Protein AF-H3H8M2-F1 (afdb_monomer_lite)

Sequence (584 aa):
SKSEDDYGRGIILCLHNGIVAMGVSLIKELRCLGNTEVVQVYHCFPDEISDESRQLLTRNDSRVEIIDVCTEILAQKGPENLFLGNVKTAKAFQNYWIKPLALYHTKLREVILLDGDAVLMQDPAVIRTMSGYVRTGTTFFRDRVAKMNRFLNKKTEDGKPYIRYLIDSFPYEKLGLTGPEPSEQLQTTFSYRGDTGHEMDSSMVLIDKTRAGKALEVLRELIFNTRFHLQFSWGDKESFWLAYELAHQEYFFSPWGLSLLESVPNNDLAHPNTMCGSMAHFMPTENDTELSELLYVNGKALLEPFPSGVEKTVKGKRSRMFNLNPTHLTPRYRHADFDLATSKSFECMDNLGSVPLPHYFFNRLLRRRFHYFAAETNAYEALDDCPKRTFSTVDKVIHHLEAEEARNMLGGVNAALGIAPCENCGQPSSKRCSRCKAFSVCRQACMVAAWHKHKPDCDKVVEARKQLEAAGTSVSGEPCLMDPETVMRLNHRGLAMYDKHGVSEPPGRGSTMPLNKKLAFFLDVLKVHDTSSPEIKDLPLAEKMFLNRRYNNTYRHAVDTFSASELSQLHALMRTHHVGNSNR

Organism: Phytophthora ramorum (NCBI:txid164328)

Structure (mmCIF, N/CA/C/O backbone):
data_AF-H3H8M2-F1
#
_entry.id   AF-H3H8M2-F1
#
loop_
_atom_site.group_PDB
_atom_site.id
_atom_site.type_symbol
_atom_site.label_atom_id
_atom_site.label_alt_id
_atom_site.label_comp_id
_atom_site.label_asym_id
_atom_site.label_entity_id
_atom_site.label_seq_id
_atom_site.pdbx_PDB_ins_code
_atom_site.Cartn_x
_atom_site.Cartn_y
_atom_site.Cartn_z
_atom_site.occupancy
_atom_site.B_iso_or_equiv
_atom_site.auth_seq_id
_atom_site.auth_comp_id
_atom_site.auth_asym_id
_atom_site.auth_atom_id
_atom_site.pdbx_PDB_model_num
ATOM 1 N N . SER A 1 1 ? -15.695 -28.467 -5.679 1.00 43.31 1 SER A N 1
ATOM 2 C CA . SER A 1 1 ? -16.069 -27.548 -4.588 1.00 43.31 1 SER A CA 1
ATOM 3 C C . SER A 1 1 ? -14.795 -27.155 -3.867 1.00 43.31 1 SER A C 1
ATOM 5 O O . SER A 1 1 ? -13.965 -28.027 -3.654 1.00 43.31 1 SER A O 1
ATOM 7 N N . LYS A 1 2 ? -14.601 -25.866 -3.569 1.00 49.25 2 LYS A N 1
ATOM 8 C CA . LYS A 1 2 ? -13.481 -25.396 -2.736 1.00 49.25 2 LYS A CA 1
ATOM 9 C C . LYS A 1 2 ? -13.726 -25.855 -1.293 1.00 49.25 2 LYS A C 1
ATOM 11 O O . LYS A 1 2 ? -14.863 -25.739 -0.830 1.00 49.25 2 LYS A O 1
ATOM 16 N N . SER A 1 3 ? -12.739 -26.459 -0.632 1.00 51.00 3 SER A N 1
ATOM 17 C CA . SER A 1 3 ? -12.866 -26.916 0.764 1.00 51.00 3 SER A CA 1
ATOM 18 C C . SER A 1 3 ? -12.775 -25.734 1.732 1.00 51.00 3 SER A C 1
ATOM 20 O O . SER A 1 3 ? -12.189 -24.715 1.384 1.00 51.00 3 SER A O 1
ATOM 22 N N . GLU A 1 4 ? -13.297 -25.855 2.959 1.00 54.50 4 GLU A N 1
ATOM 23 C CA . GLU A 1 4 ? -13.151 -24.807 3.994 1.00 54.50 4 GLU A CA 1
ATOM 24 C C . GLU A 1 4 ? -11.687 -24.404 4.261 1.00 54.50 4 GLU A C 1
ATOM 26 O O . GLU A 1 4 ? -11.431 -23.285 4.701 1.00 54.50 4 GLU A O 1
ATOM 31 N N . ASP A 1 5 ? -10.737 -25.287 3.948 1.00 66.25 5 ASP A N 1
ATOM 32 C CA . ASP A 1 5 ? -9.297 -25.048 4.081 1.00 66.25 5 ASP A CA 1
ATOM 33 C C . ASP A 1 5 ? -8.745 -24.038 3.048 1.00 66.25 5 ASP A C 1
ATOM 35 O O . ASP A 1 5 ? -7.760 -23.351 3.319 1.00 66.25 5 ASP A O 1
ATOM 39 N N . ASP A 1 6 ? -9.415 -23.852 1.897 1.00 76.69 6 ASP A N 1
ATOM 40 C CA . ASP A 1 6 ? -8.961 -22.933 0.832 1.00 76.69 6 ASP A CA 1
ATOM 41 C C . ASP A 1 6 ? -8.985 -21.456 1.269 1.00 76.69 6 ASP A C 1
ATOM 43 O O . ASP A 1 6 ? -8.263 -20.634 0.701 1.00 76.69 6 ASP A O 1
ATOM 47 N N . TYR A 1 7 ? -9.787 -21.123 2.288 1.00 92.81 7 TYR A N 1
ATOM 48 C CA . TYR A 1 7 ? -9.911 -19.776 2.856 1.00 92.81 7 TYR A CA 1
ATOM 49 C C . TYR A 1 7 ? -9.234 -19.637 4.230 1.00 92.81 7 TYR A C 1
ATOM 51 O O . TYR A 1 7 ? -9.512 -18.695 4.974 1.00 92.81 7 TYR A O 1
ATOM 59 N N . GLY A 1 8 ? -8.321 -20.546 4.585 1.00 96.00 8 GLY A N 1
ATOM 60 C CA . GLY A 1 8 ? -7.522 -20.406 5.804 1.00 96.00 8 GLY A CA 1
ATOM 61 C C . GLY A 1 8 ? -6.655 -19.141 5.786 1.00 96.00 8 GLY A C 1
ATOM 62 O O . GLY A 1 8 ? -6.664 -18.364 6.739 1.00 96.00 8 GLY A O 1
ATOM 63 N N . ARG A 1 9 ? -5.950 -18.893 4.677 1.00 96.69 9 ARG A N 1
ATOM 64 C CA . ARG A 1 9 ? -5.019 -17.765 4.513 1.00 96.69 9 ARG A CA 1
ATOM 65 C C . ARG A 1 9 ? -5.138 -17.158 3.127 1.00 96.69 9 ARG A C 1
ATOM 67 O O . ARG A 1 9 ? -5.289 -17.888 2.147 1.00 96.69 9 ARG A O 1
ATOM 74 N N . GLY A 1 10 ? -5.054 -15.837 3.040 1.00 98.19 10 GLY A N 1
ATOM 75 C CA . GLY A 1 10 ? -5.107 -15.164 1.752 1.00 98.19 10 GLY A CA 1
ATOM 76 C C . GLY A 1 10 ? -4.739 -13.695 1.798 1.00 98.19 10 GLY A C 1
ATOM 77 O O . GLY A 1 10 ? -4.568 -13.092 2.862 1.00 98.19 10 GLY A O 1
ATOM 78 N N . ILE A 1 11 ? -4.644 -13.132 0.601 1.00 98.75 11 ILE A N 1
ATOM 79 C CA . ILE A 1 11 ? -4.289 -11.739 0.365 1.00 98.75 11 ILE A CA 1
ATOM 80 C C . ILE A 1 11 ? -5.506 -10.999 -0.181 1.00 98.75 11 ILE A C 1
ATOM 82 O O . ILE A 1 11 ? -6.207 -11.517 -1.047 1.00 98.75 11 ILE A O 1
ATOM 86 N N . ILE A 1 12 ? -5.743 -9.779 0.296 1.00 98.81 12 ILE A N 1
ATOM 87 C CA . ILE A 1 12 ? -6.755 -8.872 -0.252 1.00 98.81 12 ILE A CA 1
ATOM 88 C C . ILE A 1 12 ? -6.067 -7.723 -0.979 1.00 98.81 12 ILE A C 1
ATOM 90 O O . ILE A 1 12 ? -5.209 -7.048 -0.413 1.00 98.81 12 ILE A O 1
ATOM 94 N N . LEU A 1 13 ? -6.511 -7.468 -2.208 1.00 98.62 13 LEU A N 1
ATOM 95 C CA . LEU A 1 13 ? -6.214 -6.257 -2.967 1.00 98.62 13 LEU A CA 1
ATOM 96 C C . LEU A 1 13 ? -7.521 -5.521 -3.236 1.00 98.62 13 LEU A C 1
ATOM 98 O O . LEU A 1 13 ? -8.530 -6.146 -3.538 1.00 98.62 13 LEU A O 1
ATOM 102 N N . CYS A 1 14 ? -7.511 -4.197 -3.156 1.00 98.31 14 CYS A N 1
ATOM 103 C CA . CYS A 1 14 ? -8.659 -3.374 -3.525 1.00 98.31 14 CYS A CA 1
ATOM 104 C C . CYS A 1 14 ? -8.285 -2.539 -4.743 1.00 98.31 14 CYS A C 1
ATOM 106 O O . CYS A 1 14 ? -7.380 -1.710 -4.654 1.00 98.31 14 CYS A O 1
ATOM 108 N N . LEU A 1 15 ? -8.931 -2.789 -5.881 1.00 97.31 15 LEU A N 1
ATOM 109 C CA . LEU A 1 15 ? -8.530 -2.228 -7.170 1.00 97.31 15 LEU A CA 1
ATOM 110 C C . LEU A 1 15 ? -9.713 -1.568 -7.881 1.00 97.31 15 LEU A C 1
ATOM 112 O O . LEU A 1 15 ? -10.867 -1.926 -7.681 1.00 97.31 15 LEU A O 1
ATOM 116 N N . HIS A 1 16 ? -9.387 -0.637 -8.768 1.00 94.56 16 HIS A N 1
ATOM 117 C CA . HIS A 1 16 ? -10.276 -0.080 -9.784 1.00 94.56 16 HIS A CA 1
ATOM 118 C C . HIS A 1 16 ? -9.493 -0.016 -11.102 1.00 94.56 16 HIS A C 1
ATOM 120 O O . HIS A 1 16 ? -8.261 -0.074 -11.070 1.00 94.56 16 HIS A O 1
ATOM 126 N N . ASN A 1 17 ? -10.164 0.148 -12.249 1.00 88.94 17 ASN A N 1
ATOM 127 C CA . ASN A 1 17 ? -9.526 0.110 -13.581 1.00 88.94 17 ASN A CA 1
ATOM 128 C C . ASN A 1 17 ? -8.201 0.895 -13.685 1.00 88.94 17 ASN A C 1
ATOM 130 O O . ASN A 1 17 ? -7.234 0.404 -14.255 1.00 88.94 17 ASN A O 1
ATOM 134 N N . GLY A 1 18 ? -8.124 2.083 -13.078 1.00 86.44 18 GLY A N 1
ATOM 135 C CA . GLY A 1 18 ? -6.943 2.955 -13.138 1.00 86.44 18 GLY A CA 1
ATOM 136 C C . GLY A 1 18 ? -5.697 2.465 -12.385 1.00 86.44 18 GLY A C 1
ATOM 137 O O . GLY A 1 18 ? -4.658 3.104 -12.496 1.00 86.44 18 GLY A O 1
ATOM 138 N N . ILE A 1 19 ? -5.786 1.381 -11.607 1.00 89.75 19 ILE A N 1
ATOM 139 C CA . ILE A 1 19 ? -4.643 0.762 -10.911 1.00 89.75 19 ILE A CA 1
ATOM 140 C C . ILE A 1 19 ? -4.572 -0.759 -11.127 1.00 89.75 19 ILE A C 1
ATOM 142 O O . ILE A 1 19 ? -3.836 -1.453 -10.423 1.00 89.75 19 ILE A O 1
ATOM 146 N N . VAL A 1 20 ? -5.317 -1.305 -12.098 1.00 93.06 20 VAL A N 1
ATOM 147 C CA . VAL A 1 20 ? -5.342 -2.755 -12.362 1.00 93.06 20 VAL A CA 1
ATOM 148 C C . VAL A 1 20 ? -3.960 -3.275 -12.738 1.00 93.06 20 VAL A C 1
ATOM 150 O O . VAL A 1 20 ? -3.546 -4.292 -12.190 1.00 93.06 20 VAL A O 1
ATOM 153 N N . ALA A 1 21 ? -3.205 -2.577 -13.588 1.00 87.88 21 ALA A N 1
ATOM 154 C CA . ALA A 1 21 ? -1.858 -3.011 -13.956 1.00 87.88 21 ALA A CA 1
ATOM 155 C C . ALA A 1 21 ? -0.913 -3.085 -12.747 1.00 87.88 21 ALA A C 1
ATOM 157 O O . ALA A 1 21 ? -0.100 -4.008 -12.653 1.00 87.88 21 ALA A O 1
ATOM 158 N N . MET A 1 22 ? -1.051 -2.169 -11.777 1.00 93.00 22 MET A N 1
ATOM 159 C CA . MET A 1 22 ? -0.317 -2.232 -10.505 1.00 93.00 22 MET A CA 1
ATOM 160 C C . MET A 1 22 ? -0.703 -3.485 -9.721 1.00 93.00 22 MET A C 1
ATOM 162 O O . MET A 1 22 ? 0.174 -4.223 -9.277 1.00 93.00 22 MET A O 1
ATOM 166 N N . GLY A 1 23 ? -1.998 -3.782 -9.619 1.00 96.62 23 GLY A N 1
ATOM 167 C CA . GLY A 1 23 ? -2.487 -4.997 -8.968 1.00 96.62 23 GLY A CA 1
ATOM 168 C C . GLY A 1 23 ? -2.015 -6.288 -9.645 1.00 96.62 23 GLY A C 1
ATOM 169 O O . GLY A 1 23 ? -1.478 -7.164 -8.974 1.00 96.62 23 GLY A O 1
ATOM 170 N N . VAL A 1 24 ? -2.134 -6.391 -10.972 1.00 95.88 24 VAL A N 1
ATOM 171 C CA . VAL A 1 24 ? -1.671 -7.544 -11.772 1.00 95.88 24 VAL A CA 1
ATOM 172 C C . VAL A 1 24 ? -0.198 -7.812 -11.512 1.00 95.88 24 VAL A C 1
ATOM 174 O O . VAL A 1 24 ? 0.211 -8.933 -11.212 1.00 95.88 24 VAL A O 1
ATOM 177 N N . SER A 1 25 ? 0.610 -6.762 -11.582 1.00 94.81 25 SER A N 1
ATOM 178 C CA . SER A 1 25 ? 2.041 -6.882 -11.367 1.00 94.81 25 SER A CA 1
ATOM 179 C C . SER A 1 25 ? 2.388 -7.222 -9.908 1.00 94.81 25 SER A C 1
ATOM 181 O O . SER A 1 25 ? 3.399 -7.880 -9.674 1.00 94.81 25 SER A O 1
ATOM 183 N N . LEU A 1 26 ? 1.565 -6.829 -8.921 1.00 97.44 26 LEU A N 1
ATOM 184 C CA . LEU A 1 26 ? 1.757 -7.218 -7.516 1.00 97.44 26 LEU A CA 1
ATOM 185 C C . LEU A 1 26 ? 1.469 -8.702 -7.325 1.00 97.44 26 LEU A C 1
ATOM 187 O O . LEU A 1 26 ? 2.231 -9.395 -6.658 1.00 97.44 26 LEU A O 1
ATOM 191 N N . ILE A 1 27 ? 0.393 -9.197 -7.941 1.00 97.81 27 ILE A N 1
ATOM 192 C CA . ILE A 1 27 ? 0.036 -10.618 -7.926 1.00 97.81 27 ILE A CA 1
ATOM 193 C C . ILE A 1 27 ? 1.191 -11.445 -8.496 1.00 97.81 27 ILE A C 1
ATOM 195 O O . ILE A 1 27 ? 1.619 -12.412 -7.867 1.00 97.81 27 ILE A O 1
ATOM 199 N N . LYS A 1 28 ? 1.759 -11.040 -9.639 1.00 95.12 28 LYS A N 1
ATOM 200 C CA . LYS A 1 28 ? 2.917 -11.734 -10.223 1.00 95.12 28 LYS A CA 1
ATOM 201 C C . LYS A 1 28 ? 4.154 -11.652 -9.327 1.00 95.12 28 LYS A C 1
ATOM 203 O O . LYS A 1 28 ? 4.811 -12.671 -9.129 1.00 95.12 28 LYS A O 1
ATOM 208 N N . GLU A 1 29 ? 4.424 -10.506 -8.703 1.00 94.31 29 GLU A N 1
ATOM 209 C CA . GLU A 1 29 ? 5.527 -10.379 -7.741 1.00 94.31 29 GLU A CA 1
ATOM 210 C C . GLU A 1 29 ? 5.353 -11.317 -6.537 1.00 94.31 29 GLU A C 1
ATOM 212 O O . GLU A 1 29 ? 6.296 -12.018 -6.174 1.00 94.31 29 GLU A O 1
ATOM 217 N N . LEU A 1 30 ? 4.144 -11.413 -5.973 1.00 96.81 30 LEU A N 1
ATOM 218 C CA . LEU A 1 30 ? 3.816 -12.365 -4.907 1.00 96.81 30 LEU A CA 1
ATOM 219 C C . LEU A 1 30 ? 4.126 -13.807 -5.338 1.00 96.81 30 LEU A C 1
ATOM 221 O O . LEU A 1 30 ? 4.801 -14.533 -4.604 1.00 96.81 30 LEU A O 1
ATOM 225 N N . ARG A 1 31 ? 3.727 -14.212 -6.554 1.00 95.44 31 ARG A N 1
ATOM 226 C CA . ARG A 1 31 ? 4.056 -15.547 -7.093 1.00 95.44 31 ARG A CA 1
ATOM 227 C C . ARG A 1 31 ? 5.559 -15.746 -7.262 1.00 95.44 31 ARG A C 1
ATOM 229 O O . ARG A 1 31 ? 6.084 -16.795 -6.895 1.00 95.44 31 ARG A O 1
ATOM 236 N N . CYS A 1 32 ? 6.276 -14.733 -7.740 1.00 92.69 32 CYS A N 1
ATOM 237 C CA . CYS A 1 32 ? 7.730 -14.785 -7.884 1.00 92.69 32 CYS A CA 1
ATOM 238 C C . CYS A 1 32 ? 8.490 -14.819 -6.553 1.00 92.69 32 CYS A C 1
ATOM 240 O O . CYS A 1 32 ? 9.657 -15.224 -6.529 1.00 92.69 32 CYS A O 1
ATOM 242 N N . LEU A 1 33 ? 7.855 -14.390 -5.462 1.00 92.81 33 LEU A N 1
ATOM 243 C CA . LEU A 1 33 ? 8.352 -14.519 -4.093 1.00 92.81 33 LEU A CA 1
ATOM 244 C C . LEU A 1 33 ? 7.975 -15.861 -3.445 1.00 92.81 33 LEU A C 1
ATOM 246 O O . LEU A 1 33 ? 8.435 -16.144 -2.345 1.00 92.81 33 LEU A O 1
ATOM 250 N N . GLY A 1 34 ? 7.221 -16.714 -4.148 1.00 94.31 34 GLY A N 1
ATOM 251 C CA . GLY A 1 34 ? 6.831 -18.049 -3.693 1.00 94.31 34 GLY A CA 1
ATOM 252 C C . GLY A 1 34 ? 5.456 -18.113 -3.027 1.00 94.31 34 GLY A C 1
ATOM 253 O O . GLY A 1 34 ? 5.039 -19.199 -2.625 1.00 94.31 34 GLY A O 1
ATOM 254 N N . ASN A 1 35 ? 4.728 -16.996 -2.949 1.00 96.38 35 ASN A N 1
ATOM 255 C CA . ASN A 1 35 ? 3.405 -16.975 -2.345 1.00 96.38 35 ASN A CA 1
ATOM 256 C C . ASN A 1 35 ? 2.401 -17.724 -3.233 1.00 96.38 35 ASN A C 1
ATOM 258 O O . ASN A 1 35 ? 2.204 -17.384 -4.402 1.00 96.38 35 ASN A O 1
ATOM 262 N N . THR A 1 36 ? 1.718 -18.714 -2.665 1.00 94.94 36 THR A N 1
ATOM 263 C CA . THR A 1 36 ? 0.711 -19.530 -3.365 1.00 94.94 36 THR A CA 1
ATOM 264 C C . THR A 1 36 ? -0.693 -19.341 -2.803 1.00 94.94 36 THR A C 1
ATOM 266 O O . THR A 1 36 ? -1.595 -20.095 -3.155 1.00 94.94 36 THR A O 1
ATOM 269 N N . GLU A 1 37 ? -0.906 -18.348 -1.937 1.00 96.50 37 GLU A N 1
ATOM 270 C CA . GLU A 1 37 ? -2.197 -18.114 -1.293 1.00 96.50 37 GLU A CA 1
ATOM 271 C C . GLU A 1 37 ? -3.232 -17.567 -2.286 1.00 96.50 37 GLU A C 1
ATOM 273 O O . GLU A 1 37 ? -2.901 -17.044 -3.358 1.00 96.50 37 GLU A O 1
ATOM 278 N N . VAL A 1 38 ? -4.514 -17.708 -1.936 1.00 98.00 38 VAL A N 1
ATOM 279 C CA . VAL A 1 38 ? -5.595 -17.079 -2.704 1.00 98.00 38 VAL A CA 1
ATOM 280 C C . VAL A 1 38 ? -5.462 -15.559 -2.613 1.00 98.00 38 VAL A C 1
ATOM 282 O O . VAL A 1 38 ? -5.185 -15.017 -1.542 1.00 98.00 38 VAL A O 1
ATOM 285 N N . VAL A 1 39 ? -5.644 -14.877 -3.742 1.00 98.62 39 VAL A N 1
ATOM 286 C CA . VAL A 1 39 ? -5.700 -13.415 -3.798 1.00 98.62 39 VAL A CA 1
ATOM 287 C C . VAL A 1 39 ? -7.126 -13.015 -4.136 1.00 98.62 39 VAL A C 1
ATOM 289 O O . VAL A 1 39 ? -7.642 -13.383 -5.188 1.00 98.62 39 VAL A O 1
ATOM 292 N N . GLN A 1 40 ? -7.759 -12.253 -3.255 1.00 98.69 40 GLN A N 1
ATOM 293 C CA . GLN A 1 40 ? -9.082 -11.690 -3.476 1.00 98.69 40 GLN A CA 1
ATOM 294 C C . GLN A 1 40 ? -8.959 -10.220 -3.866 1.00 98.69 40 GLN A C 1
ATOM 296 O O . GLN A 1 40 ? -8.516 -9.384 -3.080 1.00 98.69 40 GLN A O 1
ATOM 301 N N . VAL A 1 41 ? -9.359 -9.909 -5.092 1.00 98.75 41 VAL A N 1
ATOM 302 C CA . VAL A 1 41 ? -9.433 -8.556 -5.632 1.00 98.75 41 VAL A CA 1
ATOM 303 C C . VAL A 1 41 ? -10.841 -8.021 -5.418 1.00 98.75 41 VAL A C 1
ATOM 305 O O . VAL A 1 41 ? -11.792 -8.455 -6.065 1.00 98.75 41 VAL A O 1
ATOM 308 N N . TYR A 1 42 ? -10.966 -7.062 -4.516 1.00 98.75 42 TYR A N 1
ATOM 309 C CA . TYR A 1 42 ? -12.210 -6.385 -4.194 1.00 98.75 42 TYR A CA 1
ATOM 310 C C . TYR A 1 42 ? -12.384 -5.112 -5.021 1.00 98.75 42 TYR A C 1
ATOM 312 O O . TYR A 1 42 ? -11.442 -4.337 -5.202 1.00 98.75 42 TYR A O 1
ATOM 320 N N . HIS A 1 43 ? -13.612 -4.899 -5.483 1.00 98.38 43 HIS A N 1
ATOM 321 C CA . HIS A 1 43 ? -14.092 -3.676 -6.130 1.00 98.38 43 HIS A CA 1
ATOM 322 C C . HIS A 1 43 ? -15.599 -3.516 -5.861 1.00 98.38 43 HIS A C 1
ATOM 324 O O . HIS A 1 43 ? -16.230 -4.388 -5.254 1.00 98.38 43 HIS A O 1
ATOM 330 N N . CYS A 1 44 ? -16.171 -2.395 -6.273 1.00 96.69 44 CYS A N 1
ATOM 331 C CA . CYS A 1 44 ? -17.564 -2.033 -6.088 1.00 96.69 44 CYS A CA 1
ATOM 332 C C . CYS A 1 44 ? -18.225 -1.657 -7.416 1.00 96.69 44 CYS A C 1
ATOM 334 O O . CYS A 1 44 ? -17.907 -0.634 -8.021 1.00 96.69 44 CYS A O 1
ATOM 336 N N . PHE A 1 45 ? -19.269 -2.417 -7.746 1.00 97.25 45 PHE A N 1
ATOM 337 C CA . PHE A 1 45 ? -20.083 -2.342 -8.954 1.00 97.25 45 PHE A CA 1
ATOM 338 C C . PHE A 1 45 ? -19.380 -2.823 -10.234 1.00 97.25 45 PHE A C 1
ATOM 340 O O . PHE A 1 45 ? -18.165 -2.690 -10.381 1.00 97.25 45 PHE A O 1
ATOM 347 N N . PRO A 1 46 ? -20.132 -3.373 -11.209 1.00 93.56 46 PRO A N 1
ATOM 348 C CA . PRO A 1 46 ? -19.536 -3.967 -12.405 1.00 93.56 46 PRO A CA 1
ATOM 349 C C . PRO A 1 46 ? -18.734 -2.985 -13.267 1.00 93.56 46 PRO A C 1
ATOM 351 O O . PRO A 1 46 ? -17.824 -3.408 -13.971 1.00 93.56 46 PRO A O 1
ATOM 354 N N . ASP A 1 47 ? -19.056 -1.692 -13.217 1.00 92.69 47 ASP A N 1
ATOM 355 C CA . ASP A 1 47 ? -18.430 -0.632 -14.009 1.00 92.69 47 ASP A CA 1
ATOM 356 C C . ASP A 1 47 ? -17.061 -0.170 -13.477 1.00 92.69 47 ASP A C 1
ATOM 358 O O . ASP A 1 47 ? -16.312 0.477 -14.212 1.00 92.69 47 ASP A O 1
ATOM 362 N N . GLU A 1 48 ? -16.688 -0.517 -12.239 1.00 94.50 48 GLU A N 1
ATOM 363 C CA . GLU A 1 48 ? -15.400 -0.111 -11.655 1.00 94.50 48 GLU A CA 1
ATOM 364 C C . GLU A 1 48 ? -14.208 -0.925 -12.196 1.00 94.50 48 GLU A C 1
ATOM 366 O O . GLU A 1 48 ? -13.101 -0.386 -12.337 1.00 94.50 48 GLU A O 1
ATOM 371 N N . ILE A 1 49 ? -14.438 -2.198 -12.552 1.00 95.25 49 ILE A N 1
ATOM 372 C CA . ILE A 1 49 ? -13.459 -3.079 -13.210 1.00 95.25 49 ILE A CA 1
ATOM 373 C C . ILE A 1 49 ? -14.062 -3.702 -14.475 1.00 95.25 49 ILE A C 1
ATOM 375 O O . ILE A 1 49 ? -14.997 -4.504 -14.390 1.00 95.25 49 ILE A O 1
ATOM 379 N N . SER A 1 50 ? -13.462 -3.392 -15.631 1.00 94.75 50 SER A N 1
ATOM 380 C CA . SER A 1 50 ? -13.891 -3.891 -16.946 1.00 94.75 50 SER A CA 1
ATOM 381 C C . SER A 1 50 ? -13.616 -5.386 -17.135 1.00 94.75 50 SER A C 1
ATOM 383 O O . SER A 1 50 ? -12.776 -5.972 -16.447 1.00 94.75 50 SER A O 1
ATOM 385 N N . ASP A 1 51 ? -14.281 -6.010 -18.106 1.00 94.75 51 ASP A N 1
ATOM 386 C CA . ASP A 1 51 ? -14.082 -7.428 -18.419 1.00 94.75 51 ASP A CA 1
ATOM 387 C C . ASP A 1 51 ? -12.647 -7.738 -18.868 1.00 94.75 51 ASP A C 1
ATOM 389 O O . ASP A 1 51 ? -12.093 -8.771 -18.489 1.00 94.75 51 ASP A O 1
ATOM 393 N N . GLU A 1 52 ? -12.001 -6.828 -19.600 1.00 92.19 52 GLU A N 1
ATOM 394 C CA . GLU A 1 52 ? -10.592 -6.950 -19.992 1.00 92.19 52 GLU A CA 1
ATOM 395 C C . GLU A 1 52 ? -9.681 -6.942 -18.761 1.00 92.19 52 GLU A C 1
ATOM 397 O O . GLU A 1 52 ? -8.784 -7.776 -18.632 1.00 92.19 52 GLU A O 1
ATOM 402 N N . SER A 1 53 ? -9.952 -6.042 -17.814 1.00 94.12 53 SER A N 1
ATOM 403 C CA . SER A 1 53 ? -9.203 -5.957 -16.560 1.00 94.12 53 SER A CA 1
ATOM 404 C C . SER A 1 53 ? -9.396 -7.202 -15.693 1.00 94.12 53 SER A C 1
ATOM 406 O O . SER A 1 53 ? -8.440 -7.699 -15.094 1.00 94.12 53 SER A O 1
ATOM 408 N N . ARG A 1 54 ? -10.610 -7.768 -15.673 1.00 96.12 54 ARG A N 1
ATOM 409 C CA . ARG A 1 54 ? -10.900 -9.036 -14.984 1.00 96.12 54 ARG A CA 1
ATOM 410 C C . ARG A 1 54 ? -10.126 -10.205 -15.584 1.00 96.12 54 ARG A C 1
ATOM 412 O O . ARG A 1 54 ? -9.544 -11.006 -14.849 1.00 96.12 54 ARG A O 1
ATOM 419 N N . GLN A 1 55 ? -10.104 -10.298 -16.912 1.00 94.50 55 GLN A N 1
ATOM 420 C CA . GLN A 1 55 ? -9.344 -11.322 -17.629 1.00 94.50 55 GLN A CA 1
ATOM 421 C C . GLN A 1 55 ? -7.842 -11.178 -17.379 1.00 94.50 55 GLN A C 1
ATOM 423 O O . GLN A 1 55 ? -7.156 -12.179 -17.183 1.00 94.50 55 GLN A O 1
ATOM 428 N N . LEU A 1 56 ? -7.331 -9.946 -17.329 1.00 92.50 56 LEU A N 1
ATOM 429 C CA . LEU A 1 56 ? -5.922 -9.687 -17.056 1.00 92.50 56 LEU A CA 1
ATOM 430 C C . LEU A 1 56 ? -5.518 -10.096 -15.631 1.00 92.50 56 LEU A C 1
ATOM 432 O O . LEU A 1 56 ? -4.500 -10.762 -15.457 1.00 92.50 56 LEU A O 1
ATOM 436 N N . LEU A 1 57 ? -6.326 -9.754 -14.622 1.00 95.75 57 LEU A N 1
ATOM 437 C CA . LEU A 1 57 ? -6.082 -10.118 -13.217 1.00 95.75 57 LEU A CA 1
ATOM 438 C C . LEU A 1 57 ? -6.056 -11.632 -12.986 1.00 95.75 57 LEU A C 1
ATOM 440 O O . LEU A 1 57 ? -5.271 -12.117 -12.178 1.00 95.75 57 LEU A O 1
ATOM 444 N N . THR A 1 58 ? -6.901 -12.375 -13.698 1.00 95.50 58 THR A N 1
ATOM 445 C CA . THR A 1 58 ? -7.022 -13.839 -13.568 1.00 95.50 58 THR A CA 1
ATOM 446 C C . THR A 1 58 ? -6.125 -14.610 -14.540 1.00 95.50 58 THR A C 1
ATOM 448 O O . THR A 1 58 ? -6.098 -15.844 -14.535 1.00 95.50 58 THR A O 1
ATOM 451 N N . ARG A 1 59 ? -5.356 -13.904 -15.379 1.00 90.56 59 ARG A N 1
ATOM 452 C CA . ARG A 1 59 ? -4.533 -14.512 -16.423 1.00 90.56 59 ARG A CA 1
ATOM 453 C C . ARG A 1 59 ? -3.484 -15.450 -15.830 1.00 90.56 59 ARG A C 1
ATOM 455 O O . ARG A 1 59 ? -2.536 -15.020 -15.164 1.00 90.56 59 ARG A O 1
ATOM 462 N N . ASN A 1 60 ? -3.614 -16.728 -16.178 1.00 84.81 60 ASN A N 1
ATOM 463 C CA . ASN A 1 60 ? -2.716 -17.803 -15.756 1.00 84.81 60 ASN A CA 1
ATOM 464 C C . ASN A 1 60 ? -2.575 -17.912 -14.226 1.00 84.81 60 ASN A C 1
ATOM 466 O O . ASN A 1 60 ? -1.572 -18.421 -13.734 1.00 84.81 60 ASN A O 1
ATOM 470 N N . ASP A 1 61 ? -3.574 -17.450 -13.467 1.00 93.19 61 ASP A N 1
ATOM 471 C CA . ASP A 1 61 ? -3.620 -17.598 -12.013 1.00 93.19 61 ASP A CA 1
ATOM 472 C C . ASP A 1 61 ? -5.043 -17.954 -11.564 1.00 93.19 61 ASP A C 1
ATOM 474 O O . ASP A 1 61 ? -5.906 -17.102 -11.352 1.00 93.19 61 ASP A O 1
ATOM 478 N N . SER A 1 62 ? -5.287 -19.254 -11.398 1.00 93.69 62 SER A N 1
ATOM 479 C CA . SER A 1 62 ? -6.577 -19.782 -10.946 1.00 93.69 62 SER A CA 1
ATOM 480 C C . SER A 1 62 ? -6.880 -19.492 -9.471 1.00 93.69 62 SER A C 1
ATOM 482 O O . SER A 1 62 ? -7.947 -19.868 -8.986 1.00 93.69 62 SER A O 1
ATOM 484 N N . ARG A 1 63 ? -5.939 -18.887 -8.733 1.00 96.12 63 ARG A N 1
ATOM 485 C CA . ARG A 1 63 ? -6.085 -18.516 -7.320 1.00 96.12 63 ARG A CA 1
ATOM 486 C C . ARG A 1 63 ? -6.401 -17.034 -7.126 1.00 96.12 63 ARG A C 1
ATOM 488 O O . ARG A 1 63 ? -6.410 -16.577 -5.984 1.00 96.12 63 ARG A O 1
ATOM 495 N N . VAL A 1 64 ? -6.671 -16.298 -8.202 1.00 98.12 64 VAL A N 1
ATOM 496 C CA . VAL A 1 64 ? -7.200 -14.933 -8.134 1.00 98.12 64 VAL A CA 1
ATOM 497 C C . VAL A 1 64 ? -8.724 -14.972 -8.208 1.00 98.12 64 VAL A C 1
ATOM 499 O O . VAL A 1 64 ? -9.304 -15.537 -9.133 1.00 98.1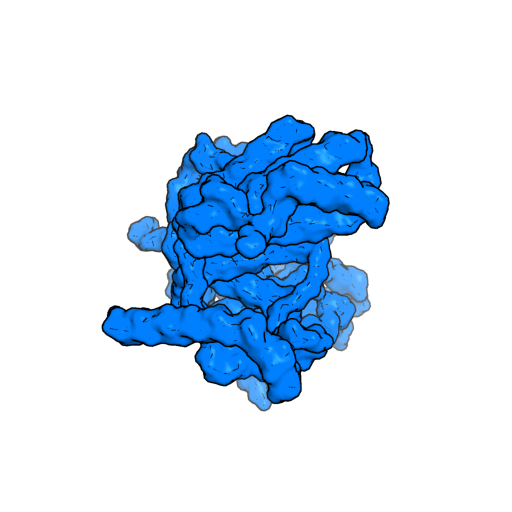2 64 VAL A O 1
ATOM 502 N N . GLU A 1 65 ? -9.378 -14.355 -7.231 1.00 98.06 65 GLU A N 1
ATOM 503 C CA . GLU A 1 65 ? -10.828 -14.182 -7.171 1.00 98.06 65 GLU A CA 1
ATOM 504 C C . GLU A 1 65 ? -11.156 -12.696 -7.275 1.00 98.06 65 GLU A C 1
ATOM 506 O O . GLU A 1 65 ? -10.536 -11.886 -6.596 1.00 98.06 65 GLU A O 1
ATOM 511 N N . ILE A 1 66 ? -12.135 -12.326 -8.099 1.00 98.38 66 ILE A N 1
ATOM 512 C CA . ILE A 1 66 ? -12.579 -10.934 -8.233 1.00 98.38 66 ILE A CA 1
ATOM 513 C C . ILE A 1 66 ? -13.974 -10.816 -7.635 1.00 98.38 66 ILE A C 1
ATOM 515 O O . ILE A 1 66 ? -14.889 -11.509 -8.075 1.00 98.38 66 ILE A O 1
ATOM 519 N N . ILE A 1 67 ? -14.129 -9.932 -6.653 1.00 98.50 67 ILE A N 1
ATOM 520 C CA . ILE A 1 67 ? -15.320 -9.829 -5.808 1.00 98.50 67 ILE A CA 1
ATOM 521 C C . ILE A 1 67 ? -15.915 -8.431 -5.958 1.00 98.50 67 ILE A C 1
ATOM 523 O O . ILE A 1 67 ? -15.271 -7.435 -5.627 1.00 98.50 67 ILE A O 1
ATOM 527 N N . ASP A 1 68 ? -17.150 -8.365 -6.462 1.00 98.19 68 ASP A N 1
ATOM 528 C CA . ASP A 1 68 ? -17.966 -7.146 -6.434 1.00 98.19 68 ASP A CA 1
ATOM 529 C C . ASP A 1 68 ? -18.715 -7.069 -5.102 1.00 98.19 68 ASP A C 1
ATOM 531 O O . ASP A 1 68 ? -19.865 -7.499 -4.979 1.00 98.19 68 ASP A O 1
ATOM 535 N N . VAL A 1 69 ? -18.049 -6.526 -4.086 1.00 98.19 69 VAL A N 1
ATOM 536 C CA . VAL A 1 69 ? -18.586 -6.534 -2.721 1.00 98.19 69 VAL A CA 1
ATOM 537 C C . VAL A 1 69 ? -19.830 -5.661 -2.588 1.00 98.19 69 VAL A C 1
ATOM 539 O O . VAL A 1 69 ? -20.740 -5.982 -1.823 1.00 98.19 69 VAL A O 1
ATOM 542 N N . CYS A 1 70 ? -19.908 -4.569 -3.351 1.00 98.00 70 CYS A N 1
ATOM 543 C CA . CYS A 1 70 ? -21.060 -3.681 -3.301 1.00 98.00 70 CYS A CA 1
ATOM 544 C C . CYS A 1 70 ? -22.319 -4.366 -3.847 1.00 98.00 70 CYS A C 1
ATOM 546 O O . CYS A 1 70 ? -23.365 -4.334 -3.192 1.00 98.00 70 CYS A O 1
ATOM 548 N N . THR A 1 71 ? -22.220 -5.010 -5.012 1.00 97.19 71 THR A N 1
ATOM 549 C CA . THR A 1 71 ? -23.347 -5.734 -5.616 1.00 97.19 71 THR A CA 1
ATOM 550 C C . THR A 1 71 ? -23.739 -6.954 -4.782 1.00 97.19 71 THR A C 1
ATOM 552 O O . THR A 1 71 ? -24.930 -7.164 -4.546 1.00 97.19 71 THR A O 1
ATOM 555 N N . GLU A 1 72 ? -22.765 -7.723 -4.279 1.00 97.44 72 GLU A N 1
ATOM 556 C CA . GLU A 1 72 ? -23.029 -8.907 -3.451 1.00 97.44 72 GLU A CA 1
ATOM 557 C C . GLU A 1 72 ? -23.787 -8.567 -2.162 1.00 97.44 72 GLU A C 1
ATOM 559 O O . GLU A 1 72 ? -24.764 -9.247 -1.841 1.00 97.44 72 GLU A O 1
ATOM 564 N N . ILE A 1 73 ? -23.402 -7.497 -1.455 1.00 97.44 73 ILE A N 1
ATOM 565 C CA . ILE A 1 73 ? -24.087 -7.051 -0.230 1.00 97.44 73 ILE A CA 1
ATOM 566 C C . ILE A 1 73 ? -25.467 -6.457 -0.548 1.00 97.44 73 ILE A C 1
ATOM 568 O O . ILE A 1 73 ? -26.431 -6.735 0.166 1.00 97.44 73 ILE A O 1
ATOM 572 N N . LEU A 1 74 ? -25.601 -5.659 -1.617 1.00 96.62 74 LEU A N 1
ATOM 573 C CA . LEU A 1 74 ? -26.896 -5.089 -2.020 1.00 96.62 74 LEU A CA 1
ATOM 574 C C . LEU A 1 74 ? -27.925 -6.168 -2.379 1.00 96.62 74 LEU A C 1
ATOM 576 O O . LEU A 1 74 ? -29.119 -5.956 -2.162 1.00 96.62 74 LEU A O 1
ATOM 580 N N . ALA A 1 75 ? -27.473 -7.306 -2.909 1.00 95.62 75 ALA A N 1
ATOM 581 C CA . ALA A 1 75 ? -28.324 -8.442 -3.247 1.00 95.62 75 ALA A CA 1
ATOM 582 C C . ALA A 1 75 ? -28.803 -9.242 -2.018 1.00 95.62 75 ALA A C 1
ATOM 584 O O . ALA A 1 75 ? -29.769 -10.005 -2.129 1.00 95.62 75 ALA A O 1
ATOM 585 N N . GLN A 1 76 ? -28.168 -9.074 -0.851 1.00 95.31 76 GLN A N 1
ATOM 586 C CA . GLN A 1 76 ? -28.589 -9.746 0.378 1.00 95.31 76 GLN A CA 1
ATOM 587 C C . GLN A 1 76 ? -29.932 -9.213 0.895 1.00 95.31 76 GLN A C 1
ATOM 589 O O . GLN A 1 76 ? -30.386 -8.115 0.557 1.00 95.31 76 GLN A O 1
ATOM 594 N N . LYS A 1 77 ? -30.572 -9.996 1.768 1.00 90.94 77 LYS A N 1
ATOM 595 C CA . LYS A 1 77 ? -31.816 -9.631 2.461 1.00 90.94 77 LYS A CA 1
ATOM 596 C C . LYS A 1 77 ? -31.586 -9.549 3.969 1.00 90.94 77 LYS A C 1
ATOM 598 O O . LYS A 1 77 ? -30.746 -10.256 4.515 1.00 90.94 77 LYS A O 1
ATOM 603 N N . GLY A 1 78 ? -32.391 -8.733 4.647 1.00 89.75 78 GLY A N 1
ATOM 604 C CA . GLY A 1 78 ? -32.343 -8.608 6.104 1.00 89.75 78 GLY A CA 1
ATOM 605 C C . GLY A 1 78 ? -31.016 -8.010 6.601 1.00 89.75 78 GLY A C 1
ATOM 606 O O . GLY A 1 78 ? -30.494 -7.108 5.945 1.00 89.75 78 GLY A O 1
ATOM 607 N N . PRO A 1 79 ? -30.477 -8.471 7.746 1.00 86.00 79 PRO A N 1
ATOM 608 C CA . PRO A 1 79 ? -29.310 -7.859 8.394 1.00 86.00 79 PRO A CA 1
ATOM 609 C C . PRO A 1 79 ? -28.004 -7.997 7.597 1.00 86.00 79 PRO A C 1
ATOM 611 O O . PRO A 1 79 ? -27.091 -7.203 7.802 1.00 86.00 79 PRO A O 1
ATOM 614 N N . GLU A 1 80 ? -27.929 -8.954 6.669 1.00 87.88 80 GLU A N 1
ATOM 615 C CA . GLU A 1 80 ? -26.771 -9.152 5.786 1.00 87.88 80 GLU A CA 1
ATOM 616 C C . GLU A 1 80 ? -26.677 -8.078 4.687 1.00 87.88 80 GLU A C 1
ATOM 618 O O . GLU A 1 80 ? -25.612 -7.852 4.114 1.00 87.88 80 GLU A O 1
ATOM 623 N N . ASN A 1 81 ? -27.773 -7.361 4.403 1.00 92.00 81 ASN A N 1
ATOM 624 C CA . ASN A 1 81 ? -27.735 -6.194 3.525 1.00 92.00 81 ASN A CA 1
ATOM 625 C C . ASN A 1 81 ? -27.242 -4.973 4.306 1.00 92.00 81 ASN A C 1
ATOM 627 O O . ASN A 1 81 ? -28.031 -4.143 4.763 1.00 92.00 81 ASN A O 1
ATOM 631 N N . LEU A 1 82 ? -25.922 -4.851 4.443 1.00 93.44 82 LEU A N 1
ATOM 632 C CA . LEU A 1 82 ? -25.291 -3.776 5.219 1.00 93.44 82 LEU A CA 1
ATOM 633 C C . LEU A 1 82 ? -25.603 -2.369 4.682 1.00 93.44 82 LEU A C 1
ATOM 635 O O . LEU A 1 82 ? -25.510 -1.388 5.416 1.00 93.44 82 LEU A O 1
ATOM 639 N N . PHE A 1 83 ? -25.991 -2.254 3.410 1.00 94.75 83 PHE A N 1
ATOM 640 C CA . PHE A 1 83 ? -26.379 -0.982 2.798 1.00 94.75 83 PHE A CA 1
ATOM 641 C C . PHE A 1 83 ? -27.863 -0.654 2.963 1.00 94.75 83 PHE A C 1
ATOM 643 O O . PHE A 1 83 ? -28.283 0.422 2.539 1.00 94.75 83 PHE A O 1
ATOM 650 N N . LEU A 1 84 ? -28.660 -1.560 3.540 1.00 91.25 84 LEU A N 1
ATOM 651 C CA . LEU A 1 84 ? -30.114 -1.435 3.673 1.00 91.25 84 LEU A CA 1
ATOM 652 C C . LEU A 1 84 ? -30.799 -1.146 2.322 1.00 91.25 84 LEU A C 1
ATOM 654 O O . LEU A 1 84 ? -31.734 -0.351 2.236 1.00 91.25 84 LEU A O 1
ATOM 658 N N . GLY A 1 85 ? -30.278 -1.735 1.240 1.00 87.50 85 GLY A N 1
ATOM 659 C CA . GLY A 1 85 ? -30.735 -1.491 -0.134 1.00 87.50 85 GLY A CA 1
ATOM 660 C C . GLY A 1 85 ? -30.372 -0.112 -0.708 1.00 87.50 85 GLY A C 1
ATOM 661 O O . GLY A 1 85 ? -30.771 0.212 -1.826 1.00 87.50 85 GLY A O 1
ATOM 662 N N . ASN A 1 86 ? -29.612 0.717 0.013 1.00 92.94 86 ASN A N 1
ATOM 663 C CA . ASN A 1 86 ? -29.251 2.060 -0.427 1.00 92.94 86 ASN A CA 1
ATOM 664 C C . ASN A 1 86 ? -27.972 2.064 -1.280 1.00 92.94 86 ASN A C 1
ATOM 666 O O . ASN A 1 86 ? -26.846 2.063 -0.775 1.00 92.94 86 ASN A O 1
ATOM 670 N N . VAL A 1 87 ? -28.153 2.179 -2.597 1.00 94.75 87 VAL A N 1
ATOM 671 C CA . VAL A 1 87 ? -27.059 2.264 -3.579 1.00 94.75 87 VAL A CA 1
ATOM 672 C C . VAL A 1 87 ? -26.126 3.455 -3.319 1.00 94.75 87 VAL A C 1
ATOM 674 O O . VAL A 1 87 ? -24.926 3.355 -3.562 1.00 94.75 87 VAL A O 1
ATOM 677 N N . LYS A 1 88 ? -26.627 4.583 -2.796 1.00 94.75 88 LYS A N 1
ATOM 678 C CA . LYS A 1 88 ? -25.785 5.751 -2.480 1.00 94.75 88 LYS A CA 1
ATOM 679 C C . LYS A 1 88 ? -24.804 5.437 -1.350 1.00 94.75 88 LYS A C 1
ATOM 681 O O . LYS A 1 88 ? -23.654 5.864 -1.417 1.00 94.75 88 LYS A O 1
ATOM 686 N N . THR A 1 89 ? -25.240 4.676 -0.347 1.00 93.56 89 THR A N 1
ATOM 687 C CA . THR A 1 89 ? -24.370 4.214 0.742 1.00 93.56 89 THR A CA 1
ATOM 688 C C . THR A 1 89 ? -23.299 3.268 0.211 1.00 93.56 89 THR A C 1
ATOM 690 O O . THR A 1 89 ? -22.131 3.438 0.547 1.00 93.56 89 THR A O 1
ATOM 693 N N . ALA A 1 90 ? -23.660 2.336 -0.676 1.00 96.12 90 ALA A N 1
ATOM 694 C CA . ALA A 1 90 ? -22.699 1.450 -1.334 1.00 96.12 90 ALA A CA 1
ATOM 695 C C . ALA A 1 90 ? -21.661 2.230 -2.166 1.00 96.12 90 ALA A C 1
ATOM 697 O O . ALA A 1 90 ? -20.462 2.027 -2.005 1.00 96.12 90 ALA A O 1
ATOM 698 N N . LYS A 1 91 ? -22.084 3.224 -2.961 1.00 96.19 91 LYS A N 1
ATOM 699 C CA . LYS A 1 91 ? -21.166 4.108 -3.713 1.00 96.19 91 LYS A CA 1
ATOM 700 C C . LYS A 1 91 ? -20.183 4.879 -2.828 1.00 96.19 91 LYS A C 1
ATOM 702 O O . LYS A 1 91 ? -19.090 5.209 -3.276 1.00 96.19 91 LYS A O 1
ATOM 707 N N . ALA A 1 92 ? -20.509 5.123 -1.556 1.00 95.56 92 ALA A N 1
ATOM 708 C CA . ALA A 1 92 ? -19.579 5.742 -0.608 1.00 95.56 92 ALA A CA 1
ATOM 709 C C . ALA A 1 92 ? -18.380 4.839 -0.233 1.00 95.56 92 ALA A C 1
ATOM 711 O O . ALA A 1 92 ? -17.480 5.285 0.488 1.00 95.56 92 ALA A O 1
ATOM 712 N N . PHE A 1 93 ? -18.359 3.590 -0.706 1.00 97.25 93 PHE A N 1
ATOM 713 C CA . PHE A 1 93 ? -17.233 2.665 -0.598 1.00 97.25 93 PHE A CA 1
ATOM 714 C C . PHE A 1 93 ? -16.382 2.568 -1.873 1.00 97.25 93 PHE A C 1
ATOM 716 O O . PHE A 1 93 ? -15.345 1.935 -1.800 1.00 97.25 93 PHE A O 1
ATOM 723 N N . GLN A 1 94 ? -16.713 3.234 -2.990 1.00 95.38 94 GLN A N 1
ATOM 724 C CA . GLN A 1 94 ? -15.837 3.324 -4.181 1.00 95.38 94 GLN A CA 1
ATOM 725 C C . GLN A 1 94 ? -14.651 4.285 -3.942 1.00 95.38 94 GLN A C 1
ATOM 727 O O . GLN A 1 94 ? -14.526 5.346 -4.552 1.00 95.38 94 GLN A O 1
ATOM 732 N N . ASN A 1 95 ? -13.851 3.987 -2.920 1.00 94.81 95 ASN A N 1
ATOM 733 C CA . ASN A 1 95 ? -12.659 4.701 -2.468 1.00 94.81 95 ASN A CA 1
ATOM 734 C C . ASN A 1 95 ? -11.934 3.826 -1.421 1.00 94.81 95 ASN A C 1
ATOM 736 O O . ASN A 1 95 ? -12.305 2.678 -1.202 1.00 94.81 95 ASN A O 1
ATOM 740 N N . TYR A 1 96 ? -10.945 4.381 -0.716 1.00 95.25 96 TYR A N 1
ATOM 741 C CA . TYR A 1 96 ? -10.156 3.688 0.312 1.00 95.25 96 TYR A CA 1
ATOM 742 C C . TYR A 1 96 ? -10.962 2.880 1.347 1.00 95.25 96 TYR A C 1
ATOM 744 O O . TYR A 1 96 ? -10.505 1.833 1.800 1.00 95.25 96 TYR A O 1
ATOM 752 N N . TRP A 1 97 ? -12.183 3.305 1.689 1.00 97.75 97 TRP A N 1
ATOM 753 C CA . TRP A 1 97 ? -13.042 2.601 2.644 1.00 97.75 97 TRP A CA 1
ATOM 754 C C . TRP A 1 97 ? -13.501 1.211 2.180 1.00 97.75 97 TRP A C 1
ATOM 756 O O . TRP A 1 97 ? -14.008 0.446 3.001 1.00 97.75 97 TRP A O 1
ATOM 766 N N . ILE A 1 98 ? -13.304 0.841 0.909 1.00 98.12 98 ILE A N 1
ATOM 767 C CA . ILE A 1 98 ? -13.516 -0.536 0.452 1.00 98.12 98 ILE A CA 1
ATOM 768 C C . ILE A 1 98 ? -12.604 -1.534 1.173 1.00 98.12 98 ILE A C 1
ATOM 770 O O . ILE A 1 98 ? -13.012 -2.669 1.380 1.00 98.12 98 ILE A O 1
ATOM 774 N N . LYS A 1 99 ? -11.406 -1.125 1.613 1.00 98.62 99 LYS A N 1
ATOM 775 C CA . LYS A 1 99 ? -10.445 -1.999 2.301 1.00 98.62 99 LYS A CA 1
ATOM 776 C C . LYS A 1 99 ? -11.018 -2.625 3.586 1.00 98.62 99 LYS A C 1
ATOM 778 O O . LYS A 1 99 ? -11.043 -3.853 3.687 1.00 98.62 99 LYS A O 1
ATOM 783 N N . PRO A 1 100 ? -11.536 -1.848 4.559 1.00 98.50 100 PRO A N 1
ATOM 784 C CA . PRO A 1 100 ? -12.164 -2.425 5.744 1.00 98.50 100 PRO A CA 1
ATOM 785 C C . PRO A 1 100 ? -13.484 -3.142 5.429 1.00 98.50 100 PRO A C 1
ATOM 787 O O . PRO A 1 100 ? -13.806 -4.122 6.098 1.00 98.50 100 PRO A O 1
ATOM 790 N N . LEU A 1 101 ? -14.220 -2.731 4.385 1.00 98.56 101 LEU A N 1
ATOM 791 C CA . LEU A 1 101 ? -15.390 -3.483 3.916 1.00 98.56 101 LEU A CA 1
ATOM 792 C C . LEU A 1 101 ? -14.993 -4.872 3.390 1.00 98.56 101 LEU A C 1
ATOM 794 O O . LEU A 1 101 ? -15.646 -5.858 3.721 1.00 98.56 101 LEU A O 1
ATOM 798 N N . ALA A 1 102 ? -13.906 -4.962 2.622 1.00 98.62 102 ALA A N 1
ATOM 799 C CA . ALA A 1 102 ? -13.363 -6.205 2.090 1.00 98.62 102 ALA A CA 1
ATOM 800 C C . ALA A 1 102 ? -12.913 -7.146 3.213 1.00 98.62 102 ALA A C 1
ATOM 802 O O . ALA A 1 102 ? -13.279 -8.323 3.218 1.00 98.62 102 ALA A O 1
ATOM 803 N N . LEU A 1 103 ? -12.195 -6.611 4.207 1.00 98.62 103 LEU A N 1
ATOM 804 C CA . LEU A 1 103 ? -11.798 -7.346 5.408 1.00 98.62 103 LEU A CA 1
ATOM 805 C C . LEU A 1 103 ? -13.011 -7.877 6.190 1.00 98.62 103 LEU A C 1
ATOM 807 O O . LEU A 1 103 ? -13.006 -9.029 6.631 1.00 98.62 103 LEU A O 1
ATOM 811 N N . TYR A 1 104 ? -14.059 -7.066 6.359 1.00 97.94 104 TYR A N 1
ATOM 812 C CA . TYR A 1 104 ? -15.286 -7.506 7.023 1.00 97.94 104 TYR A CA 1
ATOM 813 C C . TYR A 1 104 ? -15.979 -8.621 6.220 1.00 97.94 104 TYR A C 1
ATOM 815 O O . TYR A 1 104 ? -16.278 -9.678 6.773 1.00 97.94 104 TYR A O 1
ATOM 823 N N . HIS A 1 105 ? -16.141 -8.419 4.909 1.00 97.88 105 HIS A N 1
ATOM 824 C CA . HIS A 1 105 ? -16.869 -9.305 3.996 1.00 97.88 105 HIS A CA 1
ATOM 825 C C . HIS A 1 105 ? -16.198 -10.665 3.752 1.00 97.88 105 HIS A C 1
ATOM 827 O O . HIS A 1 105 ? -16.884 -11.673 3.603 1.00 97.88 105 HIS A O 1
ATOM 833 N N . THR A 1 106 ? -14.866 -10.710 3.650 1.00 97.75 106 THR A N 1
ATOM 834 C CA . THR A 1 106 ? -14.155 -11.924 3.218 1.00 97.75 106 THR A CA 1
ATOM 835 C C . THR A 1 106 ? -14.410 -13.131 4.123 1.00 97.75 106 THR A C 1
ATOM 837 O O . THR A 1 106 ? -14.570 -13.003 5.337 1.00 97.75 106 THR A O 1
ATOM 840 N N . LYS A 1 107 ? -14.356 -14.333 3.544 1.00 95.62 107 LYS A N 1
ATOM 841 C CA . LYS A 1 107 ? -14.340 -15.601 4.290 1.00 95.62 107 LYS A CA 1
ATOM 842 C C . LYS A 1 107 ? -12.938 -16.029 4.732 1.00 95.62 107 LYS A C 1
ATOM 844 O O . LYS A 1 107 ? -12.818 -17.025 5.439 1.00 95.62 107 LYS A O 1
ATOM 849 N N . LEU A 1 108 ? -11.898 -15.300 4.321 1.00 98.00 108 LEU A N 1
ATOM 850 C CA . LEU A 1 108 ? -10.528 -15.554 4.753 1.00 98.00 108 LEU A CA 1
ATOM 851 C C . LEU A 1 108 ? -10.407 -15.450 6.274 1.00 98.00 108 LEU A C 1
ATOM 853 O O . LEU A 1 108 ? -10.965 -14.530 6.872 1.00 98.00 108 LEU A O 1
ATOM 857 N N . ARG A 1 109 ? -9.673 -16.378 6.894 1.00 97.69 109 ARG A N 1
ATOM 858 C CA . ARG A 1 109 ? -9.396 -16.349 8.339 1.00 97.69 109 ARG A CA 1
ATOM 859 C C . ARG A 1 109 ? -8.192 -15.464 8.648 1.00 97.69 109 ARG A C 1
ATOM 861 O O . ARG A 1 109 ? -8.341 -14.488 9.372 1.00 97.69 109 ARG A O 1
ATOM 868 N N . GLU A 1 110 ? -7.038 -15.744 8.046 1.00 98.50 110 GLU A N 1
ATOM 869 C CA . GLU A 1 110 ? -5.822 -14.932 8.190 1.00 98.50 110 GLU A CA 1
ATOM 870 C C . GLU A 1 110 ? -5.571 -14.098 6.923 1.00 98.50 110 GLU A C 1
ATOM 872 O O . GLU A 1 110 ? -5.138 -14.605 5.882 1.00 98.50 110 GLU A O 1
ATOM 877 N N . VAL A 1 111 ? -5.824 -12.797 7.016 1.00 98.75 111 VAL A N 1
ATOM 878 C CA . VAL A 1 111 ? -5.792 -11.845 5.902 1.00 98.75 111 VAL A CA 1
ATOM 879 C C . VAL A 1 111 ? -4.499 -11.039 5.910 1.00 98.75 111 VAL A C 1
ATOM 881 O O . VAL A 1 111 ? -4.107 -10.511 6.949 1.00 98.75 111 VAL A O 1
ATOM 884 N N . ILE A 1 112 ? -3.891 -10.882 4.733 1.00 98.81 112 ILE A N 1
ATOM 885 C CA . ILE A 1 112 ? -2.918 -9.822 4.441 1.00 98.81 112 ILE A CA 1
ATOM 886 C C . ILE A 1 112 ? -3.550 -8.884 3.412 1.00 98.81 112 ILE A C 1
ATOM 888 O O . ILE A 1 112 ? -3.737 -9.252 2.257 1.00 98.81 112 ILE A O 1
ATOM 892 N N . LEU A 1 113 ? -3.901 -7.670 3.810 1.00 98.81 113 LEU A N 1
ATOM 893 C CA . LEU A 1 113 ? -4.351 -6.630 2.891 1.00 98.81 113 LEU A CA 1
ATOM 894 C C . LEU A 1 113 ? -3.134 -5.856 2.386 1.00 98.81 113 LEU A C 1
ATOM 896 O O . LEU A 1 113 ? -2.287 -5.480 3.194 1.00 98.81 113 LEU A O 1
ATOM 900 N N . LEU A 1 114 ? -3.058 -5.612 1.077 1.00 98.56 114 LEU A N 1
ATOM 901 C CA . LEU A 1 114 ? -1.975 -4.851 0.450 1.00 98.56 114 LEU A CA 1
ATOM 902 C C . LEU A 1 114 ? -2.514 -3.751 -0.460 1.00 98.56 114 LEU A C 1
ATOM 904 O O . LEU A 1 114 ? -3.500 -3.940 -1.177 1.00 98.56 114 LEU A O 1
ATOM 908 N N . ASP A 1 115 ? -1.805 -2.628 -0.484 1.00 97.44 115 ASP A N 1
ATOM 909 C CA . ASP A 1 115 ? -1.947 -1.643 -1.549 1.00 97.44 115 ASP A CA 1
ATOM 910 C C . ASP A 1 115 ? -1.332 -2.135 -2.863 1.00 97.44 115 ASP A C 1
ATOM 912 O O . ASP A 1 115 ? -0.294 -2.799 -2.885 1.00 97.44 115 ASP A O 1
ATOM 916 N N . GLY A 1 116 ? -1.957 -1.767 -3.986 1.00 95.31 116 GLY A N 1
ATOM 917 C CA . GLY A 1 116 ? -1.498 -2.165 -5.320 1.00 95.31 116 GLY A CA 1
ATOM 918 C C . GLY A 1 116 ? -0.106 -1.631 -5.680 1.00 95.31 116 GLY A C 1
ATOM 919 O O . GLY A 1 116 ? 0.600 -2.250 -6.474 1.00 95.31 116 GLY A O 1
ATOM 920 N N . ASP A 1 117 ? 0.321 -0.522 -5.076 1.00 93.62 117 ASP A N 1
ATOM 921 C CA . ASP A 1 117 ? 1.623 0.121 -5.284 1.00 93.62 117 ASP A CA 1
ATOM 922 C C . ASP A 1 117 ? 2.682 -0.264 -4.231 1.00 93.62 117 ASP A C 1
ATOM 924 O O . ASP A 1 117 ? 3.726 0.387 -4.122 1.00 93.62 117 ASP A O 1
ATOM 928 N N . ALA A 1 118 ? 2.454 -1.347 -3.481 1.00 96.19 118 ALA A N 1
ATOM 929 C CA . ALA A 1 118 ? 3.478 -1.951 -2.640 1.00 96.19 118 ALA A CA 1
ATOM 930 C C . ALA A 1 118 ? 4.556 -2.673 -3.479 1.00 96.19 118 ALA A C 1
ATOM 932 O O . ALA A 1 118 ? 4.274 -3.413 -4.431 1.00 96.19 118 ALA A O 1
ATOM 933 N N . VAL A 1 119 ? 5.815 -2.486 -3.085 1.00 94.81 119 VAL A N 1
ATOM 934 C CA . VAL A 1 119 ? 7.002 -3.171 -3.605 1.00 94.81 119 VAL A CA 1
ATOM 935 C C . VAL A 1 119 ? 7.590 -4.019 -2.480 1.00 94.81 119 VAL A C 1
ATOM 937 O O . VAL A 1 119 ? 8.144 -3.494 -1.514 1.00 94.81 119 VAL A O 1
ATOM 940 N N . LEU A 1 120 ? 7.444 -5.336 -2.600 1.00 95.94 120 LEU A N 1
ATOM 941 C CA . LEU A 1 120 ? 7.785 -6.307 -1.560 1.00 95.94 120 LEU A CA 1
ATOM 942 C C . LEU A 1 120 ? 9.221 -6.813 -1.729 1.00 95.94 120 LEU A C 1
ATOM 944 O O . LEU A 1 120 ? 9.656 -7.111 -2.841 1.00 95.94 120 LEU A O 1
ATOM 948 N N . MET A 1 121 ? 9.965 -6.929 -0.630 1.00 92.69 121 MET A N 1
ATOM 949 C CA . MET A 1 121 ? 11.324 -7.488 -0.657 1.00 92.69 121 MET A CA 1
ATOM 950 C C . MET A 1 121 ? 11.326 -9.014 -0.509 1.00 92.69 121 MET A C 1
ATOM 952 O O . MET A 1 121 ? 12.195 -9.698 -1.068 1.00 92.69 121 MET A O 1
ATOM 956 N N . GLN A 1 122 ? 10.320 -9.536 0.193 1.00 92.06 122 GLN A N 1
ATOM 957 C CA . GLN A 1 122 ? 10.080 -10.951 0.465 1.00 92.06 122 GLN A CA 1
ATOM 958 C C . GLN A 1 122 ? 8.577 -11.250 0.566 1.00 92.06 122 GLN A C 1
ATOM 960 O O . GLN A 1 122 ? 7.764 -10.325 0.570 1.00 92.06 122 GLN A O 1
ATOM 965 N N . ASP A 1 123 ? 8.208 -12.533 0.625 1.00 96.50 123 ASP A N 1
ATOM 966 C CA . ASP A 1 123 ? 6.812 -12.947 0.812 1.00 96.50 123 ASP A CA 1
ATOM 967 C C . ASP A 1 123 ? 6.277 -12.417 2.160 1.00 96.50 123 ASP A C 1
ATOM 969 O O . ASP A 1 123 ? 6.817 -12.784 3.208 1.00 96.50 123 ASP A O 1
ATOM 973 N N . PRO A 1 124 ? 5.225 -11.574 2.174 1.00 97.69 124 PRO A N 1
ATOM 974 C CA . PRO A 1 124 ? 4.694 -10.987 3.402 1.00 97.69 124 PRO A CA 1
ATOM 975 C C . PRO A 1 124 ? 4.075 -12.028 4.345 1.00 97.69 124 PRO A C 1
ATOM 977 O O . PRO A 1 124 ? 3.887 -11.734 5.526 1.00 97.69 124 PRO A O 1
ATOM 980 N N . ALA A 1 125 ? 3.808 -13.256 3.878 1.00 97.44 125 ALA A N 1
ATOM 981 C CA . ALA A 1 125 ? 3.340 -14.348 4.730 1.00 97.44 125 ALA A CA 1
ATOM 982 C C . ALA A 1 125 ? 4.299 -14.661 5.894 1.00 97.44 125 ALA A C 1
ATOM 984 O O . ALA A 1 125 ? 3.844 -15.135 6.937 1.00 97.44 125 ALA A O 1
ATOM 985 N N . VAL A 1 126 ? 5.594 -14.335 5.760 1.00 96.94 126 VAL A N 1
ATOM 986 C CA . VAL A 1 126 ? 6.597 -14.490 6.828 1.00 96.94 126 VAL A CA 1
ATOM 987 C C . VAL A 1 126 ? 6.229 -13.721 8.104 1.00 96.94 126 VAL A C 1
ATOM 989 O O . VAL A 1 126 ? 6.578 -14.137 9.203 1.00 96.94 126 VAL A O 1
ATOM 992 N N . ILE A 1 127 ? 5.465 -12.629 8.002 1.00 97.75 127 ILE A N 1
ATOM 993 C CA . ILE A 1 127 ? 5.064 -11.828 9.168 1.00 97.75 127 ILE A CA 1
ATOM 994 C C . ILE A 1 127 ? 4.179 -12.644 10.118 1.00 97.75 127 ILE A C 1
ATOM 996 O O . ILE A 1 127 ? 4.220 -12.430 11.328 1.00 97.75 127 ILE A O 1
ATOM 1000 N N . ARG A 1 128 ? 3.442 -13.641 9.608 1.00 96.88 128 ARG A N 1
ATOM 1001 C CA . ARG A 1 128 ? 2.593 -14.502 10.441 1.00 96.88 128 ARG A CA 1
ATOM 1002 C C . ARG A 1 128 ? 3.384 -15.359 11.432 1.00 96.88 128 ARG A C 1
ATOM 1004 O O . ARG A 1 128 ? 2.814 -15.846 12.403 1.00 96.88 128 ARG A O 1
ATOM 1011 N N . THR A 1 129 ? 4.689 -15.538 11.212 1.00 95.94 129 THR A N 1
ATOM 1012 C CA . THR A 1 129 ? 5.570 -16.259 12.142 1.00 95.94 129 THR A CA 1
ATOM 1013 C C . THR A 1 129 ? 6.233 -15.338 13.166 1.00 95.94 129 THR A C 1
ATOM 1015 O O . THR A 1 129 ? 6.942 -15.825 14.044 1.00 95.94 129 THR A O 1
ATOM 1018 N N . MET A 1 130 ? 6.046 -14.020 13.058 1.00 95.62 130 MET A N 1
ATOM 1019 C CA . MET A 1 130 ? 6.647 -13.042 13.965 1.00 95.62 130 MET A CA 1
ATOM 1020 C C . MET A 1 130 ? 5.884 -13.001 15.290 1.00 95.62 130 MET A C 1
ATOM 1022 O O . MET A 1 130 ? 4.662 -13.164 15.325 1.00 95.62 130 MET A O 1
ATOM 1026 N N . SER A 1 131 ? 6.601 -12.744 16.385 1.00 95.38 131 SER A N 1
ATOM 1027 C CA . SER A 1 131 ? 6.061 -12.785 17.751 1.00 95.38 131 SER A CA 1
ATOM 1028 C C . SER A 1 131 ? 4.817 -11.912 17.934 1.00 95.38 131 SER A C 1
ATOM 1030 O O . SER A 1 131 ? 3.837 -12.372 18.517 1.00 95.38 131 SER A O 1
ATOM 1032 N N . GLY A 1 132 ? 4.819 -10.693 17.387 1.00 96.38 132 GLY A N 1
ATOM 1033 C CA . GLY A 1 132 ? 3.688 -9.768 17.473 1.00 96.38 132 GLY A CA 1
ATOM 1034 C C . GLY A 1 132 ? 2.406 -10.300 16.821 1.00 96.38 132 GLY A C 1
ATOM 1035 O O . GLY A 1 132 ? 1.328 -10.219 17.421 1.00 96.38 132 GLY A O 1
ATOM 1036 N N . TYR A 1 133 ? 2.520 -10.923 15.640 1.00 98.25 133 TYR A N 1
ATOM 1037 C CA . TYR A 1 133 ? 1.380 -11.554 14.967 1.00 98.25 133 TYR A CA 1
ATOM 1038 C C . TYR A 1 133 ? 0.936 -12.825 15.687 1.00 98.25 133 TYR A C 1
ATOM 1040 O O . TYR A 1 133 ? -0.251 -13.008 15.927 1.00 98.25 133 TYR A O 1
ATOM 1048 N N . VAL A 1 134 ? 1.865 -13.693 16.096 1.00 97.81 134 VAL A N 1
ATOM 1049 C CA . VAL A 1 134 ? 1.517 -14.911 16.845 1.00 97.81 134 VAL A CA 1
ATOM 1050 C C . VAL A 1 134 ? 0.757 -14.548 18.126 1.00 97.81 134 VAL A C 1
ATOM 1052 O O . VAL A 1 134 ? -0.300 -15.124 18.396 1.00 97.81 134 VAL A O 1
ATOM 1055 N N . ARG A 1 135 ? 1.225 -13.530 18.859 1.00 97.06 135 ARG A N 1
ATOM 1056 C CA . ARG A 1 135 ? 0.620 -13.060 20.113 1.00 97.06 135 ARG A CA 1
ATOM 1057 C C . ARG A 1 135 ? -0.761 -12.441 19.922 1.00 97.06 135 ARG A C 1
ATOM 1059 O O . ARG A 1 135 ? -1.688 -12.857 20.604 1.00 97.06 135 ARG A O 1
ATOM 1066 N N . THR A 1 136 ? -0.932 -11.529 18.963 1.00 97.94 136 THR A N 1
ATOM 1067 C CA . THR A 1 136 ? -2.164 -10.708 18.856 1.00 97.94 136 THR A CA 1
ATOM 1068 C C . THR A 1 136 ? -3.066 -11.054 17.670 1.00 97.94 136 THR A C 1
ATOM 1070 O O . THR A 1 136 ? -4.267 -10.814 17.702 1.00 97.94 136 THR A O 1
ATOM 1073 N N . GLY A 1 137 ? -2.520 -11.695 16.637 1.00 98.31 137 GLY A N 1
ATOM 1074 C CA . GLY A 1 137 ? -3.215 -12.006 15.390 1.00 98.31 137 GLY A CA 1
ATOM 1075 C C . GLY A 1 137 ? -3.264 -10.792 14.483 1.00 98.31 137 GLY A C 1
ATOM 1076 O O . GLY A 1 137 ? -3.968 -10.797 13.484 1.00 98.31 137 GLY A O 1
ATOM 1077 N N . THR A 1 138 ? -2.542 -9.731 14.831 1.00 98.75 138 THR A N 1
ATOM 1078 C CA . THR A 1 138 ? -2.516 -8.491 14.073 1.00 98.75 138 THR A CA 1
ATOM 1079 C C . THR A 1 138 ? -1.085 -8.055 13.824 1.00 98.75 138 THR A C 1
ATOM 1081 O O . THR A 1 138 ? -0.164 -8.392 14.569 1.00 98.75 138 THR A O 1
ATOM 1084 N N . THR A 1 139 ? -0.867 -7.318 12.745 1.00 98.75 139 THR A N 1
ATOM 1085 C CA . THR A 1 139 ? 0.343 -6.516 12.574 1.00 98.75 139 THR A CA 1
ATOM 1086 C C . THR A 1 139 ? -0.011 -5.273 11.780 1.00 98.75 139 THR A C 1
ATOM 1088 O O . THR A 1 139 ? -0.444 -5.360 10.628 1.00 98.75 139 THR A O 1
ATOM 1091 N N . PHE A 1 140 ? 0.175 -4.122 12.419 1.00 98.69 140 PHE A N 1
ATOM 1092 C CA . PHE A 1 140 ? -0.043 -2.796 11.850 1.00 98.69 140 PHE A CA 1
ATOM 1093 C C . PHE A 1 140 ? 1.274 -2.025 11.760 1.00 98.69 140 PHE A C 1
ATOM 1095 O O . PHE A 1 140 ? 2.193 -2.247 12.550 1.00 98.69 140 PHE A O 1
ATOM 1102 N N . PHE A 1 141 ? 1.371 -1.100 10.810 1.00 98.44 141 PHE A N 1
ATOM 1103 C CA . PHE A 1 141 ? 2.564 -0.285 10.590 1.00 98.44 141 PHE A CA 1
ATOM 1104 C C . PHE A 1 141 ? 2.276 1.182 10.914 1.00 98.44 141 PHE A C 1
ATOM 1106 O O . PHE A 1 141 ? 1.139 1.635 10.797 1.00 98.44 141 PHE A O 1
ATOM 1113 N N . ARG A 1 142 ? 3.291 1.922 11.372 1.00 97.00 142 ARG A N 1
ATOM 1114 C CA . ARG A 1 142 ? 3.142 3.325 11.792 1.00 97.00 142 ARG A CA 1
ATOM 1115 C C . ARG A 1 142 ? 3.153 4.255 10.581 1.00 97.00 142 ARG A C 1
ATOM 1117 O O . ARG A 1 142 ? 3.965 4.058 9.687 1.00 97.00 142 ARG A O 1
ATOM 1124 N N . ASP A 1 143 ? 2.296 5.270 10.543 1.00 95.31 143 ASP A N 1
ATOM 1125 C CA . ASP A 1 143 ? 2.397 6.336 9.531 1.00 95.31 143 ASP A CA 1
ATOM 1126 C C . ASP A 1 143 ? 3.444 7.385 9.958 1.00 95.31 143 ASP A C 1
ATOM 1128 O O . ASP A 1 143 ? 4.081 7.306 11.013 1.00 95.31 143 ASP A O 1
ATOM 1132 N N . ARG A 1 144 ? 3.621 8.407 9.124 1.00 91.44 144 ARG A N 1
ATOM 1133 C CA . ARG A 1 144 ? 4.417 9.590 9.420 1.00 91.44 144 ARG A CA 1
ATOM 1134 C C . ARG A 1 144 ? 3.844 10.303 10.638 1.00 91.44 144 ARG A C 1
ATOM 1136 O O . ARG A 1 144 ? 2.685 10.723 10.647 1.00 91.44 144 ARG A O 1
ATOM 1143 N N . VAL A 1 145 ? 4.700 10.538 11.625 1.00 91.38 145 VAL A N 1
ATOM 1144 C CA . VAL A 1 145 ? 4.375 11.408 12.752 1.00 91.38 145 VAL A CA 1
ATOM 1145 C C . VAL A 1 145 ? 4.471 12.846 12.263 1.00 91.38 145 VAL A C 1
ATOM 1147 O O . VAL A 1 145 ? 5.565 13.347 12.020 1.00 91.38 145 VAL A O 1
ATOM 1150 N N . ALA A 1 146 ? 3.323 13.500 12.080 1.00 85.25 146 ALA A N 1
ATOM 1151 C CA . ALA A 1 146 ? 3.273 14.851 11.543 1.00 85.25 146 ALA A CA 1
ATOM 1152 C C . ALA A 1 146 ? 2.279 15.740 12.280 1.00 85.25 146 ALA A C 1
ATOM 1154 O O . ALA A 1 146 ? 1.088 15.430 12.389 1.00 85.25 146 ALA A O 1
ATOM 1155 N N . LYS A 1 147 ? 2.765 16.910 12.711 1.00 84.69 147 LYS A N 1
ATOM 1156 C CA . LYS A 1 147 ? 1.946 17.932 13.368 1.00 84.69 147 LYS A CA 1
ATOM 1157 C C . LYS A 1 147 ? 0.880 18.445 12.407 1.00 84.69 147 LYS A C 1
ATOM 1159 O O . LYS A 1 147 ? 1.152 19.238 11.508 1.00 84.69 147 LYS A O 1
ATOM 1164 N N . MET A 1 148 ? -0.356 18.005 12.614 1.00 87.50 148 MET A N 1
ATOM 1165 C CA . MET A 1 148 ? -1.509 18.486 11.862 1.00 87.50 148 MET A CA 1
ATOM 1166 C C . MET A 1 148 ? -2.762 18.523 12.730 1.00 87.50 148 MET A C 1
ATOM 1168 O O . MET A 1 148 ? -3.021 17.607 13.504 1.00 87.50 148 MET A O 1
ATOM 1172 N N . ASN A 1 149 ? -3.571 19.568 12.559 1.00 90.81 149 ASN A N 1
ATOM 1173 C CA . ASN A 1 149 ? -4.893 19.691 13.178 1.00 90.81 149 ASN A CA 1
ATOM 1174 C C . ASN A 1 149 ? -5.966 19.096 12.246 1.00 90.81 149 ASN A C 1
ATOM 1176 O O . ASN A 1 149 ? -6.817 19.805 11.707 1.00 90.81 149 ASN A O 1
ATOM 1180 N N . ARG A 1 150 ? -5.843 17.798 11.955 1.00 93.00 150 ARG A N 1
ATOM 1181 C CA . ARG A 1 150 ? -6.754 17.021 11.099 1.00 93.00 150 ARG A CA 1
ATOM 1182 C C . ARG A 1 150 ? -6.898 15.607 11.655 1.00 93.00 150 ARG A C 1
ATOM 1184 O O . ARG A 1 150 ? -6.069 15.179 12.455 1.00 93.00 150 ARG A O 1
ATOM 1191 N N . PHE A 1 151 ? -7.929 14.898 11.196 1.00 95.38 151 PHE A N 1
ATOM 1192 C CA . PHE A 1 151 ? -8.147 13.483 11.508 1.00 95.38 151 PHE A CA 1
ATOM 1193 C C . PHE A 1 151 ? -8.181 13.240 13.019 1.00 95.38 151 PHE A C 1
ATOM 1195 O O . PHE A 1 151 ? -8.920 13.950 13.701 1.00 95.38 151 PHE A O 1
ATOM 1202 N N . LEU A 1 152 ? -7.379 12.315 13.551 1.00 95.88 152 LEU A N 1
ATOM 1203 C CA . LEU A 1 152 ? -7.331 11.990 14.981 1.00 95.88 152 LEU A CA 1
ATOM 1204 C C . LEU A 1 152 ? -7.048 13.206 15.872 1.00 95.88 152 LEU A C 1
ATOM 1206 O O . LEU A 1 152 ? -7.555 13.291 16.990 1.00 95.88 152 LEU A O 1
ATOM 1210 N N . ASN A 1 153 ? -6.280 14.175 15.371 1.00 94.81 153 ASN A N 1
ATOM 1211 C CA . ASN A 1 153 ? -5.891 15.360 16.129 1.00 94.81 153 ASN A CA 1
ATOM 1212 C C . ASN A 1 153 ? -6.733 16.601 15.817 1.00 94.81 153 ASN A C 1
ATOM 1214 O O . ASN A 1 153 ? -6.482 17.668 16.383 1.00 94.81 153 ASN A O 1
ATOM 1218 N N . LYS A 1 154 ? -7.741 16.493 14.940 1.00 95.06 154 LYS A N 1
ATOM 1219 C CA . LYS A 1 154 ? -8.702 17.584 14.766 1.00 95.06 154 LYS A CA 1
ATOM 1220 C C . LYS A 1 154 ? -9.354 17.870 16.118 1.00 95.06 154 LYS A C 1
ATOM 1222 O O . LYS A 1 154 ? -9.733 16.938 16.821 1.00 95.06 154 LYS A O 1
ATOM 1227 N N . LYS A 1 155 ? -9.457 19.141 16.501 1.00 93.94 155 LYS A N 1
ATOM 1228 C CA . LYS A 1 155 ? -10.153 19.515 17.736 1.00 93.94 155 LYS A CA 1
ATOM 1229 C C . LYS A 1 155 ? -11.664 19.607 17.504 1.00 93.94 155 LYS A C 1
ATOM 1231 O O . LYS A 1 155 ? -12.108 20.093 16.461 1.00 93.94 155 LYS A O 1
ATOM 1236 N N . THR A 1 156 ? -12.443 19.123 18.461 1.00 92.81 156 THR A N 1
ATOM 1237 C CA . THR A 1 156 ? -13.871 19.427 18.610 1.00 92.81 156 THR A CA 1
ATOM 1238 C C . THR A 1 156 ? -14.068 20.891 19.027 1.00 92.81 156 THR A C 1
ATOM 1240 O O . THR A 1 156 ? -13.096 21.612 19.267 1.00 92.81 156 THR A O 1
ATOM 1243 N N . GLU A 1 157 ? -15.319 21.349 19.099 1.00 90.81 157 GLU A N 1
ATOM 1244 C CA . GLU A 1 157 ? -15.646 22.726 19.504 1.00 90.81 157 GLU A CA 1
ATOM 1245 C C . GLU A 1 157 ? -15.150 23.057 20.923 1.00 90.81 157 GLU A C 1
ATOM 1247 O O . GLU A 1 157 ? -14.676 24.163 21.166 1.00 90.81 157 GLU A O 1
ATOM 1252 N N . ASP A 1 158 ? -15.159 22.076 21.828 1.00 91.38 158 ASP A N 1
ATOM 1253 C CA . ASP A 1 158 ? -14.619 22.145 23.193 1.00 91.38 158 ASP A CA 1
ATOM 1254 C C . ASP A 1 158 ? -13.090 21.942 23.269 1.00 91.38 158 ASP A C 1
ATOM 1256 O O . ASP A 1 158 ? -12.515 21.872 24.353 1.00 91.38 158 ASP A O 1
ATOM 1260 N N . GLY A 1 159 ? -12.397 21.864 22.127 1.00 91.31 159 GLY A N 1
ATOM 1261 C CA . GLY A 1 159 ? -10.933 21.793 22.062 1.00 91.31 159 GLY A CA 1
ATOM 1262 C C . GLY A 1 159 ? -10.342 20.390 22.246 1.00 91.31 159 GLY A C 1
ATOM 1263 O O . GLY A 1 159 ? -9.117 20.233 22.250 1.00 91.31 159 GLY A O 1
ATOM 1264 N N . LYS A 1 160 ? -11.176 19.353 22.361 1.00 92.25 160 LYS A N 1
ATOM 1265 C CA . LYS A 1 160 ? -10.746 17.966 22.567 1.00 92.25 160 LYS A CA 1
ATOM 1266 C C . LYS A 1 160 ? -10.269 17.329 21.253 1.00 92.25 160 LYS A C 1
ATOM 1268 O O . LYS A 1 160 ? -10.936 17.474 20.230 1.00 92.25 160 LYS A O 1
ATOM 1273 N N . PRO A 1 161 ? -9.127 16.613 21.223 1.00 94.88 161 PRO A N 1
ATOM 1274 C CA . PRO A 1 161 ? -8.732 15.849 20.039 1.00 94.88 161 PRO A CA 1
ATOM 1275 C C . PRO A 1 161 ? -9.794 14.803 19.669 1.00 94.88 161 PRO A C 1
ATOM 1277 O O . PRO A 1 161 ? -10.318 14.123 20.554 1.00 94.88 161 PRO A O 1
ATOM 1280 N N . TYR A 1 162 ? -10.058 14.624 18.374 1.00 95.56 162 TYR A N 1
ATOM 1281 C CA . TYR A 1 162 ? -11.025 13.655 17.850 1.00 95.56 162 TYR A CA 1
ATOM 1282 C C . TYR A 1 162 ? -10.776 12.231 18.337 1.00 95.56 162 TYR A C 1
ATOM 1284 O O . TYR A 1 162 ? -11.747 11.533 18.591 1.00 95.56 162 TYR A O 1
ATOM 1292 N N . ILE A 1 163 ? -9.524 11.805 18.525 1.00 96.75 163 ILE A N 1
ATOM 1293 C CA . ILE A 1 163 ? -9.228 10.489 19.105 1.00 96.75 163 ILE A CA 1
ATOM 1294 C C . ILE A 1 163 ? -9.816 10.345 20.513 1.00 96.75 163 ILE A C 1
ATOM 1296 O O . ILE A 1 163 ? -10.524 9.385 20.777 1.00 96.75 163 ILE A O 1
ATOM 1300 N N . ARG A 1 164 ? -9.615 11.325 21.401 1.00 96.62 164 ARG A N 1
ATOM 1301 C CA . ARG A 1 164 ? -10.171 11.276 22.764 1.00 96.62 164 ARG A CA 1
ATOM 1302 C C . ARG A 1 164 ? -11.686 11.394 22.748 1.00 96.62 164 ARG A C 1
ATOM 1304 O O . ARG A 1 164 ? -12.365 10.737 23.520 1.00 96.62 164 ARG A O 1
ATOM 1311 N N . TYR A 1 165 ? -12.224 12.244 21.874 1.00 96.44 165 TYR A N 1
ATOM 1312 C CA . TYR A 1 165 ? -13.669 12.331 21.687 1.00 96.44 165 TYR A CA 1
ATOM 1313 C C . TYR A 1 165 ? -14.252 10.992 21.223 1.00 96.44 165 TYR A C 1
ATOM 1315 O O . TYR A 1 165 ? -15.255 10.555 21.776 1.00 96.44 165 TYR A O 1
ATOM 1323 N N . LEU A 1 166 ? -13.613 10.329 20.256 1.00 97.00 166 LEU A N 1
ATOM 1324 C CA . LEU A 1 166 ? -14.032 9.026 19.754 1.00 97.00 166 LEU A CA 1
ATOM 1325 C C . LEU A 1 166 ? -14.018 7.984 20.869 1.00 97.00 166 LEU A C 1
ATOM 1327 O O . LEU A 1 166 ? -15.043 7.354 21.076 1.00 97.00 166 LEU A O 1
ATOM 1331 N N . ILE A 1 167 ? -12.913 7.851 21.610 1.00 97.62 167 ILE A N 1
ATOM 1332 C CA . ILE A 1 167 ? -12.825 6.910 22.736 1.00 97.62 167 ILE A CA 1
ATOM 1333 C C . ILE A 1 167 ? -13.943 7.167 23.746 1.00 97.62 167 ILE A C 1
ATOM 1335 O O . ILE A 1 167 ? -14.630 6.226 24.123 1.00 97.62 167 ILE A O 1
ATOM 1339 N N . ASP A 1 168 ? -14.177 8.421 24.129 1.00 96.44 168 ASP A N 1
ATOM 1340 C CA . ASP A 1 168 ? -15.119 8.745 25.205 1.00 96.44 168 ASP A CA 1
ATOM 1341 C C . ASP A 1 168 ? -16.594 8.657 24.789 1.00 96.44 168 ASP A C 1
ATOM 1343 O O . ASP A 1 168 ? -17.456 8.444 25.636 1.00 96.44 168 ASP A O 1
ATOM 1347 N N . SER A 1 169 ? -16.899 8.847 23.502 1.00 95.25 169 SER A N 1
ATOM 1348 C CA . SER A 1 169 ? -18.277 8.893 22.983 1.00 95.25 169 SER A CA 1
ATOM 1349 C C . SER A 1 169 ? -18.679 7.675 22.153 1.00 95.25 169 SER A C 1
ATOM 1351 O O . SER A 1 169 ? -19.817 7.607 21.682 1.00 95.25 169 SER A O 1
ATOM 1353 N N . PHE A 1 170 ? -17.769 6.718 21.945 1.00 97.69 170 PHE A N 1
ATOM 1354 C CA . PHE A 1 170 ? -18.073 5.515 21.182 1.00 97.69 170 PHE A CA 1
ATOM 1355 C C . PHE A 1 170 ? -19.228 4.734 21.842 1.00 97.69 170 PHE A C 1
ATOM 1357 O O . PHE A 1 170 ? -19.257 4.597 23.066 1.00 97.69 170 PHE A O 1
ATOM 1364 N N . PRO A 1 171 ? -20.203 4.213 21.074 1.00 96.38 171 PRO A N 1
ATOM 1365 C CA . PRO A 1 171 ? -21.373 3.539 21.633 1.00 96.38 171 PRO A CA 1
ATOM 1366 C C . PRO A 1 171 ? -21.051 2.100 22.078 1.00 96.38 171 PRO A C 1
ATOM 1368 O O . PRO A 1 171 ? -21.562 1.143 21.497 1.00 96.38 171 PRO A O 1
ATOM 1371 N N . TYR A 1 172 ? -20.221 1.931 23.112 1.00 97.75 172 TYR A N 1
ATOM 1372 C CA . TYR A 1 172 ? -19.799 0.617 23.627 1.00 97.75 172 TYR A CA 1
ATOM 1373 C C . TYR A 1 172 ? -20.991 -0.288 23.972 1.00 97.75 172 TYR A C 1
ATOM 1375 O O . T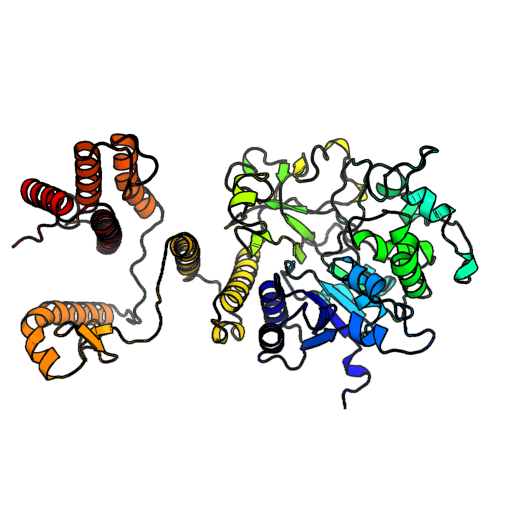YR A 1 172 ? -21.053 -1.434 23.523 1.00 97.75 172 TYR A O 1
ATOM 1383 N N . GLU A 1 173 ? -21.994 0.250 24.675 1.00 96.81 173 GLU A N 1
ATOM 1384 C CA . GLU A 1 173 ? -23.181 -0.502 25.103 1.00 96.81 173 GLU A CA 1
ATOM 1385 C C . GLU A 1 173 ? -23.959 -1.107 23.922 1.00 96.81 173 GLU A C 1
ATOM 1387 O O . GLU A 1 173 ? -24.456 -2.229 24.018 1.00 96.81 173 GLU A O 1
ATOM 1392 N N . LYS A 1 174 ? -23.999 -0.419 22.767 1.00 95.81 174 LYS A N 1
ATOM 1393 C CA . LYS A 1 174 ? -24.657 -0.906 21.537 1.00 95.81 174 LYS A CA 1
ATOM 1394 C C . LYS A 1 174 ? -24.054 -2.226 21.048 1.00 95.81 174 LYS A C 1
ATOM 1396 O O . LYS A 1 174 ? -24.745 -3.013 20.403 1.00 95.81 174 LYS A O 1
ATOM 1401 N N . LEU A 1 175 ? -22.773 -2.454 21.326 1.00 96.00 175 LEU A N 1
ATOM 1402 C CA . LEU A 1 175 ? -22.021 -3.638 20.910 1.00 96.00 175 LEU A CA 1
ATOM 1403 C C . LEU A 1 175 ? -21.781 -4.623 22.067 1.00 96.00 175 LEU A C 1
ATOM 1405 O O . LEU A 1 175 ? -21.069 -5.612 21.889 1.00 96.00 175 LEU A O 1
ATOM 1409 N N . GLY A 1 176 ? -22.393 -4.383 23.234 1.00 96.69 176 GLY A N 1
ATOM 1410 C CA . GLY A 1 176 ? -22.210 -5.205 24.431 1.00 96.69 176 GLY A CA 1
ATOM 1411 C C . GLY A 1 176 ? -20.826 -5.055 25.068 1.00 96.69 176 GLY A C 1
ATOM 1412 O O . GLY A 1 176 ? -20.334 -6.005 25.670 1.00 96.69 176 GLY A O 1
ATOM 1413 N N . LEU A 1 177 ? -20.191 -3.893 24.900 1.00 97.12 177 LEU A N 1
ATOM 1414 C CA . LEU A 1 177 ? -18.893 -3.548 25.478 1.00 97.12 177 LEU A CA 1
ATOM 1415 C C . LEU A 1 177 ? -19.069 -2.565 26.644 1.00 97.12 177 LEU A C 1
ATOM 1417 O O . LEU A 1 177 ? -20.044 -1.813 26.697 1.00 97.12 177 LEU A O 1
ATOM 1421 N N . THR A 1 178 ? -18.098 -2.543 27.552 1.00 94.75 178 THR A N 1
ATOM 1422 C CA . THR A 1 178 ? -17.953 -1.521 28.600 1.00 94.75 178 THR A CA 1
ATOM 1423 C C . THR A 1 178 ? -16.937 -0.468 28.164 1.00 94.75 178 THR A C 1
ATOM 1425 O O . THR A 1 178 ? -16.057 -0.760 27.363 1.00 94.75 178 THR A O 1
ATOM 1428 N N . GLY A 1 179 ? -17.037 0.761 28.661 1.00 91.00 179 GLY A N 1
ATOM 1429 C CA . GLY A 1 179 ? -16.088 1.823 28.323 1.00 91.00 179 GLY A CA 1
ATOM 1430 C C . GLY A 1 179 ? -16.603 3.210 28.712 1.00 91.00 179 GLY A C 1
ATOM 1431 O O . GLY A 1 179 ? -17.729 3.322 29.204 1.00 91.00 179 GLY A O 1
ATOM 1432 N N . PRO A 1 180 ? -15.808 4.268 28.492 1.00 94.06 180 PRO A N 1
ATOM 1433 C CA . PRO A 1 180 ? -14.484 4.260 27.857 1.00 94.06 180 PRO A CA 1
ATOM 1434 C C . PRO A 1 180 ? -13.367 3.712 28.760 1.00 94.06 180 PRO A C 1
ATOM 1436 O O . PRO A 1 180 ? -13.329 4.009 29.950 1.00 94.06 180 PRO A O 1
ATOM 1439 N N . GLU A 1 181 ? -12.431 2.953 28.184 1.00 94.44 181 GLU A N 1
ATOM 1440 C CA . GLU A 1 181 ? -11.244 2.428 28.882 1.00 94.44 181 GLU A CA 1
ATOM 1441 C C . GLU A 1 181 ? -10.041 2.400 27.913 1.00 94.44 181 GLU A C 1
ATOM 1443 O O . GLU A 1 181 ? -9.785 1.380 27.283 1.00 94.44 181 GLU A O 1
ATOM 1448 N N . PRO A 1 182 ? -9.343 3.533 27.698 1.00 96.25 182 PRO A N 1
ATOM 1449 C CA . PRO A 1 182 ? -8.212 3.589 26.770 1.00 96.25 182 PRO A CA 1
ATOM 1450 C C . PRO A 1 182 ? -7.051 2.718 27.260 1.00 96.25 182 PRO A C 1
ATOM 1452 O O . PRO A 1 182 ? -6.599 2.875 28.398 1.00 96.25 182 PRO A O 1
ATOM 1455 N N . SER A 1 183 ? -6.511 1.869 26.387 1.00 97.19 183 SER A N 1
ATOM 1456 C CA . SER A 1 183 ? -5.410 0.962 26.718 1.00 97.19 183 SER A CA 1
ATOM 1457 C C . SER A 1 183 ? -4.127 1.712 27.091 1.00 97.19 183 SER A C 1
ATOM 1459 O O . SER A 1 183 ? -3.881 2.838 26.644 1.00 97.19 183 SER A O 1
ATOM 1461 N N . GLU A 1 184 ? -3.250 1.075 27.876 1.00 96.06 184 GLU A N 1
ATOM 1462 C CA . GLU A 1 184 ? -1.917 1.628 28.165 1.00 96.06 184 GLU A CA 1
ATOM 1463 C C . GLU A 1 184 ? -1.147 1.922 26.868 1.00 96.06 184 GLU A C 1
ATOM 1465 O O . GLU A 1 184 ? -0.511 2.969 26.732 1.00 96.06 184 GLU A O 1
ATOM 1470 N N . GLN A 1 185 ? -1.275 1.041 25.871 1.00 94.69 185 GLN A N 1
ATOM 1471 C CA . GLN A 1 185 ? -0.682 1.230 24.553 1.00 94.69 185 GLN A CA 1
ATOM 1472 C C . GLN A 1 185 ? -1.192 2.513 23.886 1.00 94.69 185 GLN A C 1
ATOM 1474 O O . GLN A 1 185 ? -0.370 3.327 23.458 1.00 94.69 185 GLN A O 1
ATOM 1479 N N . LEU A 1 186 ? -2.510 2.739 23.827 1.00 96.69 186 LEU A N 1
ATOM 1480 C CA . LEU A 1 186 ? -3.087 3.955 23.248 1.00 96.69 186 LEU A CA 1
ATOM 1481 C C . LEU A 1 186 ? -2.588 5.212 23.964 1.00 96.69 186 LEU A C 1
ATOM 1483 O O . LEU A 1 186 ? -2.210 6.184 23.304 1.00 96.69 186 LEU A O 1
ATOM 1487 N N . GLN A 1 187 ? -2.545 5.190 25.297 1.00 95.75 187 GLN A N 1
ATOM 1488 C CA . GLN A 1 187 ? -2.159 6.350 26.103 1.00 95.75 187 GLN A CA 1
ATOM 1489 C C . GLN A 1 187 ? -0.740 6.857 25.791 1.00 95.75 187 GLN A C 1
ATOM 1491 O O . GLN A 1 187 ? -0.476 8.055 25.921 1.00 95.75 187 GLN A O 1
ATOM 1496 N N . THR A 1 188 ? 0.152 5.982 25.316 1.00 93.06 188 THR A N 1
ATOM 1497 C CA . THR A 1 188 ? 1.534 6.338 24.934 1.00 93.06 188 THR A CA 1
ATOM 1498 C C . THR A 1 188 ? 1.681 6.884 23.506 1.00 93.06 188 THR A C 1
ATOM 1500 O O . THR A 1 188 ? 2.719 7.459 23.159 1.00 93.06 188 THR A O 1
ATOM 1503 N N . THR A 1 189 ? 0.657 6.751 22.658 1.00 94.44 189 THR A N 1
ATOM 1504 C CA . THR A 1 189 ? 0.739 7.143 21.240 1.00 94.44 189 THR A CA 1
ATOM 1505 C C . THR A 1 189 ? 0.860 8.657 21.039 1.00 94.44 189 THR A C 1
ATOM 1507 O O . THR A 1 189 ? 0.420 9.471 21.859 1.00 94.44 189 THR A O 1
ATOM 1510 N N . PHE A 1 190 ? 1.460 9.073 19.918 1.00 94.81 190 PHE A N 1
ATOM 1511 C CA . PHE A 1 190 ? 1.512 10.492 19.546 1.00 94.81 190 PHE A CA 1
ATOM 1512 C C . PHE A 1 190 ? 0.110 11.032 19.231 1.00 94.81 190 PHE A C 1
ATOM 1514 O O . PHE A 1 190 ? -0.201 12.176 19.571 1.00 94.81 190 PHE A O 1
ATOM 1521 N N . SER A 1 191 ? -0.761 10.231 18.606 1.00 94.31 191 SER A N 1
ATOM 1522 C CA . SER A 1 191 ? -2.124 10.665 18.282 1.00 94.31 191 SER A CA 1
ATOM 1523 C C . SER A 1 191 ? -2.953 10.940 19.539 1.00 94.31 191 SER A C 1
ATOM 1525 O O . SER A 1 191 ? -3.571 12.003 19.625 1.00 94.31 191 SER A O 1
ATOM 1527 N N . TYR A 1 192 ? -2.903 10.073 20.559 1.00 95.12 192 TYR A N 1
ATOM 1528 C CA . TYR A 1 192 ? -3.649 10.270 21.811 1.00 95.12 192 TYR A CA 1
ATOM 1529 C C . TYR A 1 192 ? -3.161 11.471 22.635 1.00 95.12 192 TYR A C 1
ATOM 1531 O O . TYR A 1 192 ? -3.955 12.164 23.291 1.00 95.12 192 TYR A O 1
ATOM 1539 N N . ARG A 1 193 ? -1.860 11.779 22.563 1.00 92.25 193 ARG A N 1
ATOM 1540 C CA . ARG A 1 193 ? -1.279 13.019 23.107 1.00 92.25 193 ARG A CA 1
ATOM 1541 C C . ARG A 1 193 ? -1.711 14.272 22.341 1.00 92.25 193 ARG A C 1
ATOM 1543 O O . ARG A 1 193 ? -1.714 15.360 22.911 1.00 92.25 193 ARG A O 1
ATOM 1550 N N . GLY A 1 194 ? -2.178 14.115 21.104 1.00 90.88 194 GLY A N 1
ATOM 1551 C CA . GLY A 1 194 ? -2.584 15.213 20.231 1.00 90.88 194 GLY A CA 1
ATOM 1552 C C . GLY A 1 194 ? -1.424 15.814 19.434 1.00 90.88 194 GLY A C 1
ATOM 1553 O O . GLY A 1 194 ? -1.490 16.983 19.051 1.00 90.88 194 GLY A O 1
ATOM 1554 N N . ASP A 1 195 ? -0.374 15.031 19.184 1.00 91.19 195 ASP A N 1
ATOM 1555 C CA . ASP A 1 195 ? 0.832 15.468 18.476 1.00 91.19 195 ASP A CA 1
ATOM 1556 C C . ASP A 1 195 ? 0.768 15.196 16.963 1.00 91.19 195 ASP A C 1
ATOM 1558 O O . ASP A 1 195 ? 1.343 15.947 16.174 1.00 91.19 195 ASP A O 1
ATOM 1562 N N . THR A 1 196 ? 0.034 14.162 16.537 1.00 92.69 196 THR A N 1
ATOM 1563 C CA . THR A 1 196 ? -0.096 13.753 15.125 1.00 92.69 196 THR A CA 1
ATOM 1564 C C . THR A 1 196 ? -1.541 13.451 14.744 1.00 92.69 196 THR A C 1
ATOM 1566 O O . THR A 1 196 ? -2.322 12.967 15.560 1.00 92.69 196 THR A O 1
ATOM 1569 N N . GLY A 1 197 ? -1.904 13.740 13.492 1.00 93.44 197 GLY A N 1
ATOM 1570 C CA . GLY A 1 197 ? -3.216 13.388 12.934 1.00 93.44 197 GLY A CA 1
ATOM 1571 C C . GLY A 1 197 ? -3.319 11.947 12.424 1.00 93.44 197 GLY A C 1
ATOM 1572 O O . GLY A 1 197 ? -4.432 11.485 12.182 1.00 93.44 197 GLY A O 1
ATOM 1573 N N . HIS A 1 198 ? -2.184 11.262 12.270 1.00 93.94 198 HIS A N 1
ATOM 1574 C CA . HIS A 1 198 ? -2.087 9.898 11.752 1.00 93.94 198 HIS A CA 1
ATOM 1575 C C . HIS A 1 198 ? -1.284 9.016 12.691 1.00 93.94 198 HIS A C 1
ATOM 1577 O O . HIS A 1 198 ? -0.282 9.475 13.241 1.00 93.94 198 HIS A O 1
ATOM 1583 N N . GLU A 1 199 ? -1.709 7.765 12.828 1.00 95.50 199 GLU A N 1
ATOM 1584 C CA . GLU A 1 199 ? -0.998 6.754 13.612 1.00 95.50 199 GLU A CA 1
ATOM 1585 C C . GLU A 1 199 ? -0.634 5.542 12.749 1.00 95.50 199 GLU A C 1
ATOM 1587 O O . GLU A 1 199 ? 0.487 5.043 12.845 1.00 95.50 199 GLU A O 1
ATOM 1592 N N . MET A 1 200 ? -1.544 5.094 11.879 1.00 97.00 200 MET A N 1
ATOM 1593 C CA . MET A 1 200 ? -1.384 3.863 11.104 1.00 97.00 200 MET A CA 1
ATOM 1594 C C . MET A 1 200 ? -1.204 4.097 9.601 1.00 97.00 200 MET A C 1
ATOM 1596 O O . MET A 1 200 ? -1.971 4.822 8.970 1.00 97.00 200 MET A O 1
ATOM 1600 N N . ASP A 1 201 ? -0.238 3.394 9.013 1.00 97.06 201 ASP A N 1
ATOM 1601 C CA . ASP A 1 201 ? -0.158 3.169 7.572 1.00 97.06 201 ASP A CA 1
ATOM 1602 C C . ASP A 1 201 ? -0.934 1.890 7.198 1.00 97.06 201 ASP A C 1
ATOM 1604 O O . ASP A 1 201 ? -0.703 0.825 7.773 1.00 97.06 201 ASP A O 1
ATOM 1608 N N . SER A 1 202 ? -1.863 1.996 6.240 1.00 97.06 202 SER A N 1
ATOM 1609 C CA . SER A 1 202 ? -2.712 0.887 5.764 1.00 97.06 202 SER A CA 1
ATOM 1610 C C . SER A 1 202 ? -2.294 0.328 4.403 1.00 97.06 202 SER A C 1
ATOM 1612 O O . SER A 1 202 ? -3.095 -0.326 3.724 1.00 97.06 202 SER A O 1
ATOM 1614 N N . SER A 1 203 ? -1.048 0.574 3.995 1.00 97.25 203 SER A N 1
ATOM 1615 C CA . SER A 1 203 ? -0.470 -0.029 2.791 1.00 97.25 203 SER A CA 1
ATOM 1616 C C . SER A 1 203 ? -0.190 -1.532 2.932 1.00 97.25 203 SER A C 1
ATOM 1618 O O . SER A 1 203 ? -0.196 -2.256 1.933 1.00 97.25 203 SER A O 1
ATOM 1620 N N . MET A 1 204 ? -0.044 -2.020 4.168 1.00 98.62 204 MET A N 1
ATOM 1621 C CA . MET A 1 204 ? -0.101 -3.436 4.529 1.00 98.62 204 MET A CA 1
ATOM 1622 C C . MET A 1 204 ? -0.823 -3.612 5.871 1.00 98.62 204 MET A C 1
ATOM 1624 O O . MET A 1 204 ? -0.483 -2.949 6.849 1.00 98.62 204 MET A O 1
ATOM 1628 N N . VAL A 1 205 ? -1.800 -4.519 5.940 1.00 98.69 205 VAL A N 1
ATOM 1629 C CA . VAL A 1 205 ? -2.552 -4.826 7.171 1.00 98.69 205 VAL A CA 1
ATOM 1630 C C . VAL A 1 205 ? -2.663 -6.334 7.328 1.00 98.69 205 VAL A C 1
ATOM 1632 O O . VAL A 1 205 ? -3.148 -7.002 6.418 1.00 98.69 205 VAL A O 1
ATOM 1635 N N . LEU A 1 206 ? -2.247 -6.879 8.471 1.00 98.75 206 LEU A N 1
ATOM 1636 C CA . LEU A 1 206 ? -2.376 -8.308 8.752 1.00 98.75 206 LEU A CA 1
ATOM 1637 C C . LEU A 1 206 ? -3.347 -8.535 9.901 1.00 98.75 206 LEU A C 1
ATOM 1639 O O . LEU A 1 206 ? -3.152 -7.954 10.966 1.00 98.75 206 LEU A O 1
ATOM 1643 N N . ILE A 1 207 ? -4.362 -9.376 9.690 1.00 98.81 207 ILE A N 1
ATOM 1644 C CA . ILE A 1 207 ? -5.406 -9.683 10.679 1.00 98.81 207 ILE A CA 1
ATOM 1645 C C . ILE A 1 207 ? -5.800 -11.165 10.608 1.00 98.81 207 ILE A C 1
ATOM 1647 O O . ILE A 1 207 ? -6.183 -11.666 9.555 1.00 98.81 207 ILE A O 1
ATOM 1651 N N . ASP A 1 208 ? -5.752 -11.854 11.744 1.00 98.62 208 ASP A N 1
ATOM 1652 C CA . ASP A 1 208 ? -6.422 -13.123 12.011 1.00 98.62 208 ASP A CA 1
ATOM 1653 C C . ASP A 1 208 ? -7.826 -12.841 12.560 1.00 98.62 208 ASP A C 1
ATOM 1655 O O . ASP A 1 208 ? -8.028 -12.465 13.721 1.00 98.62 208 ASP A O 1
ATOM 1659 N N . LYS A 1 209 ? -8.823 -13.031 11.699 1.00 98.12 209 LYS A N 1
ATOM 1660 C CA . LYS A 1 209 ? -10.233 -12.791 12.002 1.00 98.12 209 LYS A CA 1
ATOM 1661 C C . LYS A 1 209 ? -10.780 -13.751 13.055 1.00 98.12 209 LYS A C 1
ATOM 1663 O O . LYS A 1 209 ? -11.757 -13.409 13.715 1.00 98.12 209 LYS A O 1
ATOM 1668 N N . THR A 1 210 ? -10.168 -14.922 13.247 1.00 96.44 210 THR A N 1
ATOM 1669 C CA . THR A 1 210 ? -10.633 -15.906 14.242 1.00 96.44 210 THR A CA 1
ATOM 1670 C C . THR A 1 210 ? -10.382 -15.452 15.677 1.00 96.44 210 THR A C 1
ATOM 1672 O O . THR A 1 210 ? -11.011 -15.954 16.605 1.00 96.44 210 THR A O 1
ATOM 1675 N N . ARG A 1 211 ? -9.508 -14.456 15.855 1.00 96.12 211 ARG A N 1
ATOM 1676 C CA . ARG A 1 211 ? -9.087 -13.920 17.155 1.00 96.12 211 ARG A CA 1
ATOM 1677 C C . ARG A 1 211 ? -9.480 -12.459 17.347 1.00 96.12 211 ARG A C 1
ATOM 1679 O O . ARG A 1 211 ? -9.029 -11.816 18.285 1.00 96.12 211 ARG A O 1
ATOM 1686 N N . ALA A 1 212 ? -10.307 -11.924 16.451 1.00 96.62 212 ALA A N 1
ATOM 1687 C CA . ALA A 1 212 ? -10.685 -10.518 16.457 1.00 96.62 212 ALA A CA 1
ATOM 1688 C C . ALA A 1 212 ? -11.690 -10.156 17.567 1.00 96.62 212 ALA A C 1
ATOM 1690 O O . ALA A 1 212 ? -11.945 -8.975 17.783 1.00 96.62 212 ALA A O 1
ATOM 1691 N N . GLY A 1 213 ? -12.299 -11.138 18.244 1.00 95.94 213 GLY A N 1
ATOM 1692 C CA . GLY A 1 213 ? -13.337 -10.878 19.245 1.00 95.94 213 GLY A CA 1
ATOM 1693 C C . GLY A 1 213 ? -14.456 -10.003 18.666 1.00 95.94 213 GLY A C 1
ATOM 1694 O O . GLY A 1 213 ? -15.028 -10.321 17.623 1.00 95.94 213 GLY A O 1
ATOM 1695 N N . LYS A 1 214 ? -14.731 -8.863 19.313 1.00 97.31 214 LYS A N 1
ATOM 1696 C CA . LYS A 1 214 ? -15.700 -7.855 18.844 1.00 97.31 214 LYS A CA 1
ATOM 1697 C C . LYS A 1 214 ? -15.129 -6.839 17.846 1.00 97.31 214 LYS A C 1
ATOM 1699 O O . LYS A 1 214 ? -15.897 -6.050 17.297 1.00 97.31 214 LYS A O 1
ATOM 1704 N N . ALA A 1 215 ? -13.829 -6.868 17.544 1.00 98.50 215 ALA A N 1
ATOM 1705 C CA . ALA A 1 215 ? -13.179 -5.854 16.713 1.00 98.50 215 ALA A CA 1
ATOM 1706 C C . ALA A 1 215 ? -13.795 -5.741 15.312 1.00 98.50 215 ALA A C 1
ATOM 1708 O O . ALA A 1 215 ? -13.968 -4.639 14.812 1.00 98.50 215 ALA A O 1
ATOM 1709 N N . LEU A 1 216 ? -14.223 -6.835 14.673 1.00 98.38 216 LEU A N 1
ATOM 1710 C CA . LEU A 1 216 ? -14.874 -6.737 13.356 1.00 98.38 216 LEU A CA 1
ATOM 1711 C C . LEU A 1 216 ? -16.279 -6.111 13.418 1.00 98.38 216 LEU A C 1
ATOM 1713 O O . LEU A 1 216 ? -16.695 -5.447 12.469 1.00 98.38 216 LEU A O 1
ATOM 1717 N N . GLU A 1 217 ? -17.008 -6.278 14.523 1.00 97.94 217 GLU A N 1
ATOM 1718 C CA . GLU A 1 217 ? -18.294 -5.598 14.737 1.00 97.94 217 GLU A CA 1
ATOM 1719 C C . GLU A 1 217 ? -18.089 -4.100 14.991 1.00 97.94 217 GLU A C 1
ATOM 1721 O O . GLU A 1 217 ? -18.818 -3.272 14.441 1.00 97.94 217 GLU A O 1
ATOM 1726 N N . VAL A 1 218 ? -17.053 -3.749 15.758 1.00 98.69 218 VAL A N 1
ATOM 1727 C CA . VAL A 1 218 ? -16.619 -2.361 15.956 1.00 98.69 218 VAL A CA 1
ATOM 1728 C C . VAL A 1 218 ? -16.165 -1.743 14.632 1.00 98.69 218 VAL A C 1
ATOM 1730 O O . VAL A 1 218 ? -16.585 -0.636 14.307 1.00 98.69 218 VAL A O 1
ATOM 1733 N N . LEU A 1 219 ? -15.386 -2.462 13.816 1.00 98.69 219 LEU A N 1
ATOM 1734 C CA . LEU A 1 219 ? -14.974 -2.010 12.486 1.00 98.69 219 LEU A CA 1
ATOM 1735 C C . LEU A 1 219 ? -16.196 -1.690 11.623 1.00 98.69 219 LEU A C 1
ATOM 1737 O O . LEU A 1 219 ? -16.238 -0.642 10.979 1.00 98.69 219 LEU A O 1
ATOM 1741 N N . ARG A 1 220 ? -17.220 -2.553 11.652 1.00 97.69 220 ARG A N 1
ATOM 1742 C CA . ARG A 1 220 ? -18.491 -2.296 10.966 1.00 97.69 220 ARG A CA 1
ATOM 1743 C C . ARG A 1 220 ? -19.137 -0.997 11.452 1.00 97.69 220 ARG A C 1
ATOM 1745 O O . ARG A 1 220 ? -19.557 -0.196 10.623 1.00 97.69 220 ARG A O 1
ATOM 1752 N N . GLU A 1 221 ? -19.207 -0.762 12.762 1.00 97.69 221 GLU A N 1
ATOM 1753 C CA . GLU A 1 221 ? -19.758 0.484 13.315 1.00 97.69 221 GLU A CA 1
ATOM 1754 C C . GLU A 1 221 ? -18.963 1.713 12.849 1.00 97.69 221 GLU A C 1
ATOM 1756 O O . GLU A 1 221 ? -19.554 2.699 12.394 1.00 97.69 221 GLU A O 1
ATOM 1761 N N . LEU A 1 222 ? -17.630 1.625 12.869 1.00 98.25 222 LEU A N 1
ATOM 1762 C CA . LEU A 1 222 ? -16.747 2.701 12.430 1.00 98.25 222 LEU A CA 1
ATOM 1763 C C . LEU A 1 222 ? -16.987 3.075 10.961 1.00 98.25 222 LEU A C 1
ATOM 1765 O O . LEU A 1 222 ? -17.094 4.262 10.637 1.00 98.25 222 LEU A O 1
ATOM 1769 N N . ILE A 1 223 ? -17.105 2.083 10.070 1.00 97.38 223 ILE A N 1
ATOM 1770 C CA . ILE A 1 223 ? -17.220 2.315 8.621 1.00 97.38 223 ILE A CA 1
ATOM 1771 C C . ILE A 1 223 ? -18.656 2.545 8.132 1.00 97.38 223 ILE A C 1
ATOM 1773 O O . ILE A 1 223 ? -18.840 3.098 7.050 1.00 97.38 223 ILE A O 1
ATOM 1777 N N . PHE A 1 224 ? -19.688 2.152 8.876 1.00 96.12 224 PHE A N 1
ATOM 1778 C CA . PHE A 1 224 ? -21.078 2.396 8.466 1.00 96.12 224 PHE A CA 1
ATOM 1779 C C . PHE A 1 224 ? -21.730 3.577 9.178 1.00 96.12 224 PHE A C 1
ATOM 1781 O O . PHE A 1 224 ? -22.638 4.171 8.603 1.00 96.12 224 PHE A O 1
ATOM 1788 N N . ASN A 1 225 ? -21.249 3.962 10.362 1.00 95.19 225 ASN A N 1
ATOM 1789 C CA . ASN A 1 225 ? -21.858 5.025 11.161 1.00 95.19 225 ASN A CA 1
ATOM 1790 C C . ASN A 1 225 ? -20.842 6.116 11.518 1.00 95.19 225 ASN A C 1
ATOM 1792 O O . ASN A 1 225 ? -20.965 7.250 11.052 1.00 95.19 225 ASN A O 1
ATOM 1796 N N . THR A 1 226 ? -19.799 5.788 12.287 1.00 96.06 226 THR A N 1
ATOM 1797 C CA . THR A 1 226 ? -18.902 6.797 12.878 1.00 96.06 226 THR A CA 1
ATOM 1798 C C . THR A 1 226 ? -18.232 7.685 11.832 1.00 96.06 226 THR A C 1
ATOM 1800 O O . THR A 1 226 ? -18.241 8.907 11.983 1.00 96.06 226 THR A O 1
ATOM 1803 N N . ARG A 1 227 ? -17.701 7.116 10.739 1.00 95.00 227 ARG A N 1
ATOM 1804 C CA . ARG A 1 227 ? -16.960 7.884 9.718 1.00 95.00 227 ARG A CA 1
ATOM 1805 C C . ARG A 1 227 ? -17.770 8.994 9.042 1.00 95.00 227 ARG A C 1
ATOM 1807 O O . ARG A 1 227 ? -17.185 9.935 8.512 1.00 95.00 227 ARG A O 1
ATOM 1814 N N . PHE A 1 228 ? -19.099 8.881 9.020 1.00 93.44 228 PHE A N 1
ATOM 1815 C CA . PHE A 1 228 ? -19.971 9.868 8.377 1.00 93.44 228 PHE A CA 1
ATOM 1816 C C . PHE A 1 228 ? -20.219 11.095 9.257 1.00 93.44 228 PHE A C 1
ATOM 1818 O O . PHE A 1 228 ? -20.573 12.154 8.743 1.00 93.44 228 PHE A O 1
ATOM 1825 N N . HIS A 1 229 ? -19.994 10.967 10.564 1.00 92.88 229 HIS A N 1
ATOM 1826 C CA . HIS A 1 229 ? -20.142 12.049 11.536 1.00 92.88 229 HIS A CA 1
ATOM 1827 C C . HIS A 1 229 ? -18.790 12.574 12.023 1.00 92.88 229 HIS A C 1
ATOM 1829 O O . HIS A 1 229 ? -18.655 13.757 12.330 1.00 92.88 229 HIS A O 1
ATOM 1835 N N . LEU A 1 230 ? -17.772 11.711 12.045 1.00 93.06 230 LEU A N 1
ATOM 1836 C CA . LEU A 1 230 ? -16.438 12.022 12.526 1.00 93.06 230 LEU A CA 1
ATOM 1837 C C . LEU A 1 230 ? -15.396 11.679 11.461 1.00 93.06 230 LEU A C 1
ATOM 1839 O O . LEU A 1 230 ? -15.122 10.515 11.177 1.00 93.06 230 LEU A O 1
ATOM 1843 N N . GLN A 1 231 ? -14.753 12.703 10.903 1.00 93.62 231 GLN A N 1
ATOM 1844 C CA . GLN A 1 231 ? -13.643 12.525 9.965 1.00 93.62 231 GLN A CA 1
ATOM 1845 C C . GLN A 1 231 ? -12.343 12.205 10.724 1.00 93.62 231 GLN A C 1
ATOM 1847 O O . GLN A 1 231 ? -11.423 13.019 10.759 1.00 93.62 231 GLN A O 1
ATOM 1852 N N . PHE A 1 232 ? -12.282 11.039 11.370 1.00 94.75 232 PHE A N 1
ATOM 1853 C CA . PHE A 1 232 ? -11.162 10.632 12.227 1.00 94.75 232 PHE A CA 1
ATOM 1854 C C . PHE A 1 232 ? -9.938 10.117 11.453 1.00 94.75 232 PHE A C 1
ATOM 1856 O O . PHE A 1 232 ? -8.870 9.994 12.036 1.00 94.75 232 PHE A O 1
ATOM 1863 N N . SER A 1 233 ? -10.056 9.842 10.150 1.00 95.69 233 SER A N 1
ATOM 1864 C CA . SER A 1 233 ? -8.988 9.231 9.350 1.00 95.69 233 SER A CA 1
ATOM 1865 C C . SER A 1 233 ? -8.899 9.807 7.935 1.00 95.69 233 SER A C 1
ATOM 1867 O O . SER A 1 233 ? -9.889 10.304 7.383 1.00 95.69 233 SER A O 1
ATOM 1869 N N . TRP A 1 234 ? -7.703 9.740 7.337 1.00 91.06 234 TRP A N 1
ATOM 1870 C CA . TRP A 1 234 ? -7.550 9.867 5.889 1.00 91.06 234 TRP A CA 1
ATOM 1871 C C . TRP A 1 234 ? -7.930 8.531 5.255 1.00 91.06 234 TRP A C 1
ATOM 1873 O O . TRP A 1 234 ? -7.119 7.609 5.193 1.00 91.06 234 TRP A O 1
ATOM 1883 N N . GLY A 1 235 ? -9.174 8.436 4.789 1.00 92.81 235 GLY A N 1
ATOM 1884 C CA . GLY A 1 235 ? -9.702 7.175 4.282 1.00 92.81 235 GLY A CA 1
ATOM 1885 C C . GLY A 1 235 ? -9.842 6.153 5.406 1.00 92.81 235 GLY A C 1
ATOM 1886 O O . GLY A 1 235 ? -10.388 6.456 6.457 1.00 92.81 235 GLY A O 1
ATOM 1887 N N . ASP A 1 236 ? -9.360 4.948 5.157 1.00 95.00 236 ASP A N 1
ATOM 1888 C CA . ASP A 1 236 ? -9.512 3.751 5.980 1.00 95.00 236 ASP A CA 1
ATOM 1889 C C . ASP A 1 236 ? -8.469 3.592 7.093 1.00 95.00 236 ASP A C 1
ATOM 1891 O O . ASP A 1 236 ? -8.702 2.830 8.031 1.00 95.00 236 ASP A O 1
ATOM 1895 N N . LYS A 1 237 ? -7.332 4.286 6.986 1.00 94.75 237 LYS A N 1
ATOM 1896 C CA . LYS A 1 237 ? -6.082 4.003 7.710 1.00 94.75 237 LYS A CA 1
ATOM 1897 C C . LYS A 1 237 ? -6.234 3.687 9.193 1.00 94.75 237 LYS A C 1
ATOM 1899 O O . LYS A 1 237 ? -5.744 2.670 9.668 1.00 94.75 237 LYS A O 1
ATOM 1904 N N . GLU A 1 238 ? -6.955 4.539 9.914 1.00 97.81 238 GLU A N 1
ATOM 1905 C CA . GLU A 1 238 ? -7.055 4.424 11.373 1.00 97.81 238 GLU A CA 1
ATOM 1906 C C . GLU A 1 238 ? -8.138 3.425 11.808 1.00 97.81 238 GLU A C 1
ATOM 1908 O O . GLU A 1 238 ? -8.190 3.032 12.967 1.00 97.81 238 GLU A O 1
ATOM 1913 N N . SER A 1 239 ? -9.024 3.004 10.899 1.00 98.31 239 SER A N 1
ATOM 1914 C CA . SER A 1 239 ? -10.196 2.196 11.257 1.00 98.31 239 SER A CA 1
ATOM 1915 C C . SER A 1 239 ? -9.841 0.795 11.748 1.00 98.31 239 SER A C 1
ATOM 1917 O O . SER A 1 239 ? -10.541 0.275 12.610 1.00 98.31 239 SER A O 1
ATOM 1919 N N . PHE A 1 240 ? -8.750 0.203 11.253 1.00 98.69 240 PHE A N 1
ATOM 1920 C CA . PHE A 1 240 ? -8.349 -1.156 11.619 1.00 98.69 240 PHE A CA 1
ATOM 1921 C C . PHE A 1 240 ? -7.926 -1.248 13.081 1.00 98.69 240 PHE A C 1
ATOM 1923 O O . PHE A 1 240 ? -8.514 -2.014 13.834 1.00 98.69 240 PHE A O 1
ATOM 1930 N N . TRP A 1 241 ? -6.941 -0.455 13.502 1.00 98.44 241 TRP A N 1
ATOM 1931 C CA . TRP A 1 241 ? -6.438 -0.526 14.872 1.00 98.44 241 TRP A CA 1
ATOM 1932 C C . TRP A 1 241 ? -7.426 0.071 15.879 1.00 98.44 241 TRP A C 1
ATOM 1934 O O . TRP A 1 241 ? -7.577 -0.481 16.965 1.00 98.44 241 TRP A O 1
ATOM 1944 N N . LEU A 1 242 ? -8.161 1.132 15.507 1.00 98.62 242 LEU A N 1
ATOM 1945 C CA . LEU A 1 242 ? -9.220 1.681 16.358 1.00 98.62 242 LEU A CA 1
ATOM 1946 C C . LEU A 1 242 ? -10.306 0.650 16.634 1.00 98.62 242 LEU A C 1
ATOM 1948 O O . LEU A 1 242 ? -10.874 0.646 17.720 1.00 98.62 242 LEU A O 1
ATOM 1952 N N . ALA A 1 243 ? -10.591 -0.231 15.674 1.00 98.62 243 ALA A N 1
ATOM 1953 C CA . ALA A 1 243 ? -11.565 -1.284 15.883 1.00 98.62 243 ALA A CA 1
ATOM 1954 C C . ALA A 1 243 ? -11.139 -2.278 16.973 1.00 98.62 243 ALA A C 1
ATOM 1956 O O . ALA A 1 243 ? -11.990 -2.752 17.718 1.00 98.62 243 ALA A O 1
ATOM 1957 N N . TYR A 1 244 ? -9.841 -2.569 17.082 1.00 98.62 244 TYR A N 1
ATOM 1958 C CA . TYR A 1 244 ? -9.296 -3.420 18.141 1.00 98.62 244 TYR A CA 1
ATOM 1959 C C . TYR A 1 244 ? -9.237 -2.686 19.482 1.00 98.62 244 TYR A C 1
ATOM 1961 O O . TYR A 1 244 ? -9.708 -3.227 20.479 1.00 98.62 244 TYR A O 1
ATOM 1969 N N . GLU A 1 245 ? -8.755 -1.441 19.489 1.00 98.56 245 GLU A N 1
ATOM 1970 C CA . GLU A 1 245 ? -8.693 -0.596 20.689 1.00 98.56 245 GLU A CA 1
ATOM 1971 C C . GLU A 1 245 ? -10.079 -0.414 21.326 1.00 98.56 245 GLU A C 1
ATOM 1973 O O . GLU A 1 245 ? -10.271 -0.712 22.497 1.00 98.56 245 GLU A O 1
ATOM 1978 N N . LEU A 1 246 ? -11.082 -0.012 20.542 1.00 98.50 246 LEU A N 1
ATOM 1979 C CA . LEU A 1 246 ? -12.453 0.191 21.026 1.00 98.50 246 LEU A CA 1
ATOM 1980 C C . LEU A 1 246 ? -13.166 -1.121 21.394 1.00 98.50 246 LEU A C 1
ATOM 1982 O O . LEU A 1 246 ? -14.163 -1.093 22.112 1.00 98.50 246 LEU A O 1
ATOM 1986 N N . ALA A 1 247 ? -12.696 -2.261 20.883 1.00 98.12 247 ALA A N 1
ATOM 1987 C CA . ALA A 1 247 ? -13.197 -3.582 21.253 1.00 98.12 247 ALA A CA 1
ATOM 1988 C C . ALA A 1 247 ? -12.507 -4.166 22.494 1.00 98.12 247 ALA A C 1
ATOM 1990 O O . ALA A 1 247 ? -12.845 -5.287 22.875 1.00 98.12 247 ALA A O 1
ATOM 1991 N N . HIS A 1 248 ? -11.544 -3.448 23.087 1.00 97.06 248 HIS A N 1
ATOM 1992 C CA . HIS A 1 248 ? -10.677 -3.936 24.166 1.00 97.06 248 HIS A CA 1
ATOM 1993 C C . HIS A 1 248 ? -9.926 -5.221 23.800 1.00 97.06 248 HIS A C 1
ATOM 1995 O O . HIS A 1 248 ? -9.693 -6.091 24.638 1.00 97.06 248 HIS A O 1
ATOM 2001 N N . GLN A 1 249 ? -9.564 -5.359 22.523 1.00 97.12 249 GLN A N 1
ATOM 2002 C CA . GLN A 1 249 ? -8.818 -6.499 22.010 1.00 97.12 249 GLN A CA 1
ATOM 2003 C C . GLN A 1 249 ? -7.351 -6.110 21.829 1.00 97.12 249 GLN A C 1
ATOM 2005 O O . GLN A 1 249 ? -7.056 -5.102 21.194 1.00 97.12 249 GLN A O 1
ATOM 2010 N N . GLU A 1 250 ? -6.423 -6.927 22.335 1.00 96.94 250 GLU A N 1
ATOM 2011 C CA . GLU A 1 250 ? -4.986 -6.691 22.134 1.00 96.94 250 GLU A CA 1
ATOM 2012 C C . GLU A 1 250 ? -4.642 -6.646 20.634 1.00 96.94 250 GLU A C 1
ATOM 2014 O O . GLU A 1 250 ? -5.093 -7.491 19.854 1.00 96.94 250 GLU A O 1
ATOM 2019 N N . TYR A 1 251 ? -3.817 -5.676 20.237 1.00 98.25 251 TYR A N 1
ATOM 2020 C CA . TYR A 1 251 ? -3.327 -5.513 18.872 1.00 98.25 251 TYR A CA 1
ATOM 2021 C C . TYR A 1 251 ? -1.859 -5.096 18.851 1.00 98.25 251 TYR A C 1
ATOM 2023 O O . TYR A 1 251 ? -1.359 -4.420 19.751 1.00 98.25 251 TYR A O 1
ATOM 2031 N N . PHE A 1 252 ? -1.165 -5.464 17.780 1.00 98.38 252 PHE A N 1
ATOM 2032 C CA . PHE A 1 252 ? 0.260 -5.234 17.625 1.00 98.38 252 PHE A CA 1
ATOM 2033 C C . PHE A 1 252 ? 0.544 -4.234 16.506 1.00 98.38 252 PHE A C 1
ATOM 2035 O O . PHE A 1 252 ? 0.230 -4.453 15.334 1.00 98.38 252 PHE A O 1
ATOM 2042 N N . PHE A 1 253 ? 1.213 -3.147 16.878 1.00 98.12 253 PHE A N 1
ATOM 2043 C CA . PHE A 1 253 ? 1.927 -2.294 15.941 1.00 98.12 253 PHE A CA 1
ATOM 2044 C C . PHE A 1 253 ? 3.389 -2.722 15.869 1.00 98.12 253 PHE A C 1
ATOM 2046 O O . PHE A 1 253 ? 4.010 -2.966 16.903 1.00 98.12 253 PHE A O 1
ATOM 2053 N N . SER A 1 254 ? 3.959 -2.697 14.664 1.00 97.50 254 SER A N 1
ATOM 2054 C CA . SER A 1 254 ? 5.408 -2.697 14.486 1.00 97.50 254 SER A CA 1
ATOM 2055 C C . SER A 1 254 ? 6.028 -1.649 15.421 1.00 97.50 254 SER A C 1
ATOM 2057 O O . SER A 1 254 ? 5.556 -0.504 15.458 1.00 97.50 254 SER A O 1
ATOM 2059 N N . PRO A 1 255 ? 7.074 -2.004 16.185 1.00 96.31 255 PRO A N 1
ATOM 2060 C CA . PRO A 1 255 ? 7.698 -1.065 17.109 1.00 96.31 255 PRO A CA 1
ATOM 2061 C C . PRO A 1 255 ? 8.583 -0.038 16.383 1.00 96.31 255 PRO A C 1
ATOM 2063 O O . PRO A 1 255 ? 9.108 0.890 17.004 1.00 96.31 255 PRO A O 1
ATOM 2066 N N . TRP A 1 256 ? 8.768 -0.211 15.074 1.00 96.69 256 TRP A N 1
ATOM 2067 C CA . TRP A 1 256 ? 9.586 0.641 14.226 1.00 96.69 256 TRP A CA 1
ATOM 2068 C C . TRP A 1 256 ? 8.768 1.803 13.671 1.00 96.69 256 TRP A C 1
ATOM 2070 O O . TRP A 1 256 ? 7.613 1.635 13.274 1.00 96.69 256 TRP A O 1
ATOM 2080 N N . GLY A 1 257 ? 9.377 2.987 13.654 1.00 95.00 257 GLY A N 1
ATOM 2081 C CA . GLY A 1 257 ? 8.823 4.132 12.947 1.00 95.00 257 GLY A CA 1
ATOM 2082 C C . GLY A 1 257 ? 8.919 3.958 11.431 1.00 95.00 257 GLY A C 1
ATOM 2083 O O . GLY A 1 257 ? 9.620 3.079 10.926 1.00 95.00 257 GLY A O 1
ATOM 2084 N N . LEU A 1 258 ? 8.192 4.804 10.706 1.00 94.69 258 LEU A N 1
ATOM 2085 C CA . LEU A 1 258 ? 8.182 4.799 9.250 1.00 94.69 258 LEU A CA 1
ATOM 2086 C C . LEU A 1 258 ? 9.512 5.320 8.700 1.00 94.69 258 LEU A C 1
ATOM 2088 O O . LEU A 1 258 ? 9.958 6.399 9.073 1.00 94.69 258 LEU A O 1
ATOM 2092 N N . SER A 1 259 ? 10.106 4.605 7.749 1.00 94.00 259 SER A N 1
ATOM 2093 C CA . SER A 1 259 ? 11.295 5.067 7.028 1.00 94.00 259 SER A CA 1
ATOM 2094 C C . SER A 1 259 ? 10.915 5.689 5.686 1.00 94.00 259 SER A C 1
ATOM 2096 O O . SER A 1 259 ? 9.876 5.367 5.111 1.00 94.00 259 SER A O 1
ATOM 2098 N N . LEU A 1 260 ? 11.751 6.585 5.158 1.00 90.75 260 LEU A N 1
ATOM 2099 C CA . LEU A 1 260 ? 11.528 7.207 3.853 1.00 90.75 260 LEU A CA 1
ATOM 2100 C C . LEU A 1 260 ? 12.568 6.746 2.838 1.00 90.75 260 LEU A C 1
ATOM 2102 O O . LEU A 1 260 ? 13.767 6.768 3.106 1.00 90.75 260 LEU A O 1
ATOM 2106 N N . LEU A 1 261 ? 12.088 6.348 1.663 1.00 88.06 261 LEU A N 1
ATOM 2107 C CA . LEU A 1 261 ? 12.895 6.070 0.482 1.00 88.06 261 LEU A CA 1
ATOM 2108 C C . LEU A 1 261 ? 13.117 7.362 -0.310 1.00 88.06 261 LEU A C 1
ATOM 2110 O O . LEU A 1 261 ? 12.158 8.085 -0.593 1.00 88.06 261 LEU A O 1
ATOM 2114 N N . GLU A 1 262 ? 14.365 7.590 -0.718 1.00 78.00 262 GLU A N 1
ATOM 2115 C CA . GLU A 1 262 ? 14.787 8.705 -1.570 1.00 78.00 262 GLU A CA 1
ATOM 2116 C C . GLU A 1 262 ? 13.898 8.860 -2.818 1.00 78.00 262 GLU A C 1
ATOM 2118 O O . GLU A 1 262 ? 13.809 7.952 -3.648 1.00 78.00 262 GLU A O 1
ATOM 2123 N N . SER A 1 263 ? 13.266 10.024 -2.990 1.00 64.44 263 SER A N 1
ATOM 2124 C CA . SER A 1 263 ? 12.301 10.262 -4.081 1.00 64.44 263 SER A CA 1
ATOM 2125 C C . SER A 1 263 ? 12.699 11.357 -5.071 1.00 64.44 263 SER A C 1
ATOM 2127 O O . SER A 1 263 ? 12.120 11.422 -6.156 1.00 64.44 263 SER A O 1
ATOM 2129 N N . VAL A 1 264 ? 13.696 12.194 -4.767 1.00 57.19 264 VAL A N 1
ATOM 2130 C CA . VAL A 1 264 ? 14.016 13.352 -5.612 1.00 57.19 264 VAL A CA 1
ATOM 2131 C C . VAL A 1 264 ? 15.270 13.110 -6.463 1.00 57.19 264 VAL A C 1
ATOM 2133 O O . VAL A 1 264 ? 16.360 12.961 -5.912 1.00 57.19 264 VAL A O 1
ATOM 2136 N N . PRO A 1 265 ? 15.189 13.191 -7.807 1.00 46.22 265 PRO A N 1
ATOM 2137 C CA . PRO A 1 265 ? 16.367 13.343 -8.657 1.00 46.22 265 PRO A CA 1
ATOM 2138 C C . PRO A 1 265 ? 16.897 14.786 -8.547 1.00 46.22 265 PRO A C 1
ATOM 2140 O O . PRO A 1 265 ? 16.641 15.606 -9.424 1.00 46.22 265 PRO A O 1
ATOM 2143 N N . ASN A 1 266 ? 17.522 15.123 -7.409 1.00 37.97 266 ASN A N 1
ATOM 2144 C CA . ASN A 1 266 ? 18.418 16.266 -7.139 1.00 37.97 266 ASN A CA 1
ATOM 2145 C C . ASN A 1 266 ? 18.396 16.630 -5.640 1.00 37.97 266 ASN A C 1
ATOM 2147 O O . ASN A 1 266 ? 17.557 17.422 -5.209 1.00 37.97 266 ASN A O 1
ATOM 2151 N N . ASN A 1 267 ? 19.432 16.194 -4.915 1.00 48.25 267 ASN A N 1
ATOM 2152 C CA . ASN A 1 267 ? 19.929 16.787 -3.663 1.00 48.25 267 ASN A CA 1
ATOM 2153 C C . ASN A 1 267 ? 19.328 16.363 -2.304 1.00 48.25 267 ASN A C 1
ATOM 2155 O O . ASN A 1 267 ? 19.679 17.006 -1.317 1.00 48.25 267 ASN A O 1
ATOM 2159 N N . ASP A 1 268 ? 18.554 15.278 -2.177 1.00 49.25 268 ASP A N 1
ATOM 2160 C CA . ASP A 1 268 ? 18.227 14.742 -0.832 1.00 49.25 268 ASP A CA 1
ATOM 2161 C C . ASP A 1 268 ? 19.528 14.399 -0.063 1.00 49.25 268 ASP A C 1
ATOM 2163 O O . ASP A 1 268 ? 19.710 14.782 1.091 1.00 49.25 268 ASP A O 1
ATOM 2167 N N . LEU A 1 269 ? 20.528 13.845 -0.761 1.00 49.09 269 LEU A N 1
ATOM 2168 C CA . LEU A 1 269 ? 21.875 13.594 -0.224 1.00 49.09 269 LEU A CA 1
ATOM 2169 C C . LEU A 1 269 ? 22.712 14.853 0.082 1.00 49.09 269 LEU A C 1
ATOM 2171 O O . LEU A 1 269 ? 23.743 14.737 0.743 1.00 49.09 269 LEU A O 1
ATOM 2175 N N . ALA A 1 270 ? 22.303 16.058 -0.336 1.00 50.56 270 ALA A N 1
ATOM 2176 C CA . ALA A 1 270 ? 22.949 17.283 0.159 1.00 50.56 270 ALA A CA 1
ATOM 2177 C C . ALA A 1 270 ? 22.586 17.580 1.621 1.00 50.56 270 ALA A C 1
ATOM 2179 O O . ALA A 1 270 ? 23.259 18.372 2.284 1.00 50.56 270 ALA A O 1
ATOM 2180 N N . HIS A 1 271 ? 21.556 16.911 2.138 1.00 63.00 271 HIS A N 1
ATOM 2181 C CA . HIS A 1 271 ? 21.187 16.902 3.540 1.00 63.00 271 HIS A CA 1
ATOM 2182 C C . HIS A 1 271 ? 21.198 15.452 4.032 1.00 63.00 271 HIS A C 1
ATOM 2184 O O . HIS A 1 271 ? 20.135 14.879 4.228 1.00 63.00 271 HIS A O 1
ATOM 2190 N N . PRO A 1 272 ? 22.375 14.847 4.294 1.00 66.81 272 PRO A N 1
ATOM 2191 C CA . PRO A 1 272 ? 22.508 13.411 4.596 1.00 66.81 272 PRO A CA 1
ATOM 2192 C C . PRO A 1 272 ? 21.701 12.944 5.819 1.00 66.81 272 PRO A C 1
ATOM 2194 O O . PRO A 1 272 ? 21.498 11.746 6.017 1.00 66.81 272 PRO A O 1
ATOM 2197 N N . ASN A 1 273 ? 21.232 13.895 6.628 1.00 78.81 273 ASN A N 1
ATOM 2198 C CA . ASN A 1 273 ? 20.403 13.669 7.798 1.00 78.81 273 ASN A CA 1
ATOM 2199 C C . ASN A 1 273 ? 18.892 13.781 7.535 1.00 78.81 273 ASN A C 1
ATOM 2201 O O . ASN A 1 273 ? 18.125 13.501 8.446 1.00 78.81 273 ASN A O 1
ATOM 2205 N N . THR A 1 274 ? 18.456 14.208 6.349 1.00 80.69 274 THR A N 1
ATOM 2206 C CA . THR A 1 274 ? 17.047 14.439 6.000 1.00 80.69 274 THR A CA 1
ATOM 2207 C C . THR A 1 274 ? 16.667 13.606 4.786 1.00 80.69 274 THR A C 1
ATOM 2209 O O . THR A 1 274 ? 17.307 13.708 3.747 1.00 80.69 274 THR A O 1
ATOM 2212 N N . MET A 1 275 ? 15.597 12.822 4.901 1.00 82.94 275 MET A N 1
ATOM 2213 C CA . MET A 1 275 ? 15.081 12.014 3.793 1.00 82.94 275 MET A CA 1
ATOM 2214 C C . MET A 1 275 ? 13.647 12.409 3.468 1.00 82.94 275 MET A C 1
ATOM 2216 O O . MET A 1 275 ? 12.844 12.626 4.375 1.00 82.94 275 MET A O 1
ATOM 2220 N N . CYS A 1 276 ? 13.319 12.468 2.177 1.00 82.12 276 CYS A N 1
ATOM 2221 C CA . CYS A 1 276 ? 11.990 12.791 1.668 1.00 82.12 276 CYS A CA 1
ATOM 2222 C C . CYS A 1 276 ? 11.529 11.714 0.683 1.00 82.12 276 CYS A C 1
ATOM 2224 O O . CYS A 1 276 ? 12.257 11.389 -0.259 1.00 82.12 276 CYS A O 1
ATOM 2226 N N . GLY A 1 277 ? 10.297 11.215 0.825 1.00 83.12 277 GLY A N 1
ATOM 2227 C CA . GLY A 1 277 ? 9.712 10.390 -0.234 1.00 83.12 277 GLY A CA 1
ATOM 2228 C C . GLY A 1 277 ? 8.760 9.278 0.173 1.00 83.12 277 GLY A C 1
ATOM 2229 O O . GLY A 1 277 ? 7.843 9.472 0.980 1.00 83.12 277 GLY A O 1
ATOM 2230 N N . SER A 1 278 ? 8.933 8.134 -0.494 1.00 88.19 278 SER A N 1
ATOM 2231 C CA . SER A 1 278 ? 8.025 6.982 -0.414 1.00 88.19 278 SER A CA 1
ATOM 2232 C C . SER A 1 278 ? 8.171 6.268 0.926 1.00 88.19 278 SER A C 1
ATOM 2234 O O . SER A 1 278 ? 9.243 6.281 1.524 1.00 88.19 278 SER A O 1
ATOM 2236 N N . MET A 1 279 ? 7.087 5.668 1.411 1.00 92.94 279 MET A N 1
ATOM 2237 C CA . MET A 1 279 ? 7.055 5.045 2.736 1.00 92.94 279 MET A CA 1
ATOM 2238 C C . MET A 1 279 ? 7.744 3.688 2.679 1.00 92.94 279 MET A C 1
ATOM 2240 O O . MET A 1 279 ? 7.474 2.906 1.777 1.00 92.94 279 MET A O 1
ATOM 2244 N N . ALA A 1 280 ? 8.621 3.403 3.627 1.00 95.50 280 ALA A N 1
ATOM 2245 C CA . ALA A 1 280 ? 9.358 2.156 3.727 1.00 95.50 280 ALA A CA 1
ATOM 2246 C C . ALA A 1 280 ? 9.200 1.583 5.133 1.00 95.50 280 ALA A C 1
ATOM 2248 O O . ALA A 1 280 ? 9.254 2.314 6.122 1.00 95.50 280 ALA A O 1
ATOM 2249 N N . HIS A 1 281 ? 9.044 0.265 5.211 1.00 97.62 281 HIS A N 1
ATOM 2250 C CA . HIS A 1 281 ? 8.869 -0.442 6.471 1.00 97.62 281 HIS A CA 1
ATOM 2251 C C . HIS A 1 281 ? 9.843 -1.598 6.577 1.00 97.62 281 HIS A C 1
ATOM 2253 O O . HIS A 1 281 ? 10.035 -2.374 5.638 1.00 97.62 281 HIS A O 1
ATOM 2259 N N . PHE A 1 282 ? 10.445 -1.711 7.752 1.00 96.38 282 PHE A N 1
ATOM 2260 C CA . PHE A 1 282 ? 11.302 -2.826 8.120 1.00 96.38 282 PHE A CA 1
ATOM 2261 C C . PHE A 1 282 ? 10.484 -3.978 8.708 1.00 96.38 282 PHE A C 1
ATOM 2263 O O . PHE A 1 282 ? 9.325 -3.811 9.096 1.00 96.38 282 PHE A O 1
ATOM 2270 N N . MET A 1 283 ? 11.112 -5.148 8.792 1.00 96.06 283 MET A N 1
ATOM 2271 C CA . MET A 1 283 ? 10.561 -6.302 9.490 1.00 96.06 283 MET A CA 1
ATOM 2272 C C . MET A 1 283 ? 10.142 -5.927 10.922 1.00 96.06 283 MET A C 1
ATOM 2274 O O . MET A 1 283 ? 10.928 -5.297 11.637 1.00 96.06 283 MET A O 1
ATOM 2278 N N . PRO A 1 284 ? 8.927 -6.303 11.367 1.00 96.00 284 PRO A N 1
ATOM 2279 C CA . PRO A 1 284 ? 8.349 -5.848 12.630 1.00 96.00 284 PRO A CA 1
ATOM 2280 C C . PRO A 1 284 ? 8.863 -6.665 13.826 1.00 96.00 284 PRO A C 1
ATOM 2282 O O . PRO A 1 284 ? 8.090 -7.120 14.666 1.00 96.00 284 PRO A O 1
ATOM 2285 N N . THR A 1 285 ? 10.174 -6.892 13.884 1.00 94.00 285 THR A N 1
ATOM 2286 C CA . THR A 1 285 ? 10.797 -7.660 14.961 1.00 94.00 285 THR A CA 1
ATOM 2287 C C . THR A 1 285 ? 10.863 -6.830 16.238 1.00 94.00 285 THR A C 1
ATOM 2289 O O . THR A 1 285 ? 11.081 -5.619 16.198 1.00 94.00 285 THR A O 1
ATOM 2292 N N . GLU A 1 286 ? 10.634 -7.459 17.390 1.00 90.31 286 GLU A N 1
ATOM 2293 C CA . GLU A 1 286 ? 10.644 -6.756 18.680 1.00 90.31 286 GLU A CA 1
ATOM 2294 C C . GLU A 1 286 ? 12.075 -6.552 19.216 1.00 90.31 286 GLU A C 1
ATOM 2296 O O . GLU A 1 286 ? 12.291 -5.667 20.043 1.00 90.31 286 GLU A O 1
ATOM 2301 N N . ASN A 1 287 ? 13.058 -7.308 18.715 1.00 86.44 287 ASN A N 1
ATOM 2302 C CA . ASN A 1 287 ? 14.452 -7.287 19.161 1.00 86.44 287 ASN A CA 1
ATOM 2303 C C . ASN A 1 287 ? 15.306 -6.256 18.394 1.00 86.44 287 ASN A C 1
ATOM 2305 O O . ASN A 1 287 ? 15.479 -6.355 17.178 1.00 86.44 287 ASN A O 1
ATOM 2309 N N . ASP A 1 288 ? 15.907 -5.309 19.123 1.00 78.69 288 ASP A N 1
ATOM 2310 C CA . ASP A 1 288 ? 16.785 -4.264 18.567 1.00 78.69 288 ASP A CA 1
ATOM 2311 C C . ASP A 1 288 ? 18.069 -4.792 17.927 1.00 78.69 288 ASP A C 1
ATOM 2313 O O . ASP A 1 288 ? 18.632 -4.151 17.041 1.00 78.69 288 ASP A O 1
ATOM 2317 N N . THR A 1 289 ? 18.544 -5.952 18.378 1.00 78.50 289 THR A N 1
ATOM 2318 C CA . THR A 1 289 ? 19.824 -6.525 17.933 1.00 78.50 289 THR A CA 1
ATOM 2319 C C . THR A 1 289 ? 19.714 -7.318 16.636 1.00 78.50 289 THR A C 1
ATOM 2321 O O . THR A 1 289 ? 20.733 -7.630 16.019 1.00 78.50 289 THR A O 1
ATOM 2324 N N . GLU A 1 290 ? 18.494 -7.642 16.205 1.00 78.94 290 GLU A N 1
ATOM 2325 C CA . GLU A 1 290 ? 18.271 -8.311 14.928 1.00 78.94 290 GLU A CA 1
ATOM 2326 C C . GLU A 1 290 ? 18.579 -7.381 13.759 1.00 78.94 290 GLU A C 1
ATOM 2328 O O . GLU A 1 290 ? 18.423 -6.161 13.846 1.00 78.94 290 GLU A O 1
ATOM 2333 N N . LEU A 1 291 ? 19.013 -7.969 12.644 1.00 81.62 291 LEU A N 1
ATOM 2334 C CA . LEU A 1 291 ? 19.367 -7.220 11.446 1.00 81.62 291 LEU A CA 1
ATOM 2335 C C . LEU A 1 291 ? 18.174 -6.393 10.948 1.00 81.62 291 LEU A C 1
ATOM 2337 O O . LEU A 1 291 ? 17.042 -6.868 10.867 1.00 81.62 291 LEU A O 1
ATOM 2341 N N . SER A 1 292 ? 18.443 -5.137 10.590 1.00 86.69 292 SER A N 1
ATOM 2342 C CA . SER A 1 292 ? 17.452 -4.238 9.996 1.00 86.69 292 SER A CA 1
ATOM 2343 C C . SER A 1 292 ? 17.125 -4.687 8.568 1.00 86.69 292 SER A C 1
ATOM 2345 O O . SER A 1 292 ? 17.742 -4.236 7.604 1.00 86.69 292 SER A O 1
ATOM 2347 N N . GLU A 1 293 ? 16.154 -5.585 8.431 1.00 91.50 293 GLU A N 1
ATOM 2348 C CA . GLU A 1 293 ? 15.698 -6.103 7.140 1.00 91.50 293 GLU A CA 1
ATOM 2349 C C . GLU A 1 293 ? 14.523 -5.291 6.589 1.00 91.50 293 GLU A C 1
ATOM 2351 O O . GLU A 1 293 ? 13.485 -5.150 7.240 1.00 91.50 293 GLU A O 1
ATOM 2356 N N . LEU A 1 294 ? 14.680 -4.742 5.383 1.00 93.50 294 LEU A N 1
ATOM 2357 C CA . LEU A 1 294 ? 13.615 -4.015 4.698 1.00 93.50 294 LEU A CA 1
ATOM 2358 C C . LEU A 1 294 ? 12.531 -5.005 4.249 1.00 93.50 294 LEU A C 1
ATOM 2360 O O . LEU A 1 294 ? 12.821 -5.945 3.512 1.00 93.50 294 LEU A O 1
ATOM 2364 N N . LEU A 1 295 ? 11.283 -4.778 4.659 1.00 96.00 295 LEU A N 1
ATOM 2365 C CA . LEU A 1 295 ? 10.152 -5.635 4.304 1.00 96.00 295 LEU A CA 1
ATOM 2366 C C . LEU A 1 295 ? 9.507 -5.170 2.995 1.00 96.00 295 LEU A C 1
ATOM 2368 O O . LEU A 1 295 ? 9.359 -5.958 2.058 1.00 96.00 295 LEU A O 1
ATOM 2372 N N . TYR A 1 296 ? 9.115 -3.897 2.926 1.00 97.19 296 TYR A N 1
ATOM 2373 C CA . TYR A 1 296 ? 8.459 -3.342 1.747 1.00 97.19 296 TYR A CA 1
ATOM 2374 C C . TYR A 1 296 ? 8.574 -1.822 1.664 1.00 97.19 296 TYR A C 1
ATOM 2376 O O . TYR A 1 296 ? 8.885 -1.142 2.643 1.00 97.19 296 TYR A O 1
ATOM 2384 N N . VAL A 1 297 ? 8.293 -1.303 0.470 1.00 95.62 297 VAL A N 1
ATOM 2385 C CA . VAL A 1 297 ? 8.130 0.128 0.208 1.00 95.62 297 VAL A CA 1
ATOM 2386 C C . VAL A 1 297 ? 6.788 0.362 -0.472 1.00 95.62 297 VAL A C 1
ATOM 2388 O O . VAL A 1 297 ? 6.404 -0.395 -1.359 1.00 95.62 297 VAL A O 1
ATOM 2391 N N . ASN A 1 298 ? 6.077 1.409 -0.073 1.00 93.75 298 ASN A N 1
ATOM 2392 C CA . ASN A 1 298 ? 4.837 1.857 -0.682 1.00 93.75 298 ASN A CA 1
ATOM 2393 C C . ASN A 1 298 ? 5.030 3.222 -1.358 1.00 93.75 298 ASN A C 1
ATOM 2395 O O . ASN A 1 298 ? 5.457 4.198 -0.728 1.00 93.75 298 ASN A O 1
ATOM 2399 N N . GLY A 1 299 ? 4.701 3.283 -2.647 1.00 86.94 299 GLY A N 1
ATOM 2400 C CA . GLY A 1 299 ? 4.665 4.539 -3.379 1.00 86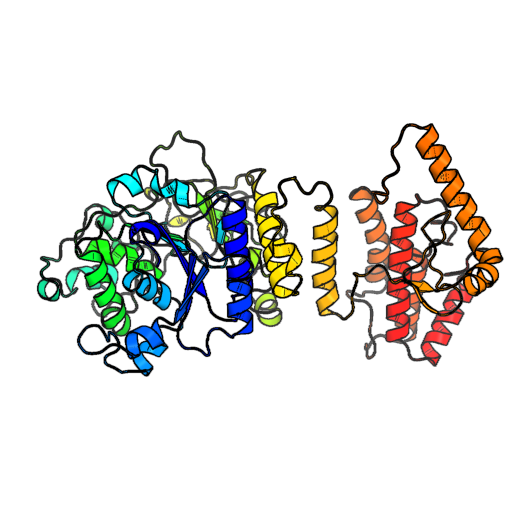.94 299 GLY A CA 1
ATOM 2401 C C . GLY A 1 299 ? 4.413 4.356 -4.868 1.00 86.94 299 GLY A C 1
ATOM 2402 O O . GLY A 1 299 ? 5.295 3.909 -5.597 1.00 86.94 299 GLY A O 1
ATOM 2403 N N . LYS A 1 300 ? 3.247 4.813 -5.338 1.00 79.81 300 LYS A N 1
ATOM 2404 C CA . LYS A 1 300 ? 2.821 4.815 -6.749 1.00 79.81 300 LYS A CA 1
ATOM 2405 C C . LYS A 1 300 ? 3.896 5.294 -7.723 1.00 79.81 300 LYS A C 1
ATOM 2407 O O . LYS A 1 300 ? 4.074 4.701 -8.784 1.00 79.81 300 LYS A O 1
ATOM 2412 N N . ALA A 1 301 ? 4.641 6.330 -7.329 1.00 71.44 301 ALA A N 1
ATOM 2413 C CA . ALA A 1 301 ? 5.722 6.891 -8.128 1.00 71.44 301 ALA A CA 1
ATOM 2414 C C . ALA A 1 301 ? 6.779 5.841 -8.496 1.00 71.44 301 ALA A C 1
ATOM 2416 O O . ALA A 1 301 ? 7.330 5.916 -9.575 1.00 71.44 301 ALA A O 1
ATOM 2417 N N . LEU A 1 302 ? 7.042 4.832 -7.660 1.00 78.44 302 LEU A N 1
ATOM 2418 C CA . LEU A 1 302 ? 8.061 3.813 -7.933 1.00 78.44 302 LEU A CA 1
ATOM 2419 C C . LEU A 1 302 ? 7.757 2.954 -9.161 1.00 78.44 302 LEU A C 1
ATOM 2421 O O . LEU A 1 302 ? 8.695 2.408 -9.746 1.00 78.44 302 LEU A O 1
ATOM 2425 N N . LEU A 1 303 ? 6.482 2.836 -9.535 1.00 76.00 303 LEU A N 1
ATOM 2426 C CA . LEU A 1 303 ? 6.015 2.042 -10.672 1.00 76.00 303 LEU A CA 1
ATOM 2427 C C . LEU A 1 303 ? 5.572 2.930 -11.833 1.00 76.00 303 LEU A C 1
ATOM 2429 O O . LEU A 1 303 ? 5.901 2.643 -12.978 1.00 76.00 303 LEU A O 1
ATOM 2433 N N . GLU A 1 304 ? 4.863 4.017 -11.533 1.00 65.69 304 GLU A N 1
ATOM 2434 C CA . GLU A 1 304 ? 4.363 4.965 -12.519 1.00 65.69 304 GLU A CA 1
ATOM 2435 C C . GLU A 1 304 ? 5.137 6.289 -12.411 1.00 65.69 304 GLU A C 1
ATOM 2437 O O . GLU A 1 304 ? 4.966 7.007 -11.423 1.00 65.69 304 GLU A O 1
ATOM 2442 N N . PRO A 1 305 ? 5.930 6.672 -13.429 1.00 52.47 305 PRO A N 1
ATOM 2443 C CA . PRO A 1 305 ? 6.744 7.891 -13.407 1.00 52.47 305 PRO A CA 1
ATOM 2444 C C . PRO A 1 305 ? 5.955 9.187 -13.156 1.00 52.47 305 PRO A C 1
ATOM 2446 O O . PRO A 1 305 ? 6.490 10.175 -12.647 1.00 52.47 305 PRO A O 1
ATOM 2449 N N . PHE A 1 306 ? 4.668 9.203 -13.520 1.00 49.53 306 PHE A N 1
ATOM 2450 C CA . PHE A 1 306 ? 3.786 10.364 -13.403 1.00 49.53 306 PHE A CA 1
ATOM 2451 C C . PHE A 1 306 ? 2.461 9.990 -12.723 1.00 49.53 306 PHE A C 1
ATOM 2453 O O . PHE A 1 306 ? 1.407 10.096 -13.345 1.00 49.53 306 PHE A O 1
ATOM 2460 N N . PRO A 1 307 ? 2.463 9.650 -11.423 1.00 49.06 307 PRO A N 1
ATOM 2461 C CA . PRO A 1 307 ? 1.311 9.049 -10.741 1.00 49.06 307 PRO A CA 1
ATOM 2462 C C . PRO A 1 307 ? 0.071 9.956 -10.663 1.00 49.06 307 PRO A C 1
ATOM 2464 O O . PRO A 1 307 ? -1.035 9.488 -10.390 1.00 49.06 307 PRO A O 1
ATOM 2467 N N . SER A 1 308 ? 0.263 11.267 -10.858 1.00 43.03 308 SER A N 1
ATOM 2468 C CA . SER A 1 308 ? -0.781 12.302 -10.906 1.00 43.03 308 SER A CA 1
ATOM 2469 C C . SER A 1 308 ? -1.021 12.865 -12.320 1.00 43.03 308 SER A C 1
ATOM 2471 O O . SER A 1 308 ? -1.786 13.819 -12.470 1.00 43.03 308 SER A O 1
ATOM 2473 N N . GLY A 1 309 ? -0.368 12.303 -13.343 1.00 40.75 309 GLY A N 1
ATOM 2474 C CA . GLY A 1 309 ? -0.284 12.836 -14.705 1.00 40.75 309 GLY A CA 1
ATOM 2475 C C . GLY A 1 309 ? 0.815 13.893 -14.879 1.00 40.75 309 GLY A C 1
ATOM 2476 O O . GLY A 1 309 ? 1.164 14.607 -13.938 1.00 40.75 309 GLY A O 1
ATOM 2477 N N . VAL A 1 310 ? 1.358 14.014 -16.098 1.00 35.31 310 VAL A N 1
ATOM 2478 C CA . VAL A 1 310 ? 2.521 14.872 -16.421 1.00 35.31 310 VAL A CA 1
ATOM 2479 C C . VAL A 1 310 ? 2.312 16.318 -15.965 1.00 35.31 310 VAL A C 1
ATOM 2481 O O . VAL A 1 310 ? 3.151 16.875 -15.263 1.00 35.31 310 VAL A O 1
ATOM 2484 N N . GLU A 1 311 ? 1.163 16.915 -16.281 1.00 35.69 311 GLU A N 1
ATOM 2485 C CA . GLU A 1 311 ? 0.898 18.327 -15.985 1.00 35.69 311 GLU A CA 1
ATOM 2486 C C . GLU A 1 311 ? 0.862 18.630 -14.474 1.00 35.69 311 GLU A C 1
ATOM 2488 O O . GLU A 1 311 ? 1.414 19.636 -14.023 1.00 35.69 311 GLU A O 1
ATOM 2493 N N . LYS A 1 312 ? 0.247 17.749 -13.670 1.00 40.66 312 LYS A N 1
ATOM 2494 C CA . LYS A 1 312 ? 0.164 17.913 -12.209 1.00 40.66 312 LYS A CA 1
ATOM 2495 C C . LYS A 1 312 ? 1.473 17.559 -11.512 1.00 40.66 312 LYS A C 1
ATOM 2497 O O . LYS A 1 312 ? 1.778 18.173 -10.497 1.00 40.66 312 LYS A O 1
ATOM 2502 N N . THR A 1 313 ? 2.244 16.613 -12.047 1.00 45.53 313 THR A N 1
ATOM 2503 C CA . THR A 1 313 ? 3.570 16.253 -11.524 1.00 45.53 313 THR A CA 1
ATOM 2504 C C . THR A 1 313 ? 4.588 17.368 -11.783 1.00 45.53 313 THR A C 1
ATOM 2506 O O . THR A 1 313 ? 5.336 17.725 -10.879 1.00 45.53 313 THR A O 1
ATOM 2509 N N . VAL A 1 314 ? 4.558 18.001 -12.964 1.00 45.56 314 VAL A N 1
ATOM 2510 C CA . VAL A 1 314 ? 5.416 19.157 -13.305 1.00 45.56 314 VAL A CA 1
ATOM 2511 C C . VAL A 1 314 ? 5.077 20.392 -12.459 1.00 45.56 314 VAL A C 1
ATOM 2513 O O . VAL A 1 314 ? 5.973 21.134 -12.064 1.00 45.56 314 VAL A O 1
ATOM 2516 N N . LYS A 1 315 ? 3.794 20.599 -12.131 1.00 43.12 315 LYS A N 1
ATOM 2517 C CA . LYS A 1 315 ? 3.325 21.671 -11.228 1.00 43.12 315 LYS A CA 1
ATOM 2518 C C . LYS A 1 315 ? 3.345 21.274 -9.737 1.00 43.12 315 LYS A C 1
ATOM 2520 O O . LYS A 1 315 ? 2.973 22.081 -8.887 1.00 43.12 315 LYS A O 1
ATOM 2525 N N . GLY A 1 316 ? 3.715 20.031 -9.423 1.00 49.16 316 GLY A N 1
ATOM 2526 C CA . GLY A 1 316 ? 3.604 19.417 -8.099 1.00 49.16 316 GLY A CA 1
ATOM 2527 C C . GLY A 1 316 ? 4.854 19.578 -7.230 1.00 49.16 316 GLY A C 1
ATOM 2528 O O . GLY A 1 316 ? 5.853 20.175 -7.624 1.00 49.16 316 GLY A O 1
ATOM 2529 N N . LYS A 1 317 ? 4.804 19.035 -6.008 1.00 49.59 317 LYS A N 1
ATOM 2530 C CA . LYS A 1 317 ? 5.952 19.038 -5.088 1.00 49.59 317 LYS A CA 1
ATOM 2531 C C . LYS A 1 317 ? 7.013 18.022 -5.525 1.00 49.59 317 LYS A C 1
ATOM 2533 O O . LYS A 1 317 ? 6.674 16.887 -5.852 1.00 49.59 317 LYS A O 1
ATOM 2538 N N . ARG A 1 318 ? 8.293 18.413 -5.457 1.00 52.00 318 ARG A N 1
ATOM 2539 C CA . ARG A 1 318 ? 9.442 17.586 -5.882 1.00 52.00 318 ARG A CA 1
ATOM 2540 C C . ARG A 1 318 ? 9.588 16.267 -5.110 1.00 52.00 318 ARG A C 1
ATOM 2542 O O . ARG A 1 318 ? 9.959 15.273 -5.705 1.00 52.00 318 ARG A O 1
ATOM 2549 N N . SER A 1 319 ? 9.200 16.233 -3.838 1.00 47.44 319 SER A N 1
ATOM 2550 C CA . SER A 1 319 ? 9.115 15.038 -2.969 1.00 47.44 319 SER A CA 1
ATOM 2551 C C . SER A 1 319 ? 8.155 13.943 -3.461 1.00 47.44 319 SER A C 1
ATOM 2553 O O . SER A 1 319 ? 8.125 12.844 -2.917 1.00 47.44 319 SER A O 1
ATOM 2555 N N . ARG A 1 320 ? 7.312 14.246 -4.454 1.00 50.81 320 ARG A N 1
ATOM 2556 C CA . ARG A 1 320 ? 6.390 13.295 -5.096 1.00 50.81 320 ARG A CA 1
ATOM 2557 C C . ARG A 1 320 ? 6.856 12.896 -6.493 1.00 50.81 320 ARG A C 1
ATOM 2559 O O . ARG A 1 320 ? 6.081 12.309 -7.247 1.00 50.81 320 ARG A O 1
ATOM 2566 N N . MET A 1 321 ? 8.071 13.293 -6.864 1.00 52.78 321 MET A N 1
ATOM 2567 C CA . MET A 1 321 ? 8.660 12.952 -8.147 1.00 52.78 321 MET A CA 1
ATOM 2568 C C . MET A 1 321 ? 9.172 11.518 -8.146 1.00 52.78 321 MET A C 1
ATOM 2570 O O . MET A 1 321 ? 9.320 10.857 -7.120 1.00 52.78 321 MET A O 1
ATOM 2574 N N . PHE A 1 322 ? 9.384 11.037 -9.358 1.00 55.66 322 PHE A N 1
ATOM 2575 C CA . PHE A 1 322 ? 9.877 9.710 -9.632 1.00 55.66 322 PHE A CA 1
ATOM 2576 C C . PHE A 1 322 ? 11.396 9.658 -9.478 1.00 55.66 322 PHE A C 1
ATOM 2578 O O . PHE A 1 322 ? 12.116 10.279 -10.263 1.00 55.66 322 PHE A O 1
ATOM 2585 N N . ASN A 1 323 ? 11.881 8.893 -8.496 1.00 64.25 323 ASN A N 1
ATOM 2586 C CA . ASN A 1 323 ? 13.275 8.471 -8.461 1.00 64.25 323 ASN A CA 1
ATOM 2587 C C . ASN A 1 323 ? 13.417 7.122 -9.164 1.00 64.25 323 ASN A C 1
ATOM 2589 O O . ASN A 1 323 ? 12.912 6.089 -8.715 1.00 64.25 323 ASN A O 1
ATOM 2593 N N . LEU A 1 324 ? 14.112 7.154 -10.293 1.00 59.56 324 LEU A N 1
ATOM 2594 C CA . LEU A 1 324 ? 14.350 5.985 -11.120 1.00 59.56 324 LEU A CA 1
ATOM 2595 C C . LEU A 1 324 ? 15.293 4.977 -10.474 1.00 59.56 324 LEU A C 1
ATOM 2597 O O . LEU A 1 324 ? 15.116 3.777 -10.675 1.00 59.56 324 LEU A O 1
ATOM 2601 N N . ASN A 1 325 ? 16.246 5.462 -9.684 1.00 65.75 325 ASN A N 1
ATOM 2602 C CA . ASN A 1 325 ? 17.283 4.649 -9.075 1.00 65.75 325 ASN A CA 1
ATOM 2603 C C . ASN A 1 325 ? 17.569 5.153 -7.653 1.00 65.75 325 ASN A C 1
ATOM 2605 O O . ASN A 1 325 ? 18.605 5.781 -7.424 1.00 65.75 325 ASN A O 1
ATOM 2609 N N . PRO A 1 326 ? 16.635 4.946 -6.707 1.00 76.06 326 PRO A N 1
ATOM 2610 C CA . PRO A 1 326 ? 16.863 5.328 -5.324 1.00 76.06 326 PRO A CA 1
ATOM 2611 C C . PRO A 1 326 ? 18.053 4.553 -4.767 1.00 76.06 326 PRO A C 1
ATOM 2613 O O . PRO A 1 326 ? 18.238 3.374 -5.074 1.00 76.06 326 PRO A O 1
ATOM 2616 N N . THR A 1 327 ? 18.856 5.226 -3.948 1.00 77.81 327 THR A N 1
ATOM 2617 C CA . THR A 1 327 ? 20.103 4.659 -3.411 1.00 77.81 327 THR A CA 1
ATOM 2618 C C . THR A 1 327 ? 20.087 4.527 -1.895 1.00 77.81 327 THR A C 1
ATOM 2620 O O . THR A 1 327 ? 20.760 3.648 -1.353 1.00 77.81 327 THR A O 1
ATOM 2623 N N . HIS A 1 328 ? 19.294 5.358 -1.215 1.00 86.44 328 HIS A N 1
ATOM 2624 C CA . HIS A 1 328 ? 19.267 5.448 0.240 1.00 86.44 328 HIS A CA 1
ATOM 2625 C C . HIS A 1 328 ? 17.845 5.425 0.805 1.00 86.44 328 HIS A C 1
ATOM 2627 O O . HIS A 1 328 ? 16.864 5.761 0.135 1.00 86.44 328 HIS A O 1
ATOM 2633 N N . LEU A 1 329 ? 17.758 5.059 2.080 1.00 89.56 329 LEU A N 1
ATOM 2634 C CA . LEU A 1 329 ? 16.556 5.179 2.896 1.00 89.56 329 LEU A CA 1
ATOM 2635 C C . LEU A 1 329 ? 16.888 5.669 4.306 1.00 89.56 329 LEU A C 1
ATOM 2637 O O . LEU A 1 329 ? 18.028 5.562 4.763 1.00 89.56 329 LEU A O 1
ATOM 2641 N N . THR A 1 330 ? 15.878 6.167 5.015 1.00 91.56 330 THR A N 1
ATOM 2642 C CA . THR A 1 330 ? 15.976 6.426 6.455 1.00 91.56 330 THR A CA 1
ATOM 2643 C C . THR A 1 330 ? 16.295 5.123 7.204 1.00 91.56 330 THR A C 1
ATOM 2645 O O . THR A 1 330 ? 15.614 4.118 6.970 1.00 91.56 330 THR A O 1
ATOM 2648 N N . PRO A 1 331 ? 17.276 5.113 8.124 1.00 92.25 331 PRO A N 1
ATOM 2649 C CA . PRO A 1 331 ? 17.563 3.963 8.975 1.00 92.25 331 PRO A CA 1
ATOM 2650 C C . PRO A 1 331 ? 16.341 3.516 9.781 1.00 92.25 331 PRO A C 1
ATOM 2652 O O . PRO A 1 331 ? 15.435 4.302 10.057 1.00 92.25 331 PRO A O 1
ATOM 2655 N N . ARG A 1 332 ? 16.328 2.248 10.197 1.00 93.50 332 ARG A N 1
ATOM 2656 C CA . ARG A 1 332 ? 15.326 1.735 11.137 1.00 93.50 332 ARG A CA 1
ATOM 2657 C C . ARG A 1 332 ? 15.510 2.406 12.503 1.00 93.50 332 ARG A C 1
ATOM 2659 O O . ARG A 1 332 ? 16.630 2.458 13.004 1.00 93.50 332 ARG A O 1
ATOM 2666 N N . TYR A 1 333 ? 14.421 2.874 13.110 1.00 93.62 333 TYR A N 1
ATOM 2667 C CA . TYR A 1 333 ? 14.421 3.516 14.429 1.00 93.62 333 TYR A CA 1
ATOM 2668 C C . TYR A 1 333 ? 13.149 3.161 15.211 1.00 93.62 333 TYR A C 1
ATOM 2670 O O . TYR A 1 333 ? 12.114 2.846 14.613 1.00 93.62 333 TYR A O 1
ATOM 2678 N N . ARG A 1 334 ? 13.207 3.192 16.548 1.00 94.25 334 ARG A N 1
ATOM 2679 C CA . ARG A 1 334 ? 12.038 2.935 17.403 1.00 94.25 334 ARG A CA 1
ATOM 2680 C C . ARG A 1 334 ? 11.035 4.073 17.281 1.00 94.25 334 ARG A C 1
ATOM 2682 O O . ARG A 1 334 ? 11.384 5.237 17.443 1.00 94.25 334 ARG A O 1
ATOM 2689 N N . HIS A 1 335 ? 9.768 3.734 17.068 1.00 94.56 335 HIS A N 1
ATOM 2690 C CA . HIS A 1 335 ? 8.705 4.733 16.962 1.00 94.56 335 HIS A CA 1
ATOM 2691 C C . HIS A 1 335 ? 8.603 5.610 18.222 1.00 94.56 335 HIS A C 1
ATOM 2693 O O . HIS A 1 335 ? 8.413 6.817 18.114 1.00 94.56 335 HIS A O 1
ATOM 2699 N N . ALA A 1 336 ? 8.769 5.015 19.408 1.00 92.62 336 ALA A N 1
ATOM 2700 C CA . ALA A 1 336 ? 8.710 5.728 20.686 1.00 92.62 336 ALA A CA 1
ATOM 2701 C C . ALA A 1 336 ? 9.807 6.800 20.844 1.00 92.62 336 ALA A C 1
ATOM 2703 O O . ALA A 1 336 ? 9.585 7.789 21.539 1.00 92.62 336 ALA A O 1
ATOM 2704 N N . ASP A 1 337 ? 10.936 6.638 20.149 1.00 92.69 337 ASP A N 1
ATOM 2705 C CA . ASP A 1 337 ? 12.096 7.532 20.234 1.00 92.69 337 ASP A CA 1
ATOM 2706 C C . ASP A 1 337 ? 12.021 8.688 19.220 1.00 92.69 337 ASP A C 1
ATOM 2708 O O . ASP A 1 337 ? 12.957 9.479 19.100 1.00 92.69 337 ASP A O 1
ATOM 2712 N N . PHE A 1 338 ? 10.924 8.799 18.460 1.00 92.69 338 PHE A N 1
ATOM 2713 C CA . PHE A 1 338 ? 10.778 9.840 17.448 1.00 92.69 338 PHE A CA 1
ATOM 2714 C C . PHE A 1 338 ? 10.731 11.242 18.073 1.00 92.69 338 PHE A C 1
ATOM 2716 O O . PHE A 1 338 ? 9.821 11.582 18.834 1.00 92.69 338 PHE A O 1
ATOM 2723 N N . ASP A 1 339 ? 11.676 12.096 17.679 1.00 90.94 339 ASP A N 1
ATOM 2724 C CA . ASP A 1 339 ? 11.700 13.499 18.080 1.00 90.94 339 ASP A CA 1
ATOM 2725 C C . ASP A 1 339 ? 10.751 14.340 17.210 1.00 90.94 339 ASP A C 1
ATOM 2727 O O . ASP A 1 339 ? 11.014 14.623 16.041 1.00 90.94 339 ASP A O 1
ATOM 2731 N N . LEU A 1 340 ? 9.660 14.825 17.807 1.00 88.12 340 LEU A N 1
ATOM 2732 C CA . LEU A 1 340 ? 8.673 15.698 17.160 1.00 88.12 340 LEU A CA 1
ATOM 2733 C C . LEU A 1 340 ? 9.251 17.009 16.599 1.00 88.12 340 LEU A C 1
ATOM 2735 O O . LEU A 1 340 ? 8.593 17.645 15.769 1.00 88.12 340 LEU A O 1
ATOM 2739 N N . ALA A 1 341 ? 10.429 17.457 17.046 1.00 85.44 341 ALA A N 1
ATOM 2740 C CA . ALA A 1 341 ? 11.101 18.626 16.479 1.00 85.44 341 ALA A CA 1
ATOM 2741 C C . ALA A 1 341 ? 11.634 18.368 15.058 1.00 85.44 341 ALA A C 1
ATOM 2743 O O . ALA A 1 341 ? 11.818 19.314 14.286 1.00 85.44 341 ALA A O 1
ATOM 2744 N N . THR A 1 342 ? 11.827 17.099 14.690 1.00 80.56 342 THR A N 1
ATOM 2745 C CA . THR A 1 342 ? 12.297 16.679 13.362 1.00 80.56 342 THR A CA 1
ATOM 2746 C C . THR A 1 342 ? 11.194 16.620 12.304 1.00 80.56 342 THR A C 1
ATOM 2748 O O . THR A 1 342 ? 11.462 16.721 11.107 1.00 80.56 342 THR A O 1
ATOM 2751 N N . SER A 1 343 ? 9.929 16.549 12.729 1.00 82.06 343 SER A N 1
ATOM 2752 C CA . SER A 1 343 ? 8.755 16.583 11.853 1.00 82.06 343 SER A CA 1
ATOM 2753 C C . SER A 1 343 ? 8.444 18.019 11.389 1.00 82.06 343 SER A C 1
ATOM 2755 O O . SER A 1 343 ? 7.418 18.609 11.753 1.00 82.06 343 SER A O 1
ATOM 2757 N N . LYS A 1 344 ? 9.316 18.612 10.568 1.00 76.00 344 LYS A N 1
ATOM 2758 C CA . LYS A 1 344 ? 9.072 19.951 9.997 1.00 76.00 344 LYS A CA 1
ATOM 2759 C C . LYS A 1 344 ? 8.132 19.935 8.799 1.00 76.00 344 LYS A C 1
ATOM 2761 O O . LYS A 1 344 ? 7.458 20.928 8.525 1.00 76.00 344 LYS A O 1
ATOM 2766 N N . SER A 1 345 ? 8.077 18.820 8.079 1.00 77.88 345 SER A N 1
ATOM 2767 C CA . SER A 1 345 ? 7.201 18.650 6.928 1.00 77.88 345 SER A CA 1
ATOM 2768 C C . SER A 1 345 ? 6.537 17.281 6.967 1.00 77.88 345 SER A C 1
ATOM 2770 O O . SER A 1 345 ? 7.058 16.346 7.558 1.00 77.88 345 SER A O 1
ATOM 2772 N N . PHE A 1 346 ? 5.386 17.156 6.310 1.00 77.62 346 PHE A N 1
ATOM 2773 C CA . PHE A 1 346 ? 4.719 15.861 6.192 1.00 77.62 346 PHE A CA 1
ATOM 2774 C C . PHE A 1 346 ? 5.472 14.890 5.271 1.00 77.62 346 PHE A C 1
ATOM 2776 O O . PHE A 1 346 ? 5.267 13.695 5.367 1.00 77.62 346 PHE A O 1
ATOM 2783 N N . GLU A 1 347 ? 6.291 15.371 4.335 1.00 78.00 347 GLU A N 1
ATOM 2784 C CA . GLU A 1 347 ? 6.865 14.532 3.267 1.00 78.00 347 GLU A CA 1
ATOM 2785 C C . GLU A 1 347 ? 8.330 14.151 3.519 1.00 78.00 347 GLU A C 1
ATOM 2787 O O . GLU A 1 347 ? 8.853 13.276 2.831 1.00 78.00 347 GLU A O 1
ATOM 2792 N N . CYS A 1 348 ? 8.962 14.785 4.509 1.00 81.25 348 CYS A N 1
ATOM 2793 C CA . CYS A 1 348 ? 10.360 14.601 4.869 1.00 81.25 348 CYS A CA 1
ATOM 2794 C C . CYS A 1 348 ? 10.518 14.408 6.372 1.00 81.25 348 CYS A C 1
ATOM 2796 O O . CYS A 1 348 ? 9.797 15.031 7.153 1.00 81.25 348 CYS A O 1
ATOM 2798 N N . MET A 1 349 ? 11.508 13.610 6.755 1.00 80.62 349 MET A N 1
ATOM 2799 C CA . MET A 1 349 ? 11.947 13.465 8.138 1.00 80.62 349 MET A CA 1
ATOM 2800 C C . MET A 1 349 ? 13.363 14.002 8.271 1.00 80.62 349 MET A C 1
ATOM 2802 O O . MET A 1 349 ? 14.295 13.461 7.670 1.00 80.62 349 MET A O 1
ATOM 2806 N N . ASP A 1 350 ? 13.504 15.074 9.045 1.00 83.31 350 ASP A N 1
ATOM 2807 C CA . ASP A 1 350 ? 14.793 15.698 9.310 1.00 83.31 350 ASP A CA 1
ATOM 2808 C C . ASP A 1 350 ? 15.558 14.894 10.378 1.00 83.31 350 ASP A C 1
ATOM 2810 O O . ASP A 1 350 ? 14.971 14.205 11.202 1.00 83.31 350 ASP A O 1
ATOM 2814 N N . ASN A 1 351 ? 16.881 15.012 10.420 1.00 83.94 351 ASN A N 1
ATOM 2815 C CA . ASN A 1 351 ? 17.745 14.473 11.483 1.00 83.94 351 ASN A CA 1
ATOM 2816 C C . ASN A 1 351 ? 17.656 12.962 11.801 1.00 83.94 351 ASN A C 1
ATOM 2818 O O . ASN A 1 351 ? 18.172 12.550 12.837 1.00 83.94 351 ASN A O 1
ATOM 2822 N N . LEU A 1 352 ? 17.085 12.128 10.927 1.00 87.12 352 LEU A N 1
ATOM 2823 C CA . LEU A 1 352 ? 17.061 10.666 11.107 1.00 87.12 352 LEU A CA 1
ATOM 2824 C C . LEU A 1 352 ? 18.204 9.934 10.391 1.00 87.12 352 LEU A C 1
ATOM 2826 O O . LEU A 1 352 ? 18.391 8.736 10.594 1.00 87.12 352 LEU A O 1
ATOM 2830 N N . GLY A 1 353 ? 18.989 10.639 9.573 1.00 87.56 353 GLY A N 1
ATOM 2831 C CA . GLY A 1 353 ? 20.085 10.023 8.826 1.00 87.56 353 GLY A CA 1
ATOM 2832 C C . GLY A 1 353 ? 19.629 9.327 7.546 1.00 87.56 353 GLY A C 1
ATOM 2833 O O . GLY A 1 353 ? 18.448 9.290 7.193 1.00 87.56 353 GLY A O 1
ATOM 2834 N N . SER A 1 354 ? 20.605 8.746 6.858 1.00 87.69 354 SER A N 1
ATOM 2835 C CA . SER A 1 354 ? 20.420 7.945 5.653 1.00 87.69 354 SER A CA 1
ATOM 2836 C C . SER A 1 354 ? 21.359 6.741 5.688 1.00 87.69 354 SER A C 1
ATOM 2838 O O . SER A 1 354 ? 22.493 6.830 6.161 1.00 87.69 354 SER A O 1
ATOM 2840 N N . VAL A 1 355 ? 20.878 5.596 5.210 1.00 86.69 355 VAL A N 1
ATOM 2841 C CA . VAL A 1 355 ? 21.671 4.377 5.003 1.00 86.69 355 VAL A CA 1
ATOM 2842 C C . VAL A 1 355 ? 21.480 3.873 3.574 1.00 86.69 355 VAL A C 1
ATOM 2844 O O . VAL A 1 355 ? 20.427 4.123 2.982 1.00 86.69 355 VAL A O 1
ATOM 2847 N N . PRO A 1 356 ? 22.471 3.174 2.996 1.00 83.50 356 PRO A N 1
ATOM 2848 C CA . PRO A 1 356 ? 22.326 2.568 1.679 1.00 83.50 356 PRO A CA 1
ATOM 2849 C C . PRO A 1 356 ? 21.195 1.536 1.644 1.00 83.50 356 PRO A C 1
ATOM 2851 O O . PRO A 1 356 ? 20.970 0.804 2.611 1.00 83.50 356 PRO A O 1
ATOM 2854 N N . LEU A 1 357 ? 20.517 1.436 0.502 1.00 83.31 357 LEU A N 1
ATOM 2855 C CA . LEU A 1 357 ? 19.543 0.376 0.259 1.00 83.31 357 LEU A CA 1
ATOM 2856 C C . LEU A 1 357 ? 20.205 -1.009 0.234 1.00 83.31 357 LEU A C 1
ATOM 2858 O O . LEU A 1 357 ? 21.348 -1.152 -0.216 1.00 83.31 357 LEU A O 1
ATOM 2862 N N . PRO A 1 358 ? 19.478 -2.068 0.633 1.00 77.19 358 PRO A N 1
ATOM 2863 C CA . PRO A 1 358 ? 19.954 -3.430 0.452 1.00 77.19 358 PRO A CA 1
ATOM 2864 C C . PRO A 1 358 ? 20.223 -3.739 -1.026 1.00 77.19 358 PRO A C 1
ATOM 2866 O O . PRO A 1 358 ? 19.427 -3.396 -1.899 1.00 77.19 358 PRO A O 1
ATOM 2869 N N . HIS A 1 359 ? 21.299 -4.476 -1.311 1.00 74.19 359 HIS A N 1
ATOM 2870 C CA . HIS A 1 359 ? 21.714 -4.825 -2.680 1.00 74.19 359 HIS A CA 1
ATOM 2871 C C . HIS A 1 359 ? 20.631 -5.555 -3.503 1.00 74.19 359 HIS A C 1
ATOM 2873 O O . HIS A 1 359 ? 20.648 -5.529 -4.733 1.00 74.19 359 HIS A O 1
ATOM 2879 N N . TYR A 1 360 ? 19.681 -6.225 -2.844 1.00 75.38 360 TYR A N 1
ATOM 2880 C CA . TYR A 1 360 ? 18.572 -6.914 -3.503 1.00 75.38 360 TYR A CA 1
ATOM 2881 C C . TYR A 1 360 ? 17.416 -5.985 -3.904 1.00 75.38 360 TYR A C 1
ATOM 2883 O O . TYR A 1 360 ? 16.602 -6.384 -4.737 1.00 75.38 360 TYR A O 1
ATOM 2891 N N . PHE A 1 361 ? 17.333 -4.771 -3.345 1.00 82.44 361 PHE A N 1
ATOM 2892 C CA . PHE A 1 361 ? 16.202 -3.857 -3.532 1.00 82.44 361 PHE A CA 1
ATOM 2893 C C . PHE A 1 361 ? 15.967 -3.537 -5.008 1.00 82.44 361 PHE A C 1
ATOM 2895 O O . PHE A 1 361 ? 14.861 -3.717 -5.516 1.00 82.44 361 PHE A O 1
ATOM 2902 N N . PHE A 1 362 ? 17.024 -3.128 -5.717 1.00 77.88 362 PHE A N 1
ATOM 2903 C CA . PHE A 1 362 ? 16.923 -2.728 -7.119 1.00 77.88 362 PHE A CA 1
ATOM 2904 C C . PHE A 1 362 ? 16.391 -3.863 -7.998 1.00 77.88 362 PHE A C 1
ATOM 2906 O O . PHE A 1 362 ? 15.500 -3.652 -8.814 1.00 77.88 362 PHE A O 1
ATOM 2913 N N . ASN A 1 363 ? 16.845 -5.098 -7.761 1.00 75.44 363 ASN A N 1
ATOM 2914 C CA . ASN A 1 363 ? 16.360 -6.268 -8.495 1.00 75.44 363 ASN A CA 1
ATOM 2915 C C . ASN A 1 363 ? 14.861 -6.526 -8.263 1.00 75.44 363 ASN A C 1
ATOM 2917 O O . ASN A 1 363 ? 14.162 -6.935 -9.191 1.00 75.44 363 ASN A O 1
ATOM 2921 N N . ARG A 1 364 ? 14.358 -6.292 -7.042 1.00 83.56 364 ARG A N 1
ATOM 2922 C CA . ARG A 1 364 ? 12.929 -6.426 -6.708 1.00 83.56 364 ARG A CA 1
ATOM 2923 C C . ARG A 1 364 ? 12.101 -5.330 -7.367 1.00 83.56 364 ARG A C 1
ATOM 2925 O O . ARG A 1 364 ? 11.123 -5.638 -8.044 1.00 83.56 364 ARG A O 1
ATOM 2932 N N . LEU A 1 365 ? 12.530 -4.074 -7.239 1.00 84.12 365 LEU A N 1
ATOM 2933 C CA . LEU A 1 365 ? 11.867 -2.928 -7.863 1.00 84.12 365 LEU A CA 1
ATOM 2934 C C . LEU A 1 365 ? 11.785 -3.084 -9.385 1.00 84.12 365 LEU A C 1
ATOM 2936 O O . LEU A 1 365 ? 10.742 -2.860 -9.988 1.00 84.12 365 LEU A O 1
ATOM 2940 N N . LEU A 1 366 ? 12.872 -3.526 -10.002 1.00 78.12 366 LEU A N 1
ATOM 2941 C CA . LEU A 1 366 ? 12.947 -3.774 -11.429 1.00 78.12 366 LEU A CA 1
ATOM 2942 C C . LEU A 1 366 ? 12.003 -4.886 -11.889 1.00 78.12 366 LEU A C 1
ATOM 2944 O O . LEU A 1 366 ? 11.246 -4.686 -12.835 1.00 78.12 366 LEU A O 1
ATOM 2948 N N . ARG A 1 367 ? 11.995 -6.044 -11.221 1.00 81.94 367 ARG A N 1
ATOM 2949 C CA . ARG A 1 367 ? 11.051 -7.120 -11.556 1.00 81.94 367 ARG A CA 1
ATOM 2950 C C . ARG A 1 367 ? 9.603 -6.637 -11.434 1.00 81.94 367 ARG A C 1
ATOM 2952 O O . ARG A 1 367 ? 8.807 -6.845 -12.347 1.00 81.94 367 ARG A O 1
ATOM 2959 N N . ARG A 1 368 ? 9.305 -5.900 -10.362 1.00 87.44 368 ARG A N 1
ATOM 2960 C CA . ARG A 1 368 ? 8.006 -5.264 -10.126 1.00 87.44 368 ARG A CA 1
ATOM 2961 C C . ARG A 1 368 ? 7.622 -4.298 -11.263 1.00 87.44 368 ARG A C 1
ATOM 2963 O O . ARG A 1 368 ? 6.499 -4.381 -11.756 1.00 87.44 368 ARG A O 1
ATOM 2970 N N . ARG A 1 369 ? 8.543 -3.433 -11.715 1.00 80.62 369 ARG A N 1
ATOM 2971 C CA . ARG A 1 369 ? 8.359 -2.523 -12.867 1.00 80.62 369 ARG A CA 1
ATOM 2972 C C . ARG A 1 369 ? 8.170 -3.274 -14.180 1.00 80.62 369 ARG A C 1
ATOM 2974 O O . ARG A 1 369 ? 7.314 -2.898 -14.968 1.00 80.62 369 ARG A O 1
ATOM 2981 N N . PHE A 1 370 ? 8.935 -4.338 -14.404 1.00 78.94 370 PHE A N 1
ATOM 2982 C CA . PHE A 1 370 ? 8.835 -5.161 -15.605 1.00 78.94 370 PHE A CA 1
ATOM 2983 C C . PHE A 1 370 ? 7.435 -5.766 -15.745 1.00 78.94 370 PHE A C 1
ATOM 2985 O O . PHE A 1 370 ? 6.815 -5.635 -16.798 1.00 78.94 370 PHE A O 1
ATOM 2992 N N . HIS A 1 371 ? 6.893 -6.350 -14.671 1.00 84.00 371 HIS A N 1
ATOM 2993 C CA . HIS A 1 371 ? 5.516 -6.851 -14.681 1.00 84.00 371 HIS A CA 1
ATOM 2994 C C . HIS A 1 371 ? 4.487 -5.733 -14.844 1.00 84.00 371 HIS A C 1
ATOM 2996 O O . HIS A 1 371 ? 3.501 -5.920 -15.550 1.00 84.00 371 HIS A O 1
ATOM 3002 N N . TYR A 1 372 ? 4.698 -4.576 -14.209 1.00 83.56 372 TYR A N 1
ATOM 3003 C CA . TYR A 1 372 ? 3.798 -3.428 -14.347 1.00 83.56 372 TYR A CA 1
ATOM 3004 C C . TYR A 1 372 ? 3.734 -2.9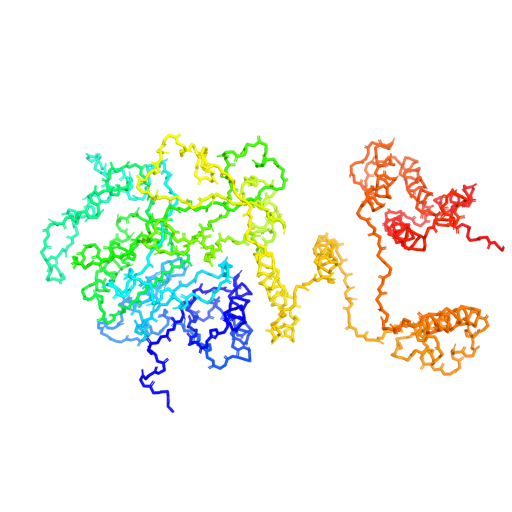46 -15.801 1.00 83.56 372 TYR A C 1
ATOM 3006 O O . TYR A 1 372 ? 2.653 -2.868 -16.381 1.00 83.56 372 TYR A O 1
ATOM 3014 N N . PHE A 1 373 ? 4.893 -2.731 -16.423 1.00 74.25 373 PHE A N 1
ATOM 3015 C CA . PHE A 1 373 ? 5.002 -2.317 -17.817 1.00 74.25 373 PHE A CA 1
ATOM 3016 C C . PHE A 1 373 ? 4.426 -3.363 -18.777 1.00 74.25 373 PHE A C 1
ATOM 3018 O O . PHE A 1 373 ? 3.747 -3.012 -19.740 1.00 74.25 373 PHE A O 1
ATOM 3025 N N . ALA A 1 374 ? 4.641 -4.655 -18.513 1.00 73.56 374 ALA A N 1
ATOM 3026 C CA . ALA A 1 374 ? 4.052 -5.725 -19.312 1.00 73.56 374 ALA A CA 1
ATOM 3027 C C . ALA A 1 374 ? 2.513 -5.712 -19.267 1.00 73.56 374 ALA A C 1
ATOM 3029 O O . ALA A 1 374 ? 1.869 -5.968 -20.286 1.00 73.56 374 ALA A O 1
ATOM 3030 N N . ALA A 1 375 ? 1.924 -5.385 -18.112 1.00 76.81 375 ALA A N 1
ATOM 3031 C CA . ALA A 1 375 ? 0.480 -5.226 -17.972 1.00 76.81 375 ALA A CA 1
ATOM 3032 C C . ALA A 1 375 ? -0.040 -3.975 -18.708 1.00 76.81 375 ALA A C 1
ATOM 3034 O O . ALA A 1 375 ? -1.019 -4.086 -19.440 1.00 76.81 375 ALA A O 1
ATOM 3035 N N . GLU A 1 376 ? 0.636 -2.827 -18.580 1.00 74.88 376 GLU A N 1
ATOM 3036 C CA . GLU A 1 376 ? 0.267 -1.561 -19.249 1.00 74.88 376 GLU A CA 1
ATOM 3037 C C . GLU A 1 376 ? 0.402 -1.619 -20.783 1.00 74.88 376 GLU A C 1
ATOM 3039 O O . GLU A 1 376 ? -0.404 -1.052 -21.517 1.00 74.88 376 GLU A O 1
ATOM 3044 N N . THR A 1 377 ? 1.412 -2.329 -21.297 1.00 64.06 377 THR A N 1
ATOM 3045 C CA . THR A 1 377 ? 1.710 -2.398 -22.743 1.00 64.06 377 THR A CA 1
ATOM 3046 C C . THR A 1 377 ? 1.122 -3.613 -23.454 1.00 64.06 377 THR A C 1
ATOM 3048 O O . THR A 1 377 ? 1.384 -3.832 -24.637 1.00 64.06 377 THR A O 1
ATOM 3051 N N . ASN A 1 378 ? 0.306 -4.403 -22.756 1.00 70.25 378 ASN A N 1
ATOM 3052 C CA . ASN A 1 378 ? -0.304 -5.634 -23.261 1.00 70.25 378 ASN A CA 1
ATOM 3053 C C . ASN A 1 378 ? 0.697 -6.731 -23.680 1.00 70.25 378 ASN A C 1
ATOM 3055 O O . ASN A 1 378 ? 0.358 -7.638 -24.443 1.00 70.25 378 ASN A O 1
ATOM 3059 N N . ALA A 1 379 ? 1.923 -6.695 -23.153 1.00 68.50 379 ALA A N 1
ATOM 3060 C CA . ALA A 1 379 ? 2.954 -7.708 -23.372 1.00 68.50 379 ALA A CA 1
ATOM 3061 C C . ALA A 1 379 ? 2.767 -8.908 -22.423 1.00 68.50 379 ALA A C 1
ATOM 3063 O O . ALA A 1 379 ? 3.664 -9.283 -21.672 1.00 68.50 379 ALA A O 1
ATOM 3064 N N . TYR A 1 380 ? 1.576 -9.512 -22.425 1.00 75.12 380 TYR A N 1
ATOM 3065 C CA . TYR A 1 380 ? 1.150 -10.419 -21.355 1.00 75.12 380 TYR A CA 1
ATOM 3066 C C . TYR A 1 380 ? 1.949 -11.721 -21.225 1.00 75.12 380 TYR A C 1
ATOM 3068 O O . TYR A 1 380 ? 1.883 -12.354 -20.177 1.00 75.12 380 TYR A O 1
ATOM 3076 N N . GLU A 1 381 ? 2.684 -12.142 -22.257 1.00 72.62 381 GLU A N 1
ATOM 3077 C CA . GLU A 1 381 ? 3.590 -13.300 -22.170 1.00 72.62 381 GLU A CA 1
ATOM 3078 C C . GLU A 1 381 ? 4.710 -13.064 -21.146 1.00 72.62 381 GLU A C 1
ATOM 3080 O O . GLU A 1 381 ? 5.107 -13.983 -20.438 1.00 72.62 381 GLU A O 1
ATOM 3085 N N . ALA A 1 382 ? 5.153 -11.814 -20.986 1.00 69.12 382 ALA A N 1
ATOM 3086 C CA . ALA A 1 382 ? 6.184 -11.437 -20.024 1.00 69.12 382 ALA A CA 1
ATOM 3087 C C . ALA A 1 382 ? 5.710 -11.499 -18.558 1.00 69.12 382 ALA A C 1
ATOM 3089 O O . ALA A 1 382 ? 6.531 -11.480 -17.642 1.00 69.12 382 ALA A O 1
ATOM 3090 N N . LEU A 1 383 ? 4.395 -11.573 -18.312 1.00 74.69 383 LEU A N 1
ATOM 3091 C CA . LEU A 1 383 ? 3.843 -11.653 -16.957 1.00 74.69 383 LEU A CA 1
ATOM 3092 C C . LEU A 1 383 ? 4.070 -13.015 -16.296 1.00 74.69 383 LEU A C 1
ATOM 3094 O O . LEU A 1 383 ? 3.958 -13.111 -15.077 1.00 74.69 383 LEU A O 1
ATOM 3098 N N . ASP A 1 384 ? 4.362 -14.057 -17.070 1.00 75.88 384 ASP A N 1
ATOM 3099 C CA . ASP A 1 384 ? 4.538 -15.413 -16.543 1.00 75.88 384 ASP A CA 1
ATOM 3100 C C . ASP A 1 384 ? 5.994 -15.716 -16.151 1.00 75.88 384 ASP A C 1
ATOM 3102 O O . ASP A 1 384 ? 6.278 -16.739 -15.524 1.00 75.88 384 ASP A O 1
ATOM 3106 N N . ASP A 1 385 ? 6.910 -14.791 -16.441 1.00 77.06 385 ASP A N 1
ATOM 3107 C CA . ASP A 1 385 ? 8.315 -14.915 -16.089 1.00 77.06 385 ASP A CA 1
ATOM 3108 C C . ASP A 1 385 ? 8.616 -14.314 -14.713 1.00 77.06 385 ASP A C 1
ATOM 3110 O O . ASP A 1 385 ? 8.220 -13.198 -14.374 1.00 77.06 385 ASP A O 1
ATOM 3114 N N . CYS A 1 386 ? 9.436 -15.026 -13.940 1.00 79.44 386 CYS A N 1
ATOM 3115 C CA . CYS A 1 386 ? 10.050 -14.530 -12.710 1.00 79.44 386 CYS A CA 1
ATOM 3116 C C . CYS A 1 386 ? 11.569 -14.438 -12.896 1.00 79.44 386 CYS A C 1
ATOM 3118 O O . CYS A 1 386 ? 12.279 -15.358 -12.476 1.00 79.44 386 CYS A O 1
ATOM 3120 N N . PRO A 1 387 ? 12.108 -13.368 -13.510 1.00 61.94 387 PRO A N 1
ATOM 3121 C CA . PRO A 1 387 ? 13.545 -13.232 -13.721 1.00 61.94 387 PRO A CA 1
ATOM 3122 C C . PRO A 1 387 ? 14.305 -13.371 -12.388 1.00 61.94 387 PRO A C 1
ATOM 3124 O O . PRO A 1 387 ? 14.158 -12.547 -11.486 1.00 61.94 387 PRO A O 1
ATOM 3127 N N . LYS A 1 388 ? 15.065 -14.469 -12.225 1.00 46.88 388 LYS A N 1
ATOM 3128 C CA . LYS A 1 388 ? 15.802 -14.800 -10.984 1.00 46.88 388 LYS A CA 1
ATOM 3129 C C . LYS A 1 388 ? 17.228 -14.252 -10.951 1.00 46.88 388 LYS A C 1
ATOM 3131 O O . LYS A 1 388 ? 17.830 -14.202 -9.883 1.00 46.88 388 LYS A O 1
ATOM 3136 N N . ARG A 1 389 ? 17.799 -13.899 -12.103 1.00 36.38 389 ARG A N 1
ATOM 3137 C CA . ARG A 1 389 ? 19.170 -13.389 -12.193 1.00 36.38 389 ARG A CA 1
ATOM 3138 C C . ARG A 1 389 ? 19.148 -11.876 -12.187 1.00 36.38 389 ARG A C 1
ATOM 3140 O O . ARG A 1 389 ? 18.352 -11.275 -12.904 1.00 36.38 389 ARG A O 1
ATOM 3147 N N . THR A 1 390 ? 20.062 -11.310 -11.397 1.00 33.56 390 THR A N 1
ATOM 3148 C CA . THR A 1 390 ? 20.551 -9.949 -11.576 1.00 33.56 390 THR A CA 1
ATOM 3149 C C . THR A 1 390 ? 20.658 -9.691 -13.057 1.00 33.56 390 THR A C 1
ATOM 3151 O O . THR A 1 390 ? 21.306 -10.405 -13.825 1.00 33.56 390 THR A O 1
ATOM 3154 N N . PHE A 1 391 ? 19.940 -8.667 -13.430 1.00 35.88 391 PHE A N 1
ATOM 3155 C CA . PHE A 1 391 ? 19.876 -8.102 -14.737 1.00 35.88 391 PHE A CA 1
ATOM 3156 C C . PHE A 1 391 ? 21.234 -7.438 -15.057 1.00 35.88 391 PHE A C 1
ATOM 3158 O O . PHE A 1 391 ? 21.296 -6.243 -15.303 1.00 35.88 391 PHE A O 1
ATOM 3165 N N . SER A 1 392 ? 22.344 -8.199 -15.103 1.00 31.97 392 SER A N 1
ATOM 3166 C CA . SER A 1 392 ? 23.658 -7.684 -15.548 1.00 31.97 392 SER A CA 1
ATOM 3167 C C . SER A 1 392 ? 23.607 -7.181 -17.000 1.00 31.97 392 SER A C 1
ATOM 3169 O O . SER A 1 392 ? 24.436 -6.386 -17.448 1.00 31.97 392 SER A O 1
ATOM 3171 N N . THR A 1 393 ? 22.579 -7.610 -17.730 1.00 29.52 393 THR A N 1
ATOM 3172 C CA . THR A 1 393 ? 22.238 -7.170 -19.081 1.00 29.52 393 THR A CA 1
ATOM 3173 C C . THR A 1 393 ? 21.099 -6.151 -19.114 1.00 29.52 393 THR A C 1
ATOM 3175 O O . THR A 1 393 ? 20.850 -5.578 -20.165 1.00 29.52 393 THR A O 1
ATOM 3178 N N . VAL A 1 394 ? 20.407 -5.885 -18.005 1.00 33.00 394 VAL A N 1
ATOM 3179 C CA . VAL A 1 394 ? 19.178 -5.070 -17.976 1.00 33.00 394 VAL A CA 1
ATOM 3180 C C . VAL A 1 394 ? 19.298 -3.810 -17.123 1.00 33.00 394 VAL A C 1
ATOM 3182 O O . VAL A 1 394 ? 18.519 -2.896 -17.356 1.00 33.00 394 VAL A O 1
ATOM 3185 N N . ASP A 1 395 ? 20.425 -3.601 -16.440 1.00 30.00 395 ASP A N 1
ATOM 3186 C CA . ASP A 1 395 ? 20.982 -2.241 -16.318 1.00 30.00 395 ASP A CA 1
ATOM 3187 C C . ASP A 1 395 ? 21.127 -1.570 -17.706 1.00 30.00 395 ASP A C 1
ATOM 3189 O O . ASP A 1 395 ? 21.058 -0.353 -17.832 1.00 30.00 395 ASP A O 1
ATOM 3193 N N . LYS A 1 396 ? 21.235 -2.356 -18.793 1.00 29.84 396 LYS A N 1
ATOM 3194 C CA . LYS A 1 396 ? 21.281 -1.861 -20.184 1.00 29.84 396 LYS A CA 1
ATOM 3195 C C . LYS A 1 396 ? 19.925 -1.838 -20.892 1.00 29.84 396 LYS A C 1
ATOM 3197 O O . LYS A 1 396 ? 19.820 -1.175 -21.918 1.00 29.84 396 LYS A O 1
ATOM 3202 N N . VAL A 1 397 ? 18.915 -2.547 -20.377 1.00 30.28 397 VAL A N 1
ATOM 3203 C CA . VAL A 1 397 ? 17.566 -2.664 -20.970 1.00 30.28 397 VAL A CA 1
ATOM 3204 C C . VAL A 1 397 ? 16.576 -1.747 -20.263 1.00 30.28 397 VAL A C 1
ATOM 3206 O O . VAL A 1 397 ? 15.762 -1.154 -20.944 1.00 30.28 397 VAL A O 1
ATOM 3209 N N . ILE A 1 398 ? 16.690 -1.505 -18.958 1.00 32.19 398 ILE A N 1
ATOM 3210 C CA . ILE A 1 398 ? 15.910 -0.477 -18.244 1.00 32.19 398 ILE A CA 1
ATOM 3211 C C . ILE A 1 398 ? 16.344 0.910 -18.685 1.00 32.19 398 ILE A C 1
ATOM 3213 O O . ILE A 1 398 ? 15.507 1.708 -19.077 1.00 32.19 398 ILE A O 1
ATOM 3217 N N . HIS A 1 399 ? 17.655 1.161 -18.786 1.00 30.62 399 HIS A N 1
ATOM 3218 C CA . HIS A 1 399 ? 18.147 2.379 -19.430 1.00 30.62 399 HIS A CA 1
ATOM 3219 C C . HIS A 1 399 ? 17.744 2.473 -20.918 1.00 30.62 399 HIS A C 1
ATOM 3221 O O . HIS A 1 399 ? 17.781 3.563 -21.486 1.00 30.62 399 HIS A O 1
ATOM 3227 N N . HIS A 1 400 ? 17.343 1.365 -21.562 1.00 30.47 400 HIS A N 1
ATOM 3228 C CA . HIS A 1 400 ? 16.782 1.361 -22.920 1.00 30.47 400 HIS A CA 1
ATOM 3229 C C . HIS A 1 400 ? 15.268 1.617 -22.944 1.00 30.47 400 HIS A C 1
ATOM 3231 O O . HIS A 1 400 ? 14.826 2.379 -23.799 1.00 30.47 400 HIS A O 1
ATOM 3237 N N . LEU A 1 401 ? 14.516 1.026 -22.007 1.00 29.81 401 LEU A N 1
ATOM 3238 C CA . LEU A 1 401 ? 13.055 1.050 -21.909 1.00 29.81 401 LEU A CA 1
ATOM 3239 C C . LEU A 1 401 ? 12.542 2.330 -21.232 1.00 29.81 401 LEU A C 1
ATOM 3241 O O . LEU A 1 401 ? 11.598 2.938 -21.718 1.00 29.81 401 LEU A O 1
ATOM 3245 N N . GLU A 1 402 ? 13.225 2.840 -20.207 1.00 34.06 402 GLU A N 1
ATOM 3246 C CA . GLU A 1 402 ? 12.916 4.134 -19.572 1.00 34.06 402 GLU A CA 1
ATOM 3247 C C . GLU A 1 402 ? 13.325 5.310 -20.481 1.00 34.06 402 GLU A C 1
ATOM 3249 O O . GLU A 1 402 ? 12.689 6.365 -20.490 1.00 34.06 402 GLU A O 1
ATOM 3254 N N . ALA A 1 403 ? 14.323 5.101 -21.351 1.00 30.45 403 ALA A N 1
ATOM 3255 C CA . ALA A 1 403 ? 14.604 5.993 -22.475 1.00 30.45 403 ALA A CA 1
ATOM 3256 C C . ALA A 1 403 ? 13.632 5.803 -23.656 1.00 30.45 403 ALA A C 1
ATOM 3258 O O . ALA A 1 403 ? 13.643 6.629 -24.566 1.00 30.45 403 ALA A O 1
ATOM 3259 N N . GLU A 1 404 ? 12.826 4.737 -23.681 1.00 30.70 404 GLU A N 1
ATOM 3260 C CA . GLU A 1 404 ? 11.773 4.501 -24.675 1.00 30.70 404 GLU A CA 1
ATOM 3261 C C . GLU A 1 404 ? 10.397 4.993 -24.219 1.00 30.70 404 GLU A C 1
ATOM 3263 O O . GLU A 1 404 ? 9.669 5.501 -25.059 1.00 30.70 404 GLU A O 1
ATOM 3268 N N . GLU A 1 405 ? 10.054 4.996 -22.929 1.00 30.72 405 GLU A N 1
ATOM 3269 C CA . GLU A 1 405 ? 8.835 5.657 -22.424 1.00 30.72 405 GLU A CA 1
ATOM 3270 C C . GLU A 1 405 ? 8.959 7.184 -22.422 1.00 30.72 405 GLU A C 1
ATOM 3272 O O . GLU A 1 405 ? 8.035 7.884 -22.845 1.00 30.72 405 GLU A O 1
ATOM 3277 N N . ALA A 1 406 ? 10.147 7.712 -22.105 1.00 28.97 406 ALA A N 1
ATOM 3278 C CA . ALA A 1 406 ? 10.468 9.117 -22.361 1.00 28.97 406 ALA A CA 1
ATOM 3279 C C . ALA A 1 406 ? 10.490 9.457 -23.870 1.00 28.97 406 ALA A C 1
ATOM 3281 O O . ALA A 1 406 ? 10.339 10.623 -24.233 1.00 28.97 406 ALA A O 1
ATOM 3282 N N . ARG A 1 407 ? 10.641 8.461 -24.765 1.00 32.28 407 ARG A N 1
ATOM 3283 C CA . ARG A 1 407 ? 10.485 8.633 -26.228 1.00 32.28 407 ARG A CA 1
ATOM 3284 C C . ARG A 1 407 ? 9.051 8.419 -26.719 1.00 32.28 407 ARG A C 1
ATOM 3286 O O . ARG A 1 407 ? 8.659 9.082 -27.671 1.00 32.28 407 ARG A O 1
ATOM 3293 N N . ASN A 1 408 ? 8.252 7.559 -26.094 1.00 30.22 408 ASN A N 1
ATOM 3294 C CA . ASN A 1 408 ? 6.905 7.224 -26.563 1.00 30.22 408 ASN A CA 1
ATOM 3295 C C . ASN A 1 408 ? 5.858 8.281 -26.192 1.00 30.22 408 ASN A C 1
ATOM 3297 O O . ASN A 1 408 ? 4.846 8.383 -26.882 1.00 30.22 408 ASN A O 1
ATOM 3301 N N . MET A 1 409 ? 6.149 9.166 -25.233 1.00 29.84 409 MET A N 1
ATOM 3302 C CA . MET A 1 409 ? 5.423 10.436 -25.059 1.00 29.84 409 MET A CA 1
ATOM 3303 C C . MET A 1 409 ? 5.630 11.428 -26.229 1.00 29.84 409 MET A C 1
ATOM 3305 O O . MET A 1 409 ? 4.951 12.450 -26.284 1.00 29.84 409 MET A O 1
ATOM 3309 N N . LEU A 1 410 ? 6.524 11.131 -27.186 1.00 26.31 410 LEU A N 1
ATOM 3310 C CA . LEU A 1 410 ? 6.752 11.913 -28.413 1.00 26.31 410 LEU A CA 1
ATOM 3311 C C . LEU A 1 410 ? 6.691 11.080 -29.715 1.00 26.31 410 LEU A C 1
ATOM 3313 O O . LEU A 1 410 ? 7.135 11.544 -30.762 1.00 26.31 410 LEU A O 1
ATOM 3317 N N . GLY A 1 411 ? 6.042 9.909 -29.686 1.00 23.62 411 GLY A N 1
ATOM 3318 C CA . GLY A 1 411 ? 5.497 9.265 -30.887 1.00 23.62 411 GLY A CA 1
ATOM 3319 C C . GLY A 1 411 ? 6.158 7.955 -31.339 1.00 23.62 411 GLY A C 1
ATOM 3320 O O . GLY A 1 411 ? 7.256 7.948 -31.880 1.00 23.62 411 GLY A O 1
ATOM 3321 N N . GLY A 1 412 ? 5.384 6.868 -31.235 1.00 27.17 412 GLY A N 1
ATOM 3322 C CA . GLY A 1 412 ? 5.071 5.972 -32.356 1.00 27.17 412 GLY A CA 1
ATOM 3323 C C . GLY A 1 412 ? 6.091 4.919 -32.836 1.00 27.17 412 GLY A C 1
ATOM 3324 O O . GLY A 1 412 ? 6.970 5.217 -33.635 1.00 27.17 412 GLY A O 1
ATOM 3325 N N . VAL A 1 413 ? 5.721 3.653 -32.573 1.00 26.34 413 VAL A N 1
ATOM 3326 C CA . VAL A 1 413 ? 5.834 2.441 -33.431 1.00 26.34 413 VAL A CA 1
ATOM 3327 C C . VAL A 1 413 ? 6.987 1.440 -33.171 1.00 26.34 413 VAL A C 1
ATOM 3329 O O . VAL A 1 413 ? 8.098 1.580 -33.668 1.00 26.34 413 VAL A O 1
ATOM 3332 N N . ASN A 1 414 ? 6.598 0.345 -32.494 1.00 27.94 414 ASN A N 1
ATOM 3333 C CA . ASN A 1 414 ? 6.934 -1.086 -32.648 1.00 27.94 414 ASN A CA 1
ATOM 3334 C C . ASN A 1 414 ? 8.375 -1.560 -32.922 1.00 27.94 414 ASN A C 1
ATOM 3336 O O . ASN A 1 414 ? 8.896 -1.447 -34.031 1.00 27.94 414 ASN A O 1
ATOM 3340 N N . ALA A 1 415 ? 8.868 -2.392 -31.997 1.00 27.89 415 ALA A N 1
ATOM 3341 C CA . ALA A 1 415 ? 9.788 -3.487 -32.286 1.00 27.89 415 ALA A CA 1
ATOM 3342 C C . ALA A 1 415 ? 9.323 -4.774 -31.580 1.00 27.89 415 ALA A C 1
ATOM 3344 O O . ALA A 1 415 ? 9.377 -4.845 -30.361 1.00 27.89 415 ALA A O 1
ATOM 3345 N N . ALA A 1 416 ? 8.887 -5.778 -32.351 1.00 28.80 416 ALA A N 1
ATOM 3346 C CA . ALA A 1 416 ? 9.182 -7.205 -32.147 1.00 28.80 416 ALA A CA 1
ATOM 3347 C C . ALA A 1 416 ? 8.329 -8.061 -33.093 1.00 28.80 416 ALA A C 1
ATOM 3349 O O . ALA A 1 416 ? 7.153 -8.296 -32.862 1.00 28.80 416 ALA A O 1
ATOM 3350 N N . LEU A 1 417 ? 8.946 -8.521 -34.172 1.00 32.28 417 LEU A N 1
ATOM 3351 C CA . LEU A 1 417 ? 8.774 -9.825 -34.822 1.00 32.28 417 LEU A CA 1
ATOM 3352 C C . LEU A 1 417 ? 9.821 -9.811 -35.932 1.00 32.28 417 LEU A C 1
ATOM 3354 O O . LEU A 1 417 ? 10.063 -8.759 -36.513 1.00 32.28 417 LEU A O 1
ATOM 3358 N N . GLY A 1 418 ? 10.514 -10.926 -36.166 1.00 36.28 418 GLY A N 1
ATOM 3359 C CA . GLY A 1 418 ? 11.736 -11.038 -36.979 1.00 36.28 418 GLY A CA 1
ATOM 3360 C C . GLY A 1 418 ? 11.607 -10.723 -38.474 1.00 36.28 418 GLY A C 1
ATOM 3361 O O . GLY A 1 418 ? 12.248 -11.387 -39.276 1.00 36.28 418 GLY A O 1
ATOM 3362 N N . ILE A 1 419 ? 10.808 -9.732 -38.846 1.00 38.03 419 ILE A N 1
ATOM 3363 C CA . ILE A 1 419 ? 10.480 -9.264 -40.175 1.00 38.03 419 ILE A CA 1
ATOM 3364 C C . ILE A 1 419 ? 11.183 -7.914 -40.364 1.00 38.03 419 ILE A C 1
ATOM 3366 O O . ILE A 1 419 ? 10.794 -6.909 -39.781 1.00 38.03 419 ILE A O 1
ATOM 3370 N N . ALA A 1 420 ? 12.237 -7.898 -41.174 1.00 46.91 420 ALA A N 1
ATOM 3371 C CA . ALA A 1 420 ? 12.940 -6.683 -41.582 1.00 46.91 420 ALA A CA 1
ATOM 3372 C C . ALA A 1 420 ? 12.690 -6.420 -43.076 1.00 46.91 420 ALA A C 1
ATOM 3374 O O . ALA A 1 420 ? 12.575 -7.388 -43.837 1.00 46.91 420 ALA A O 1
ATOM 3375 N N . PRO A 1 421 ? 12.588 -5.153 -43.518 1.00 49.53 421 PRO A N 1
ATOM 3376 C CA . PRO A 1 421 ? 12.369 -4.836 -44.922 1.00 49.53 421 PRO A CA 1
ATOM 3377 C C . PRO A 1 421 ? 13.499 -5.410 -45.779 1.00 49.53 421 PRO A C 1
ATOM 3379 O O . PRO A 1 421 ? 14.671 -5.395 -45.409 1.00 49.53 421 PRO A O 1
ATOM 3382 N N . CYS A 1 422 ? 13.136 -5.976 -46.924 1.00 64.12 422 CYS A N 1
ATOM 3383 C CA . CYS A 1 422 ? 14.096 -6.527 -47.859 1.00 64.12 422 CYS A CA 1
ATOM 3384 C C . CYS A 1 422 ? 14.946 -5.397 -48.434 1.00 64.12 422 CYS A C 1
ATOM 3386 O O . CYS A 1 422 ? 14.432 -4.537 -49.140 1.00 64.12 422 CYS A O 1
ATOM 3388 N N . GLU A 1 423 ? 16.256 -5.478 -48.252 1.00 62.84 423 GLU A N 1
ATOM 3389 C CA . GLU A 1 423 ? 17.216 -4.435 -48.646 1.00 62.84 423 GLU A CA 1
ATOM 3390 C C . GLU A 1 423 ? 17.277 -4.152 -50.160 1.00 62.84 423 GLU A C 1
ATOM 3392 O O . GLU A 1 423 ? 17.909 -3.201 -50.607 1.00 62.84 423 GLU A O 1
ATOM 3397 N N . ASN A 1 424 ? 16.609 -4.968 -50.980 1.00 71.75 424 ASN A N 1
ATOM 3398 C CA . ASN A 1 424 ? 16.476 -4.720 -52.413 1.00 71.75 424 ASN A CA 1
ATOM 3399 C C . ASN A 1 424 ? 15.122 -4.120 -52.817 1.00 71.75 424 ASN A C 1
ATOM 3401 O O . ASN A 1 424 ? 15.057 -3.367 -53.779 1.00 71.75 424 ASN A O 1
ATOM 3405 N N . CYS A 1 425 ? 14.022 -4.515 -52.167 1.00 63.44 425 CYS A N 1
ATOM 3406 C CA . CYS A 1 425 ? 12.663 -4.176 -52.627 1.00 63.44 425 CYS A CA 1
ATOM 3407 C C . CYS A 1 425 ? 11.749 -3.587 -51.545 1.00 63.44 425 CYS A C 1
ATOM 3409 O O . CYS A 1 425 ? 10.578 -3.344 -51.813 1.00 63.44 425 CYS A O 1
ATOM 3411 N N . GLY A 1 426 ? 12.247 -3.409 -50.322 1.00 53.88 426 GLY A N 1
ATOM 3412 C CA . GLY A 1 426 ? 11.526 -2.849 -49.177 1.00 53.88 426 GLY A CA 1
ATOM 3413 C C . GLY A 1 426 ? 10.473 -3.768 -48.555 1.00 53.88 426 GLY A C 1
ATOM 3414 O O . GLY A 1 426 ? 10.013 -3.497 -47.452 1.00 53.88 426 GLY A O 1
ATOM 3415 N N . GLN A 1 427 ? 10.106 -4.872 -49.214 1.00 58.09 427 GLN A N 1
ATOM 3416 C CA . GLN A 1 427 ? 9.038 -5.751 -48.735 1.00 58.09 427 GLN A CA 1
ATOM 3417 C C . GLN A 1 427 ? 9.418 -6.474 -47.434 1.00 58.09 427 GLN A C 1
ATOM 3419 O O . GLN A 1 427 ? 10.566 -6.913 -47.311 1.00 58.09 427 GLN A O 1
ATOM 3424 N N . PRO A 1 428 ? 8.480 -6.655 -46.489 1.00 46.84 428 PRO A N 1
ATOM 3425 C CA . PRO A 1 428 ? 8.757 -7.300 -45.209 1.00 46.84 428 PRO A CA 1
ATOM 3426 C C . PRO A 1 428 ? 9.326 -8.718 -45.399 1.00 46.84 428 PRO A C 1
ATOM 3428 O O . PRO A 1 428 ? 8.780 -9.525 -46.152 1.00 46.84 428 PRO A O 1
ATOM 3431 N N . SER A 1 429 ? 10.441 -9.035 -44.736 1.00 56.56 429 SER A N 1
ATOM 3432 C CA . SER A 1 429 ? 11.132 -10.322 -44.862 1.00 56.56 429 SER A CA 1
ATOM 3433 C C . SER A 1 429 ? 11.546 -10.885 -43.511 1.00 56.56 429 SER A C 1
ATOM 3435 O O . SER A 1 429 ? 12.313 -10.259 -42.783 1.00 56.56 429 SER A O 1
ATOM 3437 N N . SER A 1 430 ? 11.131 -12.120 -43.226 1.00 63.03 430 SER A N 1
ATOM 3438 C CA . SER A 1 430 ? 11.662 -12.910 -42.107 1.00 63.03 430 SER A CA 1
ATOM 3439 C C . SER A 1 430 ? 12.953 -13.664 -42.437 1.00 63.03 430 SER A C 1
ATOM 3441 O O . SER A 1 430 ? 13.598 -14.249 -41.566 1.00 63.03 430 SER A O 1
ATOM 3443 N N . LYS A 1 431 ? 13.350 -13.665 -43.714 1.00 61.22 431 LYS A N 1
ATOM 3444 C CA . LYS A 1 431 ? 14.504 -14.406 -44.218 1.00 61.22 431 LYS A CA 1
ATOM 3445 C C . LYS A 1 431 ? 15.756 -13.539 -44.194 1.00 61.22 431 LYS A C 1
ATOM 3447 O O . LYS A 1 431 ? 15.761 -12.413 -44.694 1.00 61.22 431 LYS A O 1
ATOM 3452 N N . ARG A 1 432 ? 16.835 -14.107 -43.650 1.00 67.56 432 ARG A N 1
ATOM 3453 C CA . ARG A 1 432 ? 18.151 -13.468 -43.537 1.00 67.56 432 ARG A CA 1
ATOM 3454 C C . ARG A 1 432 ? 19.202 -14.186 -44.373 1.00 67.56 432 ARG A C 1
ATOM 3456 O O . ARG A 1 432 ? 19.098 -15.391 -44.607 1.00 67.56 432 ARG A O 1
ATOM 3463 N N . CYS A 1 433 ? 20.239 -13.454 -44.772 1.00 71.00 433 CYS A N 1
ATOM 3464 C CA . CYS A 1 433 ? 21.415 -13.993 -45.446 1.00 71.00 433 CYS A CA 1
ATOM 3465 C C . CYS A 1 433 ? 21.954 -15.194 -44.663 1.00 71.00 433 CYS A C 1
ATOM 3467 O O . CYS A 1 433 ? 22.284 -15.086 -43.481 1.00 71.00 433 CYS A O 1
ATOM 3469 N N . SER A 1 434 ? 22.043 -16.348 -45.320 1.00 72.38 434 SER A N 1
ATOM 3470 C CA . SER A 1 434 ? 22.432 -17.602 -44.676 1.00 72.38 434 SER A CA 1
ATOM 3471 C C . SER A 1 434 ? 23.864 -17.586 -44.137 1.00 72.38 434 SER A C 1
ATOM 3473 O O . SER A 1 434 ? 24.134 -18.318 -43.190 1.00 72.38 434 SER A O 1
ATOM 3475 N N . ARG A 1 435 ? 24.739 -16.730 -44.686 1.00 72.69 435 ARG A N 1
ATOM 3476 C CA . ARG A 1 435 ? 26.148 -16.592 -44.285 1.00 72.69 435 ARG A CA 1
ATOM 3477 C C . ARG A 1 435 ? 26.323 -15.686 -43.066 1.00 72.69 435 ARG A C 1
ATOM 3479 O O . ARG A 1 435 ? 26.713 -16.154 -42.005 1.00 72.69 435 ARG A O 1
ATOM 3486 N N . CYS A 1 436 ? 26.016 -14.395 -43.190 1.00 67.06 436 CYS A N 1
ATOM 3487 C CA . CYS A 1 436 ? 26.286 -13.428 -42.119 1.00 67.06 436 CYS A CA 1
ATOM 3488 C C . CYS A 1 436 ? 25.136 -13.275 -41.111 1.00 67.06 436 CYS A C 1
ATOM 3490 O O . CYS A 1 436 ? 25.348 -12.749 -40.023 1.00 67.06 436 CYS A O 1
ATOM 3492 N N . LYS A 1 437 ? 23.909 -13.696 -41.462 1.00 64.00 437 LYS A N 1
ATOM 3493 C CA . LYS A 1 437 ? 22.663 -13.499 -40.688 1.00 64.00 437 LYS A CA 1
ATOM 3494 C C . LYS A 1 437 ? 22.306 -12.032 -40.376 1.00 64.00 437 LYS A C 1
ATOM 3496 O O . LYS A 1 437 ? 21.293 -11.788 -39.732 1.00 64.00 437 LYS A O 1
ATOM 3501 N N . ALA A 1 438 ? 23.076 -11.061 -40.865 1.00 53.97 438 ALA A N 1
ATOM 3502 C CA . ALA A 1 438 ? 22.913 -9.635 -40.576 1.00 53.97 438 ALA A CA 1
ATOM 3503 C C . ALA A 1 438 ? 22.083 -8.868 -41.626 1.00 53.97 438 ALA A C 1
ATOM 3505 O O . ALA A 1 438 ? 21.689 -7.737 -41.383 1.00 53.97 438 ALA A O 1
ATOM 3506 N N . PHE A 1 439 ? 21.786 -9.484 -42.773 1.00 55.56 439 PHE A N 1
ATOM 3507 C CA . PHE A 1 439 ? 21.133 -8.848 -43.925 1.00 55.56 439 PHE A CA 1
ATOM 3508 C C . PHE A 1 439 ? 19.804 -9.523 -44.262 1.00 55.56 439 PHE A C 1
ATOM 3510 O O . PHE A 1 439 ? 19.749 -10.755 -44.265 1.00 55.56 439 PHE A O 1
ATOM 3517 N N . SER A 1 440 ? 18.747 -8.751 -44.539 1.00 64.69 440 SER A N 1
ATOM 3518 C CA . SER A 1 440 ? 17.384 -9.272 -44.739 1.00 64.69 440 SER A CA 1
ATOM 3519 C C . SER A 1 440 ? 16.951 -9.239 -46.209 1.00 64.69 440 SER A C 1
ATOM 3521 O O . SER A 1 440 ? 17.008 -8.202 -46.870 1.00 64.69 440 SER A O 1
ATOM 3523 N N . VAL A 1 441 ? 16.498 -10.382 -46.736 1.00 72.75 441 VAL A N 1
ATOM 3524 C CA . VAL A 1 441 ? 16.099 -10.548 -48.146 1.00 72.75 441 VAL A CA 1
ATOM 3525 C C . VAL A 1 441 ? 14.903 -11.475 -48.287 1.00 72.75 441 VAL A C 1
ATOM 3527 O O . VAL A 1 441 ? 14.942 -12.617 -47.843 1.00 72.75 441 VAL A O 1
ATOM 3530 N N . CYS A 1 442 ? 13.850 -11.020 -48.968 1.00 70.50 442 CYS A N 1
ATOM 3531 C CA . CYS A 1 442 ? 12.596 -11.775 -49.044 1.00 70.50 442 CYS A CA 1
ATOM 3532 C C . CYS A 1 442 ? 12.674 -13.009 -49.960 1.00 70.50 442 CYS A C 1
ATOM 3534 O O . CYS A 1 442 ? 11.982 -14.003 -49.731 1.00 70.50 442 CYS A O 1
ATOM 3536 N N . ARG A 1 443 ? 13.520 -12.971 -51.000 1.00 79.75 443 ARG A N 1
ATOM 3537 C CA . ARG A 1 443 ? 13.653 -14.039 -52.005 1.00 79.75 443 ARG A CA 1
ATOM 3538 C C . ARG A 1 443 ? 15.017 -14.035 -52.690 1.00 79.75 443 ARG A C 1
ATOM 3540 O O . ARG A 1 443 ? 15.695 -13.010 -52.728 1.00 79.75 443 ARG A O 1
ATOM 3547 N N . GLN A 1 444 ? 15.376 -15.167 -53.296 1.00 81.69 444 GLN A N 1
ATOM 3548 C CA . GLN A 1 444 ? 16.678 -15.375 -53.938 1.00 81.69 444 GLN A CA 1
ATOM 3549 C C . GLN A 1 444 ? 16.984 -14.336 -55.026 1.00 81.69 444 GLN A C 1
ATOM 3551 O O . GLN A 1 444 ? 18.098 -13.829 -55.085 1.00 81.69 444 GLN A O 1
ATOM 3556 N N . ALA A 1 445 ? 15.993 -13.941 -55.829 1.00 84.81 445 ALA A N 1
ATOM 3557 C CA . ALA A 1 445 ? 16.170 -12.896 -56.841 1.00 84.81 445 ALA A CA 1
ATOM 3558 C C . ALA A 1 445 ? 16.608 -11.546 -56.232 1.00 84.81 445 ALA A C 1
ATOM 3560 O O . ALA A 1 445 ? 17.479 -10.872 -56.772 1.00 84.81 445 ALA A O 1
ATOM 3561 N N . CYS A 1 446 ? 16.057 -11.177 -55.070 1.00 78.56 446 CYS A N 1
ATOM 3562 C CA . CYS A 1 446 ? 16.439 -9.961 -54.347 1.00 78.56 446 CYS A CA 1
ATOM 3563 C C . CYS A 1 446 ? 17.822 -10.080 -53.700 1.00 78.56 446 CYS A C 1
ATOM 3565 O O . CYS A 1 446 ? 18.545 -9.091 -53.628 1.00 78.56 446 CYS A O 1
ATOM 3567 N N . MET A 1 447 ? 18.206 -11.288 -53.278 1.00 82.38 447 MET A N 1
ATOM 3568 C CA . MET A 1 447 ? 19.560 -11.559 -52.806 1.00 82.38 447 MET A CA 1
ATOM 3569 C C . MET A 1 447 ? 20.578 -11.385 -53.930 1.00 82.38 447 MET A C 1
ATOM 3571 O O . MET A 1 447 ? 21.553 -10.678 -53.733 1.00 82.38 447 MET A O 1
ATOM 3575 N N . VAL A 1 448 ? 20.330 -11.952 -55.115 1.00 85.56 448 VAL A N 1
ATOM 3576 C CA . VAL A 1 448 ? 21.213 -11.808 -56.287 1.00 85.56 448 VAL A CA 1
ATOM 3577 C C . VAL A 1 448 ? 21.343 -10.339 -56.699 1.00 85.56 448 VAL A C 1
ATOM 3579 O O . VAL A 1 448 ? 22.457 -9.858 -56.897 1.00 85.56 448 VAL A O 1
ATOM 3582 N N . ALA A 1 449 ? 20.227 -9.606 -56.747 1.00 79.62 449 ALA A N 1
ATOM 3583 C CA . ALA A 1 449 ? 20.221 -8.188 -57.098 1.00 79.62 449 ALA A CA 1
ATOM 3584 C C . ALA A 1 449 ? 21.019 -7.325 -56.104 1.00 79.62 449 ALA A C 1
ATOM 3586 O O . ALA A 1 449 ? 21.782 -6.456 -56.521 1.00 79.62 449 ALA A O 1
ATOM 3587 N N . ALA A 1 450 ? 20.917 -7.600 -54.800 1.00 76.25 450 ALA A N 1
ATOM 3588 C CA . ALA A 1 450 ? 21.649 -6.860 -53.775 1.00 76.25 450 ALA A CA 1
ATOM 3589 C C . ALA A 1 450 ? 23.036 -7.444 -53.441 1.00 76.25 450 ALA A C 1
ATOM 3591 O O . ALA A 1 450 ? 23.784 -6.841 -52.669 1.00 76.25 450 ALA A O 1
ATOM 3592 N N . TRP A 1 451 ? 23.419 -8.589 -54.024 1.00 83.31 451 TRP A N 1
ATOM 3593 C CA . TRP A 1 451 ? 24.624 -9.326 -53.628 1.00 83.31 451 TRP A CA 1
ATOM 3594 C C . TRP A 1 451 ? 25.903 -8.538 -53.871 1.00 83.31 451 TRP A C 1
ATOM 3596 O O . TRP A 1 451 ? 26.784 -8.543 -53.023 1.00 83.31 451 TRP A O 1
ATOM 3606 N N . HIS A 1 452 ? 26.000 -7.812 -54.985 1.00 77.88 452 HIS A N 1
ATOM 3607 C CA . HIS A 1 452 ? 27.181 -7.000 -55.286 1.00 77.88 452 HIS A CA 1
ATOM 3608 C C . HIS A 1 452 ? 27.443 -5.915 -54.224 1.00 77.88 452 HIS A C 1
ATOM 3610 O O . HIS A 1 452 ? 28.598 -5.617 -53.939 1.00 77.88 452 HIS A O 1
ATOM 3616 N N . LYS A 1 453 ? 26.384 -5.382 -53.593 1.00 69.31 453 LYS A N 1
ATOM 3617 C CA . LYS A 1 453 ? 26.478 -4.403 -52.496 1.00 69.31 453 LYS A CA 1
ATOM 3618 C C . LYS A 1 453 ? 26.693 -5.077 -51.145 1.00 69.31 453 LYS A C 1
ATOM 3620 O O . LYS A 1 453 ? 27.435 -4.570 -50.319 1.00 69.31 453 LYS A O 1
ATOM 3625 N N . HIS A 1 454 ? 26.061 -6.229 -50.925 1.00 77.25 454 HIS A N 1
ATOM 3626 C CA . HIS A 1 454 ? 26.084 -6.910 -49.634 1.00 77.25 454 HIS A CA 1
ATOM 3627 C C . HIS A 1 454 ? 27.321 -7.798 -49.417 1.00 77.25 454 HIS A C 1
ATOM 3629 O O . HIS A 1 454 ? 27.796 -7.932 -48.290 1.00 77.25 454 HIS A O 1
ATOM 3635 N N . LYS A 1 455 ? 27.861 -8.418 -50.472 1.00 78.25 455 LYS A N 1
ATOM 3636 C CA . LYS A 1 455 ? 28.964 -9.388 -50.398 1.00 78.25 455 LYS A CA 1
ATOM 3637 C C . LYS A 1 455 ? 30.187 -8.868 -49.621 1.00 78.25 455 LYS A C 1
ATOM 3639 O O . LYS A 1 455 ? 30.658 -9.625 -48.773 1.00 78.25 455 LYS A O 1
ATOM 3644 N N . PRO A 1 456 ? 30.684 -7.630 -49.830 1.00 69.81 456 PRO A N 1
ATOM 3645 C CA . PRO A 1 456 ? 31.846 -7.126 -49.096 1.00 69.81 456 PRO A CA 1
ATOM 3646 C C . PRO A 1 456 ? 31.623 -7.105 -47.581 1.00 69.81 456 PRO A C 1
ATOM 3648 O O . PRO A 1 456 ? 32.498 -7.504 -46.818 1.00 69.81 456 PRO A O 1
ATOM 3651 N N . ASP A 1 457 ? 30.432 -6.704 -47.139 1.00 51.75 457 ASP A N 1
ATOM 3652 C CA . ASP A 1 457 ? 30.102 -6.629 -45.715 1.00 51.75 457 ASP A CA 1
ATOM 3653 C C . ASP A 1 457 ? 29.747 -8.002 -45.140 1.00 51.75 457 ASP A C 1
ATOM 3655 O O . ASP A 1 457 ? 30.105 -8.321 -44.007 1.00 51.75 457 ASP A O 1
ATOM 3659 N N . CYS A 1 458 ? 29.128 -8.870 -45.944 1.00 63.97 458 CYS A N 1
ATOM 3660 C CA . CYS A 1 458 ? 28.917 -10.267 -45.589 1.00 63.97 458 CYS A CA 1
ATOM 3661 C C . CYS A 1 458 ? 30.244 -10.988 -45.317 1.00 63.97 458 CYS A C 1
ATOM 3663 O O . CYS A 1 458 ? 30.336 -11.737 -44.346 1.00 63.97 458 CYS A O 1
ATOM 3665 N N . ASP A 1 459 ? 31.252 -10.782 -46.167 1.00 67.50 459 ASP A N 1
ATOM 3666 C CA . ASP A 1 459 ? 32.557 -11.433 -46.040 1.00 67.50 459 ASP A CA 1
ATOM 3667 C C . ASP A 1 459 ? 33.309 -10.926 -44.794 1.00 67.50 459 ASP A C 1
ATOM 3669 O O . ASP A 1 459 ? 33.849 -11.741 -44.048 1.00 67.50 459 ASP A O 1
ATOM 3673 N N . LYS A 1 460 ? 33.235 -9.624 -44.477 1.00 57.28 460 LYS A N 1
ATOM 3674 C CA . LYS A 1 460 ? 33.804 -9.055 -43.237 1.00 57.28 460 LYS A CA 1
ATOM 3675 C C . LYS A 1 460 ? 33.174 -9.636 -41.971 1.00 57.28 460 LYS A C 1
ATOM 3677 O O . LYS A 1 460 ? 33.887 -9.969 -41.031 1.00 57.28 460 LYS A O 1
ATOM 3682 N N . VAL A 1 461 ? 31.847 -9.781 -41.938 1.00 48.88 461 VAL A N 1
ATOM 3683 C CA . VAL A 1 461 ? 31.139 -10.350 -40.774 1.00 48.88 461 VAL A CA 1
ATOM 3684 C C . VAL A 1 461 ? 31.493 -11.825 -40.576 1.00 48.88 461 VAL A C 1
ATOM 3686 O O . VAL A 1 461 ? 31.618 -12.285 -39.443 1.00 48.88 461 VAL A O 1
ATOM 3689 N N . VAL A 1 462 ? 31.668 -12.574 -41.666 1.00 66.38 462 VAL A N 1
ATOM 3690 C CA . VAL A 1 462 ? 32.083 -13.983 -41.604 1.00 66.38 462 VAL A CA 1
ATOM 3691 C C . VAL A 1 462 ? 33.536 -14.113 -41.138 1.00 66.38 462 VAL A C 1
ATOM 3693 O O . VAL A 1 462 ? 33.825 -14.979 -40.317 1.00 66.38 462 VAL A O 1
ATOM 3696 N N . GLU A 1 463 ? 34.432 -13.248 -41.610 1.00 58.91 463 GLU A N 1
ATOM 3697 C CA . GLU A 1 463 ? 35.843 -13.253 -41.209 1.00 58.91 463 GLU A CA 1
ATOM 3698 C C . GLU A 1 463 ? 36.023 -12.865 -39.736 1.00 58.91 463 GLU A C 1
ATOM 3700 O O . GLU A 1 463 ? 36.706 -13.560 -38.987 1.00 58.91 463 GLU A O 1
ATOM 3705 N N . ALA A 1 464 ? 35.309 -11.834 -39.276 1.00 47.78 464 ALA A N 1
ATOM 3706 C CA . ALA A 1 464 ? 35.301 -11.448 -37.868 1.00 47.78 464 ALA A CA 1
ATOM 3707 C C . ALA A 1 464 ? 34.811 -12.590 -36.960 1.00 47.78 464 ALA A C 1
ATOM 3709 O O . ALA A 1 464 ? 35.380 -12.821 -35.897 1.00 47.78 464 ALA A O 1
ATOM 3710 N N . ARG A 1 465 ? 33.797 -13.360 -37.386 1.00 55.25 465 ARG A N 1
ATOM 3711 C CA . ARG A 1 465 ? 33.331 -14.535 -36.628 1.00 55.25 465 ARG A CA 1
ATOM 3712 C C . ARG A 1 465 ? 34.387 -15.629 -36.532 1.00 55.25 465 ARG A C 1
ATOM 3714 O O . ARG A 1 465 ? 34.590 -16.152 -35.445 1.00 55.25 465 ARG A O 1
ATOM 3721 N N . LYS A 1 466 ? 35.096 -15.927 -37.624 1.00 59.59 466 LYS A N 1
ATOM 3722 C CA . LYS A 1 466 ? 36.184 -16.918 -37.615 1.00 59.59 466 LYS A CA 1
ATOM 3723 C C . LYS A 1 466 ? 37.324 -16.525 -36.680 1.00 59.59 466 LYS A C 1
ATOM 3725 O O . LYS A 1 466 ? 37.856 -17.380 -35.980 1.00 59.59 466 LYS A O 1
ATOM 3730 N N . GLN A 1 467 ? 37.683 -15.244 -36.649 1.00 51.84 467 GLN A N 1
ATOM 3731 C CA . GLN A 1 467 ? 38.733 -14.738 -35.761 1.00 51.84 467 GLN A CA 1
ATOM 3732 C C . GLN A 1 467 ? 38.322 -14.824 -34.284 1.00 51.84 467 GLN A C 1
ATOM 3734 O O . GLN A 1 467 ? 39.144 -15.160 -33.436 1.00 51.84 467 GLN A O 1
ATOM 3739 N N . LEU A 1 468 ? 37.040 -14.599 -33.983 1.00 42.19 468 LEU A N 1
ATOM 3740 C CA . LEU A 1 468 ? 36.487 -14.731 -32.632 1.00 42.19 468 LEU A CA 1
ATOM 3741 C C . LEU A 1 468 ? 36.367 -16.198 -32.179 1.00 42.19 468 LEU A C 1
ATOM 3743 O O . LEU A 1 468 ? 36.676 -16.508 -31.029 1.00 42.19 468 LEU A O 1
ATOM 3747 N N . GLU A 1 469 ? 35.991 -17.108 -33.082 1.00 51.69 469 GLU A N 1
ATOM 3748 C CA . GLU A 1 469 ? 35.964 -18.556 -32.824 1.00 51.69 469 GLU A CA 1
ATOM 3749 C C . GLU A 1 469 ? 37.380 -19.118 -32.602 1.00 51.69 469 GLU A C 1
ATOM 3751 O O . GLU A 1 469 ? 37.596 -19.903 -31.679 1.00 51.69 469 GLU A O 1
ATOM 3756 N N . ALA A 1 470 ? 38.368 -18.665 -33.384 1.00 46.31 470 ALA A N 1
ATOM 3757 C CA . ALA A 1 470 ? 39.776 -19.040 -33.220 1.00 46.31 470 ALA A CA 1
ATOM 3758 C C . ALA A 1 470 ? 40.393 -18.522 -31.906 1.00 46.31 470 ALA A C 1
ATOM 3760 O O . ALA A 1 470 ? 41.329 -19.126 -31.386 1.00 46.31 470 ALA A O 1
ATOM 3761 N N . ALA A 1 471 ? 39.847 -17.441 -31.342 1.00 42.25 471 ALA A N 1
ATOM 3762 C CA . ALA A 1 471 ? 40.224 -16.900 -30.038 1.00 42.25 471 ALA A CA 1
ATOM 3763 C C . ALA A 1 471 ? 39.495 -17.578 -28.856 1.00 42.25 471 ALA A C 1
ATOM 3765 O O . ALA A 1 471 ? 39.553 -17.081 -27.732 1.00 42.25 471 ALA A O 1
ATOM 3766 N N . GLY A 1 472 ? 38.780 -18.689 -29.085 1.00 34.53 472 GLY A N 1
ATOM 3767 C CA . GLY A 1 472 ? 38.100 -19.456 -28.036 1.00 34.53 472 GLY A CA 1
ATOM 3768 C C . GLY A 1 472 ? 36.847 -18.784 -27.464 1.00 34.53 472 GLY A C 1
ATOM 3769 O O . GLY A 1 472 ? 36.344 -19.208 -26.426 1.00 34.53 472 GLY A O 1
ATOM 3770 N N . THR A 1 473 ? 36.329 -17.743 -28.122 1.00 36.75 473 THR A N 1
ATOM 3771 C CA . THR A 1 473 ? 35.137 -17.017 -27.670 1.00 36.75 473 THR A CA 1
ATOM 3772 C C . THR A 1 473 ? 33.895 -17.607 -28.334 1.00 36.75 473 THR A C 1
ATOM 3774 O O . THR A 1 473 ? 33.772 -17.586 -29.559 1.00 36.75 473 THR A O 1
ATOM 3777 N N . SER A 1 474 ? 32.939 -18.123 -27.550 1.00 37.25 474 SER A N 1
ATOM 3778 C CA . SER A 1 474 ? 31.655 -18.563 -28.107 1.00 37.25 474 SER A CA 1
ATOM 3779 C C . SER A 1 474 ? 30.866 -17.347 -28.592 1.00 37.25 474 SER A C 1
ATOM 3781 O O . SER A 1 474 ? 30.453 -16.504 -27.794 1.00 37.25 474 SER A O 1
ATOM 3783 N N . VAL A 1 475 ? 30.643 -17.247 -29.900 1.00 40.09 475 VAL A N 1
ATOM 3784 C CA . VAL A 1 475 ? 29.971 -16.094 -30.505 1.00 40.09 475 VAL A CA 1
ATOM 3785 C C . VAL A 1 475 ? 28.448 -16.262 -30.422 1.00 40.09 475 VAL A C 1
ATOM 3787 O O . VAL A 1 475 ? 27.778 -16.535 -31.416 1.00 40.09 475 VAL A O 1
ATOM 3790 N N . SER A 1 476 ? 27.874 -16.082 -29.229 1.00 36.28 476 SER A N 1
ATOM 3791 C CA . SER A 1 476 ? 26.456 -15.732 -29.078 1.00 36.28 476 SER A CA 1
ATOM 3792 C C . SER A 1 476 ? 26.363 -14.209 -28.977 1.00 36.28 476 SER A C 1
ATOM 3794 O O . SER A 1 476 ? 26.824 -13.630 -28.001 1.00 36.28 476 SER A O 1
ATOM 3796 N N . GLY A 1 477 ? 25.863 -13.557 -30.029 1.00 39.91 477 GLY A N 1
ATOM 3797 C CA . GLY A 1 477 ? 25.966 -12.107 -30.236 1.00 39.91 477 GLY A CA 1
ATOM 3798 C C . GLY A 1 477 ? 25.396 -11.210 -29.129 1.00 39.91 477 GLY A C 1
ATOM 3799 O O . GLY A 1 477 ? 24.240 -10.804 -29.214 1.00 39.91 477 GLY A O 1
ATOM 3800 N N . GLU A 1 478 ? 26.236 -10.799 -28.179 1.00 34.81 478 GLU A N 1
ATOM 3801 C CA . GLU A 1 478 ? 25.975 -9.656 -27.296 1.00 34.81 478 GLU A CA 1
ATOM 3802 C C . GLU A 1 478 ? 26.568 -8.346 -27.870 1.00 34.81 478 GLU A C 1
ATOM 3804 O O . GLU A 1 478 ? 27.628 -8.380 -28.503 1.00 34.81 478 GLU A O 1
ATOM 3809 N N . PRO A 1 479 ? 25.908 -7.178 -27.695 1.00 35.94 479 PRO A N 1
ATOM 3810 C CA . PRO A 1 479 ? 26.314 -5.917 -28.319 1.00 35.94 479 PRO A CA 1
ATOM 3811 C C . PRO A 1 479 ? 27.497 -5.255 -27.601 1.00 35.94 479 PRO A C 1
ATOM 3813 O O . PRO A 1 479 ? 27.610 -5.314 -26.378 1.00 35.94 479 PRO A O 1
ATOM 3816 N N . CYS A 1 480 ? 28.334 -4.550 -28.370 1.00 38.69 480 CYS A N 1
ATOM 3817 C CA . CYS A 1 480 ? 29.472 -3.773 -27.878 1.00 38.69 480 CYS A CA 1
ATOM 3818 C C . CYS A 1 480 ? 29.071 -2.809 -26.746 1.00 38.69 480 CYS A C 1
ATOM 3820 O O . CYS A 1 480 ? 28.179 -1.977 -26.914 1.00 38.69 480 CYS A O 1
ATOM 3822 N N . LEU A 1 481 ? 29.761 -2.902 -25.610 1.00 41.81 481 LEU A N 1
ATOM 3823 C CA . LEU A 1 481 ? 29.549 -2.051 -24.440 1.00 41.81 481 LEU A CA 1
ATOM 3824 C C . LEU A 1 481 ? 30.469 -0.833 -24.497 1.00 41.81 481 LEU A C 1
ATOM 3826 O O . LEU A 1 481 ? 31.649 -0.978 -24.801 1.00 41.81 481 LEU A O 1
ATOM 3830 N N . MET A 1 482 ? 29.922 0.350 -24.211 1.00 47.25 482 MET A N 1
ATOM 3831 C CA . MET A 1 482 ? 30.693 1.566 -23.926 1.00 47.25 482 MET A CA 1
ATOM 3832 C C . MET A 1 482 ? 30.612 1.846 -22.433 1.00 47.25 482 MET A C 1
ATOM 3834 O O . MET A 1 482 ? 29.554 1.652 -21.830 1.00 47.25 482 MET A O 1
ATOM 3838 N N . ASP A 1 483 ? 31.707 2.309 -21.849 1.00 47.94 483 ASP A N 1
ATOM 3839 C CA . ASP A 1 483 ? 31.727 2.746 -20.462 1.00 47.94 483 ASP A CA 1
ATOM 3840 C C . ASP A 1 483 ? 30.951 4.076 -20.278 1.00 47.94 483 ASP A C 1
ATOM 3842 O O . ASP A 1 483 ? 30.774 4.846 -21.235 1.00 47.94 483 ASP A O 1
ATOM 3846 N N . PRO A 1 484 ? 30.455 4.362 -19.061 1.00 41.19 484 PRO A N 1
ATOM 3847 C CA . PRO A 1 484 ? 29.660 5.561 -18.787 1.00 41.19 484 PRO A CA 1
ATOM 3848 C C . PRO A 1 484 ? 30.381 6.887 -19.066 1.00 41.19 484 PRO A C 1
ATOM 3850 O O . PRO A 1 484 ? 29.738 7.850 -19.489 1.00 41.19 484 PRO A O 1
ATOM 3853 N N . GLU A 1 485 ? 31.698 6.950 -18.873 1.00 50.16 485 GLU A N 1
ATOM 3854 C CA . GLU A 1 485 ? 32.495 8.166 -19.069 1.00 50.16 485 GLU A CA 1
ATOM 3855 C C . GLU A 1 485 ? 32.590 8.520 -20.560 1.00 50.16 485 GLU A C 1
ATOM 3857 O O . GLU A 1 485 ? 32.362 9.667 -20.959 1.00 50.16 485 GLU A O 1
ATOM 3862 N N . THR A 1 486 ? 32.783 7.510 -21.410 1.00 53.38 486 THR A N 1
ATOM 3863 C CA . THR A 1 486 ? 32.712 7.640 -22.868 1.00 53.38 486 THR A CA 1
ATOM 3864 C C . THR A 1 486 ? 31.343 8.148 -23.317 1.00 53.38 486 THR A C 1
ATOM 3866 O O . THR A 1 486 ? 31.262 9.072 -24.130 1.00 53.38 486 THR A O 1
ATOM 3869 N N . VAL A 1 487 ? 30.249 7.622 -22.759 1.00 51.22 487 VAL A N 1
ATOM 3870 C CA . VAL A 1 487 ? 28.891 8.085 -23.092 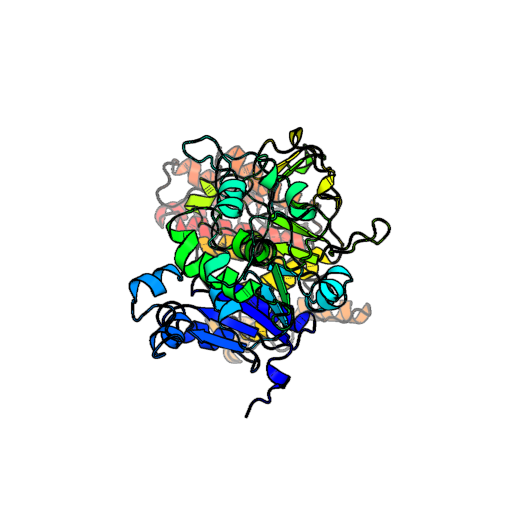1.00 51.22 487 VAL A CA 1
ATOM 3871 C C . VAL A 1 487 ? 28.670 9.540 -22.664 1.00 51.22 487 VAL A C 1
ATOM 3873 O O . VAL A 1 487 ? 28.114 10.325 -23.438 1.00 51.22 487 VAL A O 1
ATOM 3876 N N . MET A 1 488 ? 29.126 9.934 -21.471 1.00 48.88 488 MET A N 1
ATOM 3877 C CA . MET A 1 488 ? 29.049 11.324 -21.003 1.00 48.88 488 MET A CA 1
ATOM 3878 C C . MET A 1 488 ? 29.840 12.270 -21.910 1.00 48.88 488 MET A C 1
ATOM 3880 O O . MET A 1 488 ? 29.290 13.277 -22.365 1.00 48.88 488 MET A O 1
ATOM 3884 N N . ARG A 1 489 ? 31.083 11.914 -22.260 1.00 79.00 489 ARG A N 1
ATOM 3885 C CA . ARG A 1 489 ? 31.924 12.685 -23.187 1.00 79.00 489 ARG A CA 1
ATOM 3886 C C . ARG A 1 489 ? 31.245 12.872 -24.543 1.00 79.00 489 ARG A C 1
ATOM 3888 O O . ARG A 1 489 ? 31.225 13.982 -25.071 1.00 79.00 489 ARG A O 1
ATOM 3895 N N . LEU A 1 490 ? 30.661 11.812 -25.107 1.00 62.09 490 LEU A N 1
ATOM 3896 C CA . LEU A 1 490 ? 29.971 11.878 -26.399 1.00 62.09 490 LEU A CA 1
ATOM 3897 C C . LEU A 1 490 ? 28.672 12.696 -26.335 1.00 62.09 490 LEU A C 1
ATOM 3899 O O . LEU A 1 490 ? 28.383 13.437 -27.271 1.00 62.09 490 LEU A O 1
ATOM 3903 N N . ASN A 1 491 ? 27.912 12.620 -25.237 1.00 61.78 491 ASN A N 1
ATOM 3904 C CA . ASN A 1 491 ? 26.726 13.460 -25.035 1.00 61.78 491 ASN A CA 1
ATOM 3905 C C . ASN A 1 491 ? 27.089 14.946 -24.906 1.00 61.78 491 ASN A C 1
ATOM 3907 O O . ASN A 1 491 ? 26.401 15.794 -25.476 1.00 61.78 491 ASN A O 1
ATOM 3911 N N . HIS A 1 492 ? 28.187 15.264 -24.214 1.00 70.88 492 HIS A N 1
ATOM 3912 C CA . HIS A 1 492 ? 28.644 16.641 -24.033 1.00 70.88 492 HIS A CA 1
ATOM 3913 C C . HIS A 1 492 ? 28.950 17.336 -25.371 1.00 70.88 492 HIS A C 1
ATOM 3915 O O . HIS A 1 492 ? 28.656 18.518 -25.534 1.00 70.88 492 HIS A O 1
ATOM 3921 N N . ARG A 1 493 ? 29.430 16.591 -26.381 1.00 76.00 493 ARG A N 1
ATOM 3922 C CA . ARG A 1 493 ? 29.654 17.118 -27.745 1.00 76.00 493 ARG A CA 1
ATOM 3923 C C . ARG A 1 493 ? 28.376 17.647 -28.396 1.00 76.00 493 ARG A C 1
ATOM 3925 O O . ARG A 1 493 ? 28.417 18.667 -29.077 1.00 76.00 493 ARG A O 1
ATOM 3932 N N . GLY A 1 494 ? 27.256 16.953 -28.194 1.00 69.62 494 GLY A N 1
ATOM 3933 C CA . GLY A 1 494 ? 25.951 17.390 -28.680 1.00 69.62 494 GLY A CA 1
ATOM 3934 C C . GLY A 1 494 ? 25.445 18.599 -27.900 1.00 69.62 494 GLY A C 1
ATOM 3935 O O . GLY A 1 494 ? 25.065 19.593 -28.511 1.00 69.62 494 GLY A O 1
ATOM 3936 N N . LEU A 1 495 ? 25.502 18.539 -26.565 1.00 67.25 495 LEU A N 1
ATOM 3937 C CA . LEU A 1 495 ? 25.029 19.603 -25.668 1.00 67.25 495 LEU A CA 1
ATOM 3938 C C . LEU A 1 495 ? 25.765 20.932 -25.877 1.00 67.25 495 LEU A C 1
ATOM 3940 O O . LEU A 1 495 ? 25.126 21.978 -25.908 1.00 67.25 495 LEU A O 1
ATOM 3944 N N . ALA A 1 496 ? 27.066 20.900 -26.166 1.00 73.81 496 ALA A N 1
ATOM 3945 C CA . ALA A 1 496 ? 27.824 22.109 -26.482 1.00 73.81 496 ALA A CA 1
ATOM 3946 C C . ALA A 1 496 ? 27.248 22.887 -27.686 1.00 73.81 496 ALA A C 1
ATOM 3948 O O . ALA A 1 496 ? 27.396 24.106 -27.764 1.00 73.81 496 ALA A O 1
ATOM 3949 N N . MET A 1 497 ? 26.576 22.215 -28.633 1.00 83.12 497 MET A N 1
ATOM 3950 C CA . MET A 1 497 ? 25.910 22.890 -29.756 1.00 83.12 497 MET A CA 1
ATOM 3951 C C . MET A 1 497 ? 24.582 23.535 -29.341 1.00 83.12 497 MET A C 1
ATOM 3953 O O . MET A 1 497 ? 24.211 24.569 -29.888 1.00 83.12 497 MET A O 1
ATOM 3957 N N . TYR A 1 498 ? 23.887 22.969 -28.355 1.00 76.94 498 TYR A N 1
ATOM 3958 C CA . TYR A 1 498 ? 22.692 23.575 -27.764 1.00 76.94 498 TYR A CA 1
ATOM 3959 C C . TYR A 1 498 ? 23.057 24.874 -27.039 1.00 76.94 498 TYR A C 1
ATOM 3961 O O . TYR A 1 498 ? 22.466 25.919 -27.317 1.00 76.94 498 TYR A O 1
ATOM 3969 N N . ASP A 1 499 ? 24.124 24.842 -26.239 1.00 75.25 499 ASP A N 1
ATOM 3970 C CA . ASP A 1 499 ? 24.649 26.024 -25.551 1.00 75.25 499 ASP A CA 1
ATOM 3971 C C . ASP A 1 499 ? 25.139 27.091 -26.542 1.00 75.25 499 ASP A C 1
ATOM 3973 O O . ASP A 1 499 ? 24.779 28.263 -26.424 1.00 75.25 499 ASP A O 1
ATOM 3977 N N . LYS A 1 500 ? 25.890 26.689 -27.582 1.00 85.69 500 LYS A N 1
ATOM 3978 C CA . LYS A 1 500 ? 26.397 27.590 -28.636 1.00 85.69 500 LYS A CA 1
ATOM 3979 C C . LYS A 1 500 ? 25.286 28.392 -29.316 1.00 85.69 500 LYS A C 1
ATOM 3981 O O . LYS A 1 500 ? 25.491 29.555 -29.664 1.00 85.69 500 LYS A O 1
ATOM 3986 N N . HIS A 1 501 ? 24.132 27.770 -29.543 1.00 82.69 501 HIS A N 1
ATOM 3987 C CA . HIS A 1 501 ? 23.000 28.407 -30.220 1.00 82.69 501 HIS A CA 1
ATOM 3988 C C . HIS A 1 501 ? 21.989 29.032 -29.246 1.00 82.69 501 HIS A C 1
ATOM 3990 O O . HIS A 1 501 ? 21.048 29.684 -29.700 1.00 82.69 501 HIS A O 1
ATOM 3996 N N . GLY A 1 502 ? 22.195 28.889 -27.929 1.00 75.50 502 GLY A N 1
ATOM 3997 C CA . GLY A 1 502 ? 21.308 29.418 -26.888 1.00 75.50 502 GLY A CA 1
ATOM 3998 C C . GLY A 1 502 ? 19.949 28.719 -26.857 1.00 75.50 502 GLY A C 1
ATOM 3999 O O . GLY A 1 502 ? 18.916 29.375 -26.733 1.00 75.50 502 GLY A O 1
ATOM 4000 N N . VAL A 1 503 ? 19.944 27.399 -27.048 1.00 65.12 503 VAL A N 1
ATOM 4001 C CA . VAL A 1 503 ? 18.744 26.590 -27.270 1.00 65.12 503 VAL A CA 1
ATOM 4002 C C . VAL A 1 503 ? 18.671 25.488 -26.224 1.00 65.12 503 VAL A C 1
ATOM 4004 O O . VAL A 1 503 ? 19.579 24.675 -26.140 1.00 65.12 503 VAL A O 1
ATOM 4007 N N . SER A 1 504 ? 17.579 25.409 -25.462 1.00 55.66 504 SER A N 1
ATOM 4008 C CA . SER A 1 504 ? 17.362 24.318 -24.498 1.00 55.66 504 SER A CA 1
ATOM 4009 C C . SER A 1 504 ? 16.742 23.064 -25.129 1.00 55.66 504 SER A C 1
ATOM 4011 O O . SER A 1 504 ? 16.922 21.969 -24.607 1.00 55.66 504 SER A O 1
ATOM 4013 N N . GLU A 1 505 ? 16.039 23.204 -26.261 1.00 67.50 505 GLU A N 1
ATOM 4014 C CA . GLU A 1 505 ? 15.365 22.114 -26.986 1.00 67.50 505 GLU A CA 1
ATOM 4015 C C . GLU A 1 505 ? 15.427 22.325 -28.508 1.00 67.50 505 GLU A C 1
ATOM 4017 O O . GLU A 1 505 ? 15.302 23.463 -28.966 1.00 67.50 505 GLU A O 1
ATOM 4022 N N . PRO A 1 506 ? 15.585 21.268 -29.329 1.00 66.56 506 PRO A N 1
ATOM 4023 C CA . PRO A 1 506 ? 15.803 21.448 -30.758 1.00 66.56 506 PRO A CA 1
ATOM 4024 C C . PRO A 1 506 ? 14.571 22.089 -31.427 1.00 66.56 506 PRO A C 1
ATOM 4026 O O . PRO A 1 506 ? 13.450 21.601 -31.264 1.00 66.56 506 PRO A O 1
ATOM 4029 N N . PRO A 1 507 ? 14.749 23.166 -32.213 1.00 75.75 507 PRO A N 1
ATOM 4030 C CA . PRO A 1 507 ? 13.646 23.970 -32.726 1.00 75.75 507 PRO A CA 1
ATOM 4031 C C . PRO A 1 507 ? 12.761 23.149 -33.667 1.00 75.75 507 PRO A C 1
ATOM 4033 O O . PRO A 1 507 ? 13.250 22.601 -34.649 1.00 75.75 507 PRO A O 1
ATOM 4036 N N . GLY A 1 508 ? 11.458 23.092 -33.380 1.00 78.62 508 GLY A N 1
ATOM 4037 C CA . GLY A 1 508 ? 10.473 22.367 -34.185 1.00 78.62 508 GLY A CA 1
ATOM 4038 C C . GLY A 1 508 ? 9.797 23.204 -35.279 1.00 78.62 508 GLY A C 1
ATOM 4039 O O . GLY A 1 508 ? 10.071 24.402 -35.473 1.00 78.62 508 GLY A O 1
ATOM 4040 N N . ARG A 1 509 ? 8.866 22.564 -35.997 1.00 74.88 509 ARG A N 1
ATOM 4041 C CA . ARG A 1 509 ? 7.982 23.221 -36.972 1.00 74.88 509 ARG A CA 1
ATOM 4042 C C . ARG A 1 509 ? 7.138 24.288 -36.256 1.00 74.88 509 ARG A C 1
ATOM 4044 O O . ARG A 1 509 ? 6.496 23.998 -35.257 1.00 74.88 509 ARG A O 1
ATOM 4051 N N . GLY A 1 510 ? 7.172 25.530 -36.744 1.00 75.06 510 GLY A N 1
ATOM 4052 C CA . GLY A 1 510 ? 6.503 26.675 -36.100 1.00 75.06 510 GLY A CA 1
ATOM 4053 C C . GLY A 1 510 ? 7.328 27.418 -35.035 1.00 75.06 510 GLY A C 1
ATOM 4054 O O . GLY A 1 510 ? 6.847 28.401 -34.481 1.00 75.06 510 GLY A O 1
ATOM 4055 N N . SER A 1 511 ? 8.576 27.008 -34.767 1.00 82.06 511 SER A N 1
ATOM 4056 C CA . SER A 1 511 ? 9.480 27.748 -33.870 1.00 82.06 511 SER A CA 1
ATOM 4057 C C . SER A 1 511 ? 9.737 29.180 -34.362 1.00 82.06 511 SER A C 1
ATOM 4059 O O . SER A 1 511 ? 10.045 29.376 -35.542 1.00 82.06 511 SER A O 1
ATOM 4061 N N . THR A 1 512 ? 9.706 30.139 -33.426 1.00 86.19 512 THR A N 1
ATOM 4062 C CA . THR A 1 512 ? 10.011 31.573 -33.618 1.00 86.19 512 THR A CA 1
ATOM 4063 C C . THR A 1 512 ? 11.485 31.854 -33.927 1.00 86.19 512 THR A C 1
ATOM 4065 O O . THR A 1 512 ? 11.861 32.996 -34.193 1.00 86.19 512 THR A O 1
ATOM 4068 N N . MET A 1 513 ? 12.338 30.825 -33.911 1.00 87.94 513 MET A N 1
ATOM 4069 C CA . MET A 1 513 ? 13.745 30.947 -34.267 1.00 87.94 513 MET A CA 1
ATOM 4070 C C . MET A 1 513 ? 13.908 31.323 -35.750 1.00 87.94 513 MET A C 1
ATOM 4072 O O . MET A 1 513 ? 13.374 30.614 -36.612 1.00 87.94 513 MET A O 1
ATOM 4076 N N . PRO A 1 514 ? 14.706 32.364 -36.068 1.00 93.81 514 PRO A N 1
ATOM 4077 C CA . PRO A 1 514 ? 15.022 32.729 -37.444 1.00 93.81 514 PRO A CA 1
ATOM 4078 C C . PRO A 1 514 ? 15.569 31.545 -38.251 1.00 93.81 514 PRO A C 1
ATOM 4080 O O . PRO A 1 514 ? 16.409 30.788 -37.758 1.00 93.81 514 PRO A O 1
ATOM 4083 N N . LEU A 1 515 ? 15.120 31.398 -39.502 1.00 92.12 515 LEU A N 1
ATOM 4084 C CA . LEU A 1 515 ? 15.448 30.252 -40.359 1.00 92.12 515 LEU A CA 1
ATOM 4085 C C . LEU A 1 515 ? 16.961 30.024 -40.499 1.00 92.12 515 LEU A C 1
ATOM 4087 O O . LEU A 1 515 ? 17.425 28.895 -40.393 1.00 92.12 515 LEU A O 1
ATOM 4091 N N . ASN A 1 516 ? 17.746 31.087 -40.672 1.00 92.88 516 ASN A N 1
ATOM 4092 C CA . ASN A 1 516 ? 19.205 31.006 -40.763 1.00 92.88 516 ASN A CA 1
ATOM 4093 C C . ASN A 1 516 ? 19.852 30.447 -39.483 1.00 92.88 516 ASN A C 1
ATOM 4095 O O . ASN A 1 516 ? 20.757 29.621 -39.571 1.00 92.88 516 ASN A O 1
ATOM 4099 N N . LYS A 1 517 ? 19.365 30.847 -38.300 1.00 92.88 517 LYS A N 1
ATOM 4100 C CA . LYS A 1 517 ? 19.818 30.295 -37.014 1.00 92.88 517 LYS A CA 1
ATOM 4101 C C . LYS A 1 517 ? 19.404 28.834 -36.860 1.00 92.88 517 LYS A C 1
ATOM 4103 O O . LYS A 1 517 ? 20.204 28.019 -36.418 1.00 92.88 517 LYS A O 1
ATOM 4108 N N . LYS A 1 518 ? 18.191 28.492 -37.299 1.00 92.19 518 LYS A N 1
ATOM 4109 C CA . LYS A 1 518 ? 17.677 27.117 -37.296 1.00 92.19 518 LYS A CA 1
ATOM 4110 C C . LYS A 1 518 ? 18.534 26.202 -38.178 1.00 92.19 518 LYS A C 1
ATOM 4112 O O . LYS A 1 518 ? 18.986 25.158 -37.723 1.00 92.19 518 LYS A O 1
ATOM 4117 N N . LEU A 1 519 ? 18.820 26.620 -39.412 1.00 94.44 519 LEU A N 1
ATOM 4118 C CA . LEU A 1 519 ? 19.691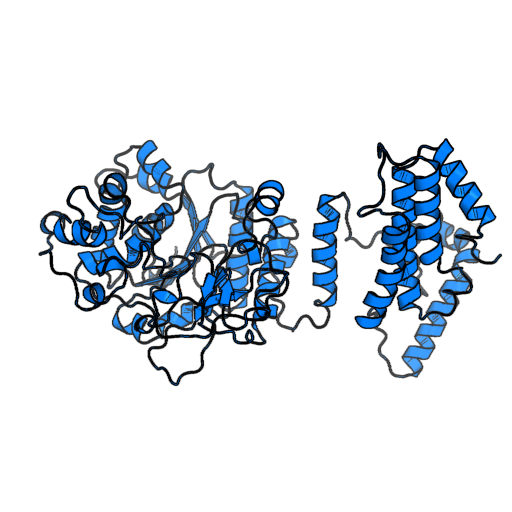 25.897 -40.344 1.00 94.44 519 LEU A CA 1
ATOM 4119 C C . LEU A 1 519 ? 21.113 25.731 -39.789 1.00 94.44 519 LEU A C 1
ATOM 4121 O O . LEU A 1 519 ? 21.667 24.637 -39.871 1.00 94.44 519 LEU A O 1
ATOM 4125 N N . ALA A 1 520 ? 21.680 26.782 -39.187 1.00 94.88 520 ALA A N 1
ATOM 4126 C CA . ALA A 1 520 ? 23.005 26.734 -38.570 1.00 94.88 520 ALA A CA 1
ATOM 4127 C C . ALA A 1 520 ? 23.063 25.767 -37.375 1.00 94.88 520 ALA A C 1
ATOM 4129 O O . ALA A 1 520 ? 24.009 24.991 -37.267 1.00 94.88 520 ALA A O 1
ATOM 4130 N N . PHE A 1 521 ? 22.034 25.763 -36.521 1.00 93.94 521 PHE A N 1
ATOM 4131 C CA . PHE A 1 521 ? 21.915 24.818 -35.412 1.00 93.94 521 PHE A CA 1
ATOM 4132 C C . PHE A 1 521 ? 21.901 23.367 -35.906 1.00 93.94 521 PHE A C 1
ATOM 4134 O O . PHE A 1 521 ? 22.736 22.566 -35.487 1.00 93.94 521 PHE A O 1
ATOM 4141 N N . PHE A 1 522 ? 21.000 23.024 -36.833 1.00 92.50 522 PHE A N 1
ATOM 4142 C CA . PHE A 1 522 ? 20.905 21.654 -37.345 1.00 92.50 522 PHE A CA 1
ATOM 4143 C C . PHE A 1 522 ? 22.186 21.213 -38.056 1.00 92.50 522 PHE A C 1
ATOM 4145 O O . PHE A 1 522 ? 22.624 20.081 -37.865 1.00 92.50 522 PHE A O 1
ATOM 4152 N N . LEU A 1 523 ? 22.814 22.098 -38.832 1.00 94.62 523 LEU A N 1
ATOM 4153 C CA . LEU A 1 523 ? 24.088 21.818 -39.486 1.00 94.62 523 LEU A CA 1
ATOM 4154 C C . LEU A 1 523 ? 25.196 21.502 -38.471 1.00 94.62 523 LEU A C 1
ATOM 4156 O O . LEU A 1 523 ? 25.900 20.508 -38.636 1.00 94.62 523 LEU A O 1
ATOM 4160 N N . ASP A 1 524 ? 25.338 22.317 -37.426 1.00 93.06 524 ASP A N 1
ATOM 4161 C CA . ASP A 1 524 ? 26.362 22.129 -36.397 1.00 93.06 524 ASP A CA 1
ATOM 4162 C C . ASP A 1 524 ? 26.137 20.834 -35.605 1.00 93.06 524 ASP A C 1
ATOM 4164 O O . ASP A 1 524 ? 27.078 20.065 -35.399 1.00 93.06 524 ASP A O 1
ATOM 4168 N N . VAL A 1 525 ? 24.888 20.539 -35.223 1.00 86.06 525 VAL A N 1
ATOM 4169 C CA . VAL A 1 525 ? 24.547 19.291 -34.523 1.00 86.06 525 VAL A CA 1
ATOM 4170 C C . VAL A 1 525 ? 24.790 18.077 -35.422 1.00 86.06 525 VAL A C 1
ATOM 4172 O O . VAL A 1 525 ? 25.330 17.074 -34.960 1.00 86.06 525 VAL A O 1
ATOM 4175 N N . LEU A 1 526 ? 24.442 18.138 -36.709 1.00 87.50 526 LEU A N 1
ATOM 4176 C CA . LEU A 1 526 ? 24.733 17.051 -37.649 1.00 87.50 526 LEU A CA 1
ATOM 4177 C C . LEU A 1 526 ? 26.240 16.859 -37.828 1.00 87.50 526 LEU A C 1
ATOM 4179 O O . LEU A 1 526 ? 26.717 15.729 -37.823 1.00 87.50 526 LEU A O 1
ATOM 4183 N N . LYS A 1 527 ? 27.005 17.947 -37.908 1.00 89.06 527 LYS A N 1
ATOM 4184 C CA . LYS A 1 527 ? 28.458 17.905 -38.071 1.00 89.06 527 LYS A CA 1
ATOM 4185 C C . LYS A 1 527 ? 29.165 17.228 -36.894 1.00 89.06 527 LYS A C 1
ATOM 4187 O O . LYS A 1 527 ? 30.024 16.383 -37.121 1.00 89.06 527 LYS A O 1
ATOM 4192 N N . VAL A 1 528 ? 28.795 17.537 -35.646 1.00 87.94 528 VAL A N 1
ATOM 4193 C CA . VAL A 1 528 ? 29.445 16.933 -34.459 1.00 87.94 528 VAL A CA 1
ATOM 4194 C C . VAL A 1 528 ? 29.115 15.449 -34.258 1.00 87.94 528 VAL A C 1
ATOM 4196 O O . VAL A 1 528 ? 29.811 14.768 -33.506 1.00 87.94 528 VAL A O 1
ATOM 4199 N N . HIS A 1 529 ? 28.076 14.941 -34.925 1.00 82.44 529 HIS A N 1
ATOM 4200 C CA . HIS A 1 529 ? 27.681 13.529 -34.890 1.00 82.44 529 HIS A CA 1
ATOM 4201 C C . HIS A 1 529 ? 28.054 12.761 -36.166 1.00 82.44 529 HIS A C 1
ATOM 4203 O O . HIS A 1 529 ? 27.776 11.566 -36.268 1.00 82.44 529 HIS A O 1
ATOM 4209 N N . ASP A 1 530 ? 28.674 13.424 -37.141 1.00 82.81 530 ASP A N 1
ATOM 4210 C CA . ASP A 1 530 ? 28.999 12.824 -38.425 1.00 82.81 530 ASP A CA 1
ATOM 4211 C C . ASP A 1 530 ? 30.179 11.852 -38.313 1.00 82.81 530 ASP A C 1
ATOM 4213 O O . ASP A 1 530 ? 31.346 12.240 -38.206 1.00 82.81 530 ASP A O 1
ATOM 4217 N N . THR A 1 531 ? 29.874 10.559 -38.397 1.00 72.12 531 THR A N 1
ATOM 4218 C CA . THR A 1 531 ? 30.871 9.487 -38.319 1.00 72.12 531 THR A CA 1
ATOM 4219 C C . THR A 1 531 ? 31.807 9.404 -39.516 1.00 72.12 531 THR A C 1
ATOM 4221 O O . THR A 1 531 ? 32.788 8.666 -39.457 1.00 72.12 531 THR A O 1
ATOM 4224 N N . SER A 1 532 ? 31.513 10.129 -40.597 1.00 71.94 532 SER A N 1
ATOM 4225 C CA . SER A 1 532 ? 32.410 10.250 -41.747 1.00 71.94 532 SER A CA 1
ATOM 4226 C C . SER A 1 532 ? 33.467 11.347 -41.576 1.00 71.94 532 SER A C 1
ATOM 4228 O O . SER A 1 532 ? 34.434 11.390 -42.337 1.00 71.94 532 SER A O 1
ATOM 4230 N N . SER A 1 533 ? 33.338 12.197 -40.549 1.00 74.75 533 SER A N 1
ATOM 4231 C CA . SER A 1 533 ? 34.290 13.280 -40.305 1.00 74.75 533 SER A CA 1
ATOM 4232 C C . SER A 1 533 ? 35.687 12.753 -39.921 1.00 74.75 533 SER A C 1
ATOM 4234 O O . SER A 1 533 ? 35.801 11.740 -39.219 1.00 74.75 533 SER A O 1
ATOM 4236 N N . PRO A 1 534 ? 36.775 13.446 -40.317 1.00 72.44 534 PRO A N 1
ATOM 4237 C CA . PRO A 1 534 ? 38.144 13.053 -39.972 1.00 72.44 534 PRO A CA 1
ATOM 4238 C C . PRO A 1 534 ? 38.407 12.927 -38.467 1.00 72.44 534 PRO A C 1
ATOM 4240 O O . PRO A 1 534 ? 39.266 12.150 -38.073 1.00 72.44 534 PRO A O 1
ATOM 4243 N N . GLU A 1 535 ? 37.659 13.663 -37.643 1.00 72.69 535 GLU A N 1
ATOM 4244 C CA . GLU A 1 535 ? 37.765 13.665 -36.179 1.00 72.69 535 GLU A CA 1
ATOM 4245 C C . GLU A 1 535 ? 37.075 12.459 -35.515 1.00 72.69 535 GLU A C 1
ATOM 4247 O O . GLU A 1 535 ? 37.336 12.162 -34.351 1.00 72.69 535 GLU A O 1
ATOM 4252 N N . ILE A 1 536 ? 36.152 11.788 -36.217 1.00 72.00 536 ILE A N 1
ATOM 4253 C CA . ILE A 1 536 ? 35.279 10.738 -35.655 1.00 72.00 536 ILE A CA 1
ATOM 4254 C C . ILE A 1 536 ? 35.523 9.374 -36.316 1.00 72.00 536 ILE A C 1
ATOM 4256 O O . ILE A 1 536 ? 35.285 8.338 -35.691 1.00 72.00 536 ILE A O 1
ATOM 4260 N N . LYS A 1 537 ? 36.033 9.345 -37.556 1.00 68.19 537 LYS A N 1
ATOM 4261 C CA . LYS A 1 537 ? 36.237 8.115 -38.345 1.00 68.19 537 LYS A CA 1
ATOM 4262 C C . LYS A 1 537 ? 37.063 7.038 -37.619 1.00 68.19 537 LYS A C 1
ATOM 4264 O O . LYS A 1 537 ? 36.780 5.843 -37.774 1.00 68.19 537 LYS A O 1
ATOM 4269 N N . ASP A 1 538 ? 38.011 7.462 -36.782 1.00 74.25 538 ASP A N 1
ATOM 4270 C CA . ASP A 1 538 ? 38.964 6.594 -36.081 1.00 74.25 538 ASP A CA 1
ATOM 4271 C C . ASP A 1 538 ? 38.493 6.191 -34.670 1.00 74.25 538 ASP A C 1
ATOM 4273 O O . ASP A 1 538 ? 39.165 5.412 -33.997 1.00 74.25 538 ASP A O 1
ATOM 4277 N N . LEU A 1 539 ? 37.312 6.647 -34.223 1.00 69.88 539 LEU A N 1
ATOM 4278 C CA . LEU A 1 539 ? 36.756 6.231 -32.932 1.00 69.88 539 LEU A CA 1
ATOM 4279 C C . LEU A 1 539 ? 36.395 4.732 -32.911 1.00 69.88 539 LEU A C 1
ATOM 4281 O O . LEU A 1 539 ? 36.105 4.140 -33.966 1.00 69.88 539 LEU A O 1
ATOM 4285 N N . PRO A 1 540 ? 36.346 4.112 -31.716 1.00 68.62 540 PRO A N 1
ATOM 4286 C CA . PRO A 1 540 ? 35.855 2.751 -31.538 1.00 68.62 540 PRO A CA 1
ATOM 4287 C C . PRO A 1 540 ? 34.469 2.540 -32.158 1.00 68.62 540 PRO A C 1
ATOM 4289 O O . PRO A 1 540 ? 33.629 3.442 -32.197 1.00 68.62 540 PRO A O 1
ATOM 4292 N N . LEU A 1 541 ? 34.202 1.324 -32.642 1.00 50.38 541 LEU A N 1
ATOM 4293 C CA . LEU A 1 541 ? 32.962 1.004 -33.362 1.00 50.38 541 LEU A CA 1
ATOM 4294 C C . LEU A 1 541 ? 31.700 1.334 -32.549 1.00 50.38 541 LEU A C 1
ATOM 4296 O O . LEU A 1 541 ? 30.741 1.860 -33.107 1.00 50.38 541 LEU A O 1
ATOM 4300 N N . ALA A 1 542 ? 31.719 1.079 -31.241 1.00 49.91 542 ALA A N 1
ATOM 4301 C CA . ALA A 1 542 ? 30.594 1.366 -30.359 1.00 49.91 542 ALA A CA 1
ATOM 4302 C C . ALA A 1 542 ? 30.279 2.875 -30.285 1.00 49.91 542 ALA A C 1
ATOM 4304 O O . ALA A 1 542 ? 29.118 3.273 -30.399 1.00 49.91 542 ALA A O 1
ATOM 4305 N N . GLU A 1 543 ? 31.311 3.723 -30.217 1.00 66.44 543 GLU A N 1
ATOM 4306 C CA . GLU A 1 543 ? 31.168 5.184 -30.235 1.00 66.44 543 GLU A CA 1
ATOM 4307 C C . GLU A 1 543 ? 30.651 5.682 -31.586 1.00 66.44 543 GLU A C 1
ATOM 4309 O O . GLU A 1 543 ? 29.768 6.538 -31.650 1.00 66.44 543 GLU A O 1
ATOM 4314 N N . LYS A 1 544 ? 31.138 5.098 -32.687 1.00 61.53 544 LYS A N 1
ATOM 4315 C CA . LYS A 1 544 ? 30.640 5.416 -34.032 1.00 61.53 544 LYS A CA 1
ATOM 4316 C C . LYS A 1 544 ? 29.171 5.033 -34.187 1.00 61.53 544 LYS A C 1
ATOM 4318 O O . LYS A 1 544 ? 28.389 5.819 -34.711 1.00 61.53 544 LYS A O 1
ATOM 4323 N N . MET A 1 545 ? 28.752 3.874 -33.681 1.00 52.25 545 MET A N 1
ATOM 4324 C CA . MET A 1 545 ? 27.338 3.483 -33.693 1.00 52.25 545 MET A CA 1
ATOM 4325 C C . MET A 1 545 ? 26.467 4.447 -32.873 1.00 52.25 545 MET A C 1
ATOM 4327 O O . MET A 1 545 ? 25.369 4.803 -33.307 1.00 52.25 545 MET A O 1
ATOM 4331 N N . PHE A 1 546 ? 26.966 4.922 -31.730 1.00 58.84 546 PHE A N 1
ATOM 4332 C CA . PHE A 1 546 ? 26.283 5.914 -30.899 1.00 58.84 546 PHE A CA 1
ATOM 4333 C C . PHE A 1 546 ? 26.109 7.263 -31.608 1.00 58.84 546 PHE A C 1
ATOM 4335 O O . PHE A 1 546 ? 24.998 7.799 -31.664 1.00 58.84 546 PHE A O 1
ATOM 4342 N N . LEU A 1 547 ? 27.182 7.791 -32.197 1.00 64.50 547 LEU A N 1
ATOM 4343 C CA . LEU A 1 547 ? 27.167 9.065 -32.917 1.00 64.50 547 LEU A CA 1
ATOM 4344 C C . LEU A 1 547 ? 26.304 8.991 -34.181 1.00 64.50 547 LEU A C 1
ATOM 4346 O O . LEU A 1 547 ? 25.477 9.873 -34.401 1.00 64.50 547 LEU A O 1
ATOM 4350 N N . ASN A 1 548 ? 26.374 7.891 -34.936 1.00 63.75 548 ASN A N 1
ATOM 4351 C CA . ASN A 1 548 ? 25.523 7.675 -36.108 1.00 63.75 548 ASN A CA 1
ATOM 4352 C C . ASN A 1 548 ? 24.028 7.656 -35.728 1.00 63.75 548 ASN A C 1
ATOM 4354 O O . ASN A 1 548 ? 23.185 8.239 -36.410 1.00 63.75 548 ASN A O 1
ATOM 4358 N N . ARG A 1 549 ? 23.666 7.060 -34.582 1.00 56.34 549 ARG A N 1
ATOM 4359 C CA . ARG A 1 549 ? 22.281 7.112 -34.079 1.00 56.34 549 ARG A CA 1
ATOM 4360 C C . ARG A 1 549 ? 21.830 8.550 -33.792 1.00 56.34 549 ARG A C 1
ATOM 4362 O O . ARG A 1 549 ? 20.712 8.918 -34.151 1.00 56.34 549 ARG A O 1
ATOM 4369 N N . ARG A 1 550 ? 22.683 9.371 -33.168 1.00 64.75 550 ARG A N 1
ATOM 4370 C CA . ARG A 1 550 ? 22.396 10.792 -32.882 1.00 64.75 550 ARG A CA 1
ATOM 4371 C C . ARG A 1 550 ? 22.293 11.632 -34.157 1.00 64.75 550 ARG A C 1
ATOM 4373 O O . ARG A 1 550 ? 21.375 12.448 -34.262 1.00 64.75 550 ARG A O 1
ATOM 4380 N N . TYR A 1 551 ? 23.159 11.376 -35.136 1.00 76.88 551 TYR A N 1
ATOM 4381 C CA . TYR A 1 551 ? 23.107 11.977 -36.467 1.00 76.88 551 TYR A CA 1
ATOM 4382 C C . TYR A 1 551 ? 21.757 11.713 -37.144 1.00 76.88 551 TYR A C 1
ATOM 4384 O O . TYR A 1 551 ? 21.042 12.650 -37.494 1.00 76.88 551 TYR A O 1
ATOM 4392 N N . ASN A 1 552 ? 21.351 10.442 -37.236 1.00 60.44 552 ASN A N 1
ATOM 4393 C CA . ASN A 1 552 ? 20.105 10.046 -37.899 1.00 60.44 552 ASN A CA 1
ATOM 4394 C C . ASN A 1 552 ? 18.858 10.621 -37.217 1.00 60.44 552 ASN A C 1
ATOM 4396 O O . ASN A 1 552 ? 17.919 11.031 -37.896 1.00 60.44 552 ASN A O 1
ATOM 4400 N N . ASN A 1 553 ? 18.844 10.688 -35.884 1.00 58.59 553 ASN A N 1
ATOM 4401 C CA . ASN A 1 553 ? 17.735 11.298 -35.149 1.00 58.59 553 ASN A CA 1
ATOM 4402 C C . ASN A 1 553 ? 17.646 12.808 -35.395 1.00 58.59 553 ASN A C 1
ATOM 4404 O O . ASN A 1 553 ? 16.556 13.322 -35.627 1.00 58.59 553 ASN A O 1
ATOM 4408 N N . THR A 1 554 ? 18.785 13.503 -35.394 1.00 72.56 554 THR A N 1
ATOM 4409 C CA . THR A 1 554 ? 18.847 14.942 -35.687 1.00 72.56 554 THR A CA 1
ATOM 4410 C C . THR A 1 554 ? 18.399 15.228 -37.119 1.00 72.56 554 THR A C 1
ATOM 4412 O O . THR A 1 554 ? 17.636 16.161 -37.352 1.00 72.56 554 THR A O 1
ATOM 4415 N N . TYR A 1 555 ? 18.829 14.403 -38.077 1.00 71.94 555 TYR A N 1
ATOM 4416 C CA . TYR A 1 555 ? 18.452 14.547 -39.479 1.00 71.94 555 TYR A CA 1
ATOM 4417 C C . TYR A 1 555 ? 16.957 14.293 -39.691 1.00 71.94 555 TYR A C 1
ATOM 4419 O O . TYR A 1 555 ? 16.295 15.080 -40.358 1.00 71.94 555 TYR A O 1
ATOM 4427 N N . ARG A 1 556 ? 16.394 13.254 -39.059 1.00 65.75 556 ARG A N 1
ATOM 4428 C CA . ARG A 1 556 ? 14.946 12.992 -39.089 1.00 65.75 556 ARG A CA 1
ATOM 4429 C C . ARG A 1 556 ? 14.154 14.172 -38.520 1.00 65.75 556 ARG A C 1
ATOM 4431 O O . ARG A 1 556 ? 13.241 14.656 -39.175 1.00 65.75 556 ARG A O 1
ATOM 4438 N N . HIS A 1 557 ? 14.575 14.701 -37.370 1.00 67.69 557 HIS A N 1
ATOM 4439 C CA . HIS A 1 557 ? 13.948 15.885 -36.772 1.00 67.69 557 HIS A CA 1
ATOM 4440 C C . HIS A 1 557 ? 14.031 17.114 -37.688 1.00 67.69 557 HIS A C 1
ATOM 4442 O O . HIS A 1 557 ? 13.088 17.898 -37.763 1.00 67.69 557 HIS A O 1
ATOM 4448 N N . ALA A 1 558 ? 15.128 17.269 -38.437 1.00 73.19 558 ALA A N 1
ATOM 4449 C CA . ALA A 1 558 ? 15.258 18.318 -39.445 1.00 73.19 558 ALA A CA 1
ATOM 4450 C C . ALA A 1 558 ? 14.246 18.140 -40.591 1.00 73.19 558 ALA A C 1
ATOM 4452 O O . ALA A 1 558 ? 13.617 19.114 -41.000 1.00 73.19 558 ALA A O 1
ATOM 4453 N N . VAL A 1 559 ? 14.050 16.909 -41.078 1.00 76.19 559 VAL A N 1
ATOM 4454 C CA . VAL A 1 559 ? 13.060 16.583 -42.123 1.00 76.19 559 VAL A CA 1
ATOM 4455 C C . VAL A 1 559 ? 11.636 16.930 -41.676 1.00 76.19 559 VAL A C 1
ATOM 4457 O O . VAL A 1 559 ? 10.878 17.496 -42.460 1.00 76.19 559 VAL A O 1
ATOM 4460 N N . ASP A 1 560 ? 11.291 16.665 -40.416 1.00 74.75 560 ASP A N 1
ATOM 4461 C CA . ASP A 1 560 ? 9.962 16.976 -39.869 1.00 74.75 560 ASP A CA 1
ATOM 4462 C C . ASP A 1 560 ? 9.777 18.485 -39.608 1.00 74.75 560 ASP A C 1
ATOM 4464 O O . ASP A 1 560 ? 8.685 19.053 -39.759 1.00 74.75 560 ASP A O 1
ATOM 4468 N N . THR A 1 561 ? 10.870 19.161 -39.252 1.00 79.88 561 THR A N 1
ATOM 4469 C CA . THR A 1 561 ? 10.894 20.584 -38.899 1.00 79.88 561 THR A CA 1
ATOM 4470 C C . THR A 1 561 ? 10.824 21.503 -40.115 1.00 79.88 561 THR A C 1
ATOM 4472 O O . THR A 1 561 ? 10.088 22.494 -40.086 1.00 79.88 561 THR A O 1
ATOM 4475 N N . PHE A 1 562 ? 11.592 21.210 -41.165 1.00 85.31 562 PHE A N 1
ATOM 4476 C CA . PHE A 1 562 ? 11.737 22.075 -42.333 1.00 85.31 562 PHE A CA 1
ATOM 4477 C C . PHE A 1 562 ? 10.692 21.770 -43.414 1.00 85.31 562 PHE A C 1
ATOM 4479 O O . PHE A 1 562 ? 10.277 20.633 -43.625 1.00 85.31 562 PHE A O 1
ATOM 4486 N N . SER A 1 563 ? 10.278 22.798 -44.153 1.00 91.81 563 SER A N 1
ATOM 4487 C CA . SER A 1 563 ? 9.607 22.608 -45.443 1.00 91.81 563 SER A CA 1
ATOM 4488 C C . SER A 1 563 ? 10.571 22.016 -46.481 1.00 91.81 563 SER A C 1
ATOM 4490 O O . SER A 1 563 ? 11.792 22.080 -46.327 1.00 91.81 563 SER A O 1
ATOM 4492 N N . ALA A 1 564 ? 10.049 21.489 -47.592 1.00 88.44 564 ALA A N 1
ATOM 4493 C CA . ALA A 1 564 ? 10.877 20.907 -48.655 1.00 88.44 564 ALA A CA 1
ATOM 4494 C C . ALA A 1 564 ? 11.936 21.888 -49.214 1.00 88.44 564 ALA A C 1
ATOM 4496 O O . ALA A 1 564 ? 13.064 21.488 -49.522 1.00 88.44 564 ALA A O 1
ATOM 4497 N N . SER A 1 565 ? 11.606 23.182 -49.307 1.00 91.69 565 SER A N 1
ATOM 4498 C CA . SER A 1 565 ? 12.533 24.233 -49.745 1.00 91.69 565 SER A CA 1
ATOM 4499 C C . SER A 1 565 ? 13.610 24.550 -48.706 1.00 91.69 565 SER A C 1
ATOM 4501 O O . SER A 1 565 ? 14.768 24.737 -49.068 1.00 91.69 565 SER A O 1
ATOM 4503 N N . GLU A 1 566 ? 13.265 24.583 -47.420 1.00 92.81 566 GLU A N 1
ATOM 4504 C CA . GLU A 1 566 ? 14.220 24.845 -46.333 1.00 92.81 566 GLU A CA 1
ATOM 4505 C C . GLU A 1 566 ? 15.146 23.645 -46.099 1.00 92.81 566 GLU A C 1
ATOM 4507 O O . GLU A 1 566 ? 16.351 23.808 -45.917 1.00 92.81 566 GLU A O 1
ATOM 4512 N N . LEU A 1 567 ? 14.620 22.423 -46.206 1.00 89.62 567 LEU A N 1
ATOM 4513 C CA . LEU A 1 567 ? 15.414 21.199 -46.140 1.00 89.62 567 LEU A CA 1
ATOM 4514 C C . LEU A 1 567 ? 16.414 21.122 -47.305 1.00 89.62 567 LEU A C 1
ATOM 4516 O O . LEU A 1 567 ? 17.554 20.699 -47.127 1.00 89.62 567 LEU A O 1
ATOM 4520 N N . SER A 1 568 ? 16.034 21.612 -48.489 1.00 91.06 568 SER A N 1
ATOM 4521 C CA . SER A 1 568 ? 16.958 21.739 -49.624 1.00 91.06 568 SER A CA 1
ATOM 4522 C C . SER A 1 568 ? 18.110 22.711 -49.333 1.00 91.06 568 SER A C 1
ATOM 4524 O O . SER A 1 568 ? 19.239 22.455 -49.763 1.00 91.06 568 SER A O 1
ATOM 4526 N N . GLN A 1 569 ? 17.862 23.781 -48.565 1.00 94.44 569 GLN A N 1
ATOM 4527 C CA . GLN A 1 569 ? 18.911 24.693 -48.089 1.00 94.44 569 GLN A CA 1
ATOM 4528 C C . GLN A 1 569 ? 19.826 24.007 -47.069 1.00 94.44 569 GLN A C 1
ATOM 4530 O O . GLN A 1 569 ? 21.046 24.117 -47.184 1.00 94.44 569 GLN A O 1
ATOM 4535 N N . LEU A 1 570 ? 19.269 23.228 -46.132 1.00 91.69 570 LEU A N 1
ATOM 4536 C CA . LEU A 1 570 ? 20.070 22.421 -45.206 1.00 91.69 570 LEU A CA 1
ATOM 4537 C C . LEU A 1 570 ? 20.953 21.418 -45.960 1.00 91.69 570 LEU A C 1
ATOM 4539 O O . LEU A 1 570 ? 22.144 21.330 -45.686 1.00 91.69 570 LEU A O 1
ATOM 4543 N N . HIS A 1 571 ? 20.418 20.713 -46.959 1.00 88.94 571 HIS A N 1
ATOM 4544 C CA . HIS A 1 571 ? 21.202 19.789 -47.784 1.00 88.94 571 HIS A CA 1
ATOM 4545 C C . HIS A 1 571 ? 22.317 20.492 -48.566 1.00 88.94 571 HIS A C 1
ATOM 4547 O O . HIS A 1 571 ? 23.392 19.921 -48.749 1.00 88.94 571 HIS A O 1
ATOM 4553 N N . ALA A 1 572 ? 22.080 21.718 -49.042 1.00 92.19 572 ALA A N 1
ATOM 4554 C CA . ALA A 1 572 ? 23.120 22.516 -49.682 1.00 92.19 572 ALA A CA 1
ATOM 4555 C C . ALA A 1 572 ? 24.241 22.860 -48.692 1.00 92.19 572 ALA A C 1
ATOM 4557 O O . ALA A 1 572 ? 25.409 22.660 -49.016 1.00 92.19 572 ALA A O 1
ATOM 4558 N N . LEU A 1 573 ? 23.891 23.274 -47.470 1.00 92.38 573 LEU A N 1
ATOM 4559 C CA . LEU A 1 573 ? 24.857 23.517 -46.398 1.00 92.38 573 LEU A CA 1
ATOM 4560 C C . LEU A 1 573 ? 25.631 22.245 -46.026 1.00 92.38 573 LEU A C 1
ATOM 4562 O O . LEU A 1 573 ? 26.856 22.278 -45.948 1.00 92.38 573 LEU A O 1
ATOM 4566 N N . MET A 1 574 ? 24.954 21.107 -45.872 1.00 90.50 574 MET A N 1
ATOM 4567 C CA . MET A 1 574 ? 25.601 19.823 -45.582 1.00 90.50 574 MET A CA 1
ATOM 4568 C C . MET A 1 574 ? 26.620 19.444 -46.664 1.00 90.50 574 MET A C 1
ATOM 4570 O O . MET A 1 574 ? 27.739 19.062 -46.332 1.00 90.50 574 MET A O 1
ATOM 4574 N N . ARG A 1 575 ? 26.286 19.630 -47.950 1.00 88.81 575 ARG A N 1
ATOM 4575 C CA . ARG A 1 575 ? 27.227 19.402 -49.062 1.00 88.81 575 ARG A CA 1
ATOM 4576 C C . ARG A 1 575 ? 28.439 20.329 -48.994 1.00 88.81 575 ARG A C 1
ATOM 4578 O O . ARG A 1 575 ? 29.560 19.846 -49.125 1.00 88.81 575 ARG A O 1
ATOM 4585 N N . THR A 1 576 ? 28.223 21.625 -48.765 1.00 92.12 576 THR A N 1
ATOM 4586 C CA . THR A 1 576 ? 29.296 22.629 -48.654 1.00 92.12 576 THR A CA 1
ATOM 4587 C C . THR A 1 576 ? 30.232 22.349 -47.479 1.00 92.12 576 THR A C 1
ATOM 4589 O O . THR A 1 576 ? 31.436 22.550 -47.587 1.00 92.12 576 THR A O 1
ATOM 4592 N N . HIS A 1 577 ? 29.696 21.858 -46.362 1.00 86.50 577 HIS A N 1
ATOM 4593 C CA . HIS A 1 577 ? 30.464 21.556 -45.153 1.00 86.50 577 HIS A CA 1
ATOM 4594 C C . HIS A 1 577 ? 30.917 20.093 -45.054 1.00 86.50 577 HIS A C 1
ATOM 4596 O O . HIS A 1 577 ? 31.432 19.690 -44.013 1.00 86.50 577 HIS A O 1
ATOM 4602 N N . HIS A 1 578 ? 30.742 19.314 -46.126 1.00 84.19 578 HIS A N 1
ATOM 4603 C CA . HIS A 1 578 ? 31.076 17.892 -46.208 1.00 84.19 578 HIS A CA 1
ATOM 4604 C C . HIS A 1 578 ? 30.450 17.012 -45.110 1.00 84.19 578 HIS A C 1
ATOM 4606 O O . HIS A 1 578 ? 31.023 15.992 -44.741 1.00 84.19 578 HIS A O 1
ATOM 4612 N N . VAL A 1 579 ? 29.270 17.384 -44.610 1.00 80.25 579 VAL A N 1
ATOM 4613 C CA . VAL A 1 579 ? 28.542 16.643 -43.573 1.00 80.25 579 VAL A CA 1
ATOM 4614 C C . VAL A 1 579 ? 27.719 15.526 -44.213 1.00 80.25 579 VAL A C 1
ATOM 4616 O O . VAL A 1 579 ? 26.871 15.788 -45.065 1.00 80.25 579 VAL A O 1
ATOM 4619 N N . GLY A 1 580 ? 27.933 14.284 -43.783 1.00 66.38 580 GLY A N 1
ATOM 4620 C CA . GLY A 1 580 ? 27.285 13.088 -44.328 1.00 66.38 580 GLY A CA 1
ATOM 4621 C C . GLY A 1 580 ? 27.919 12.568 -45.620 1.00 66.38 580 GLY A C 1
ATOM 4622 O O . GLY A 1 580 ? 27.340 11.704 -46.279 1.00 66.38 580 GLY A O 1
ATOM 4623 N N . ASN A 1 581 ? 29.102 13.067 -45.994 1.00 60.34 581 ASN A N 1
ATOM 4624 C CA . ASN A 1 581 ? 29.866 12.521 -47.109 1.00 60.34 581 ASN A CA 1
ATOM 4625 C C . ASN A 1 581 ? 30.598 11.258 -46.645 1.00 60.34 581 ASN A C 1
ATOM 4627 O O . ASN A 1 581 ? 31.731 11.316 -46.177 1.00 60.34 581 ASN A O 1
ATOM 4631 N N . SER A 1 582 ? 29.983 10.090 -46.831 1.00 44.22 582 SER A N 1
ATOM 4632 C CA . SER A 1 582 ? 30.764 8.851 -46.902 1.00 44.22 582 SER A CA 1
ATOM 4633 C C . SER A 1 582 ? 31.835 9.060 -47.978 1.00 44.22 582 SER A C 1
ATOM 4635 O O . SER A 1 582 ? 31.479 9.455 -49.090 1.00 44.22 582 SER A O 1
ATOM 4637 N N . ASN A 1 583 ? 33.121 8.868 -47.658 1.00 31.11 583 ASN A N 1
ATOM 4638 C CA . ASN A 1 583 ? 34.183 8.884 -48.667 1.00 31.11 583 ASN A CA 1
ATOM 4639 C C . ASN A 1 583 ? 33.713 8.084 -49.892 1.00 31.11 583 ASN A C 1
ATOM 4641 O O . ASN A 1 583 ? 33.281 6.938 -49.745 1.00 31.11 583 ASN A O 1
ATOM 4645 N N . ARG A 1 584 ? 33.744 8.734 -51.059 1.00 28.53 584 ARG A N 1
ATOM 4646 C CA . ARG A 1 584 ? 33.646 8.054 -52.352 1.00 28.53 584 ARG A CA 1
ATOM 4647 C C . ARG A 1 584 ? 34.669 6.934 -52.451 1.00 28.53 584 ARG A C 1
ATOM 4649 O O . ARG A 1 584 ? 35.781 7.123 -51.906 1.00 28.53 584 ARG A O 1
#

Foldseek 3Di:
DDDLVLQQEEEEEEDFPVLLLLQLLVVLLLVLLVNLHAYEYEAADANRADPVSVCSSCPVPVRYHYDRLLVVLLPDDDPSNLCNNDSVLSVVCRDLQVQLVCVLPDSHQKYKYAYSQKQFLHNPVVLCVAPQCVPAVKEFEFAFQAADCAAQLPADPVGDGNVVVCLQPPPQVVLPHDDSDFDPVRCLDCSNVSRGLTTTDVNIIIGRNVQQQCLSVLLSCCSNPVCVVGVNDPRCGVSNVVSCRSNVGDHDYQQWHWKAFAFAPDCPVVQQQKGFEWTWDFNSHPDPPDDGHTGITGAPCLQPQASPDPVCQVVDDRSNGHDPDTFKMQGIDGPSPDDSVQNPDSGMGGRRGIDTDDPSSNVSSVSSNQSSVCSVVVVSVSSNDNPPDDPPVCVVVVVVVVVVVVVPVVDDDDDDDQWAQQPQHGHTFNDADPQQSPHGHRDPVSCVVCVVVCVVVSVVSNVVVVVCVVVVHDPPDDDDDDDPVLVVVLVVLLVVLCVVLVHPDQAAAPRPDDLVSNLVSLLSNLQSLACQDPVNVPDDPVSNVVSVVSNVVSLVRVVRGDDPVSVVVSVVSCVVVVRNDDDD

Radius of gyration: 30.18 Å; chains: 1; bounding box: 73×60×86 Å

Secondary structure (DSSP, 8-state):
---GGGGSEEEEEE--GGGHHHHHHHHHHHHHTT--SEEEEEESSTTTS-HHHHHHHTTT-TTEEEEEHHHHHHT--GGG-TTTT-HHHHHTTSSTTHHHHHHHH---SEEEEE-TTEEESS-GGGGGGSHHHHHHSEEEEE------SSGGG-B-TTS-BHHHHHHHHS-GGGGT-------HHHHHSHHHHTS-S--EEEEEEEEEGGG-TTHHHHHHHIIIIIHHH---SSTTTTHHHHHHHHTT----B-SBPPEEEE--SS-GGGSTT-EEEEEEEE---S-TTS---EEEEE-GGGT-S-TT-HHHHHTS-GGGS--SS--EEPPP-BGGG--TTS-SSSSEESSS--EEPPTTHHHHHHHHHHHHHHHHTT-GGGGG----S--TTTHHHHHHHHHHHHHHTT------SS-EE-TTT--EE--B-TTTS-SB-SSHHHHHHHHHHHHHHHHHHHHHHHHHHHTT-----PPPP--HHHHHHHHHHHHHHHHHHT-SS---TT-SS-HHHHHHHHHHHHHHT-TTSTTTTTS-HHHHHHHHHHHHHHHHHHHHHS-HHHHHHHHHHHHHTTTT----

InterPro domains:
  IPR002893 Zinc finger, MYND-type [PF01753] (422-458)
  IPR002893 Zinc finger, MYND-type [PS50865] (422-458)
  IPR022751 Alpha-mannosyltransferase [PF11051] (8-278)
  IPR029044 Nucleotide-diphospho-sugar transferases [SSF53448] (9-245)

pLDDT: mean 79.71, std 20.54, range [23.62, 98.81]